Protein AF-0000000079819755 (afdb_homodimer)

Foldseek 3Di:
DPWPDQFAWDAFLNDTHTAQDKDWDWRFQDADPVRHTHTFIKMKQHANATFFEEEEEEPLFQQFQQSLLLLVVCVVPDGNPFWHHMYMYGSHLQPQRNVVSGRAHPVRDHLQQQPCADSPDDSSRSSNVSCCVRPLLRGQEYEYEGEDEAQKGFQKEKEFAVVDPVLVVLRQQLAGQAYEHDDDDHRGPQVNNVVNNYHYIYIYGTHTNDHDPLSSVSSNLSVVSSSVVRVTGPDDRDDQLDGHQYFHDKDFDFDQAWAFKDAPDDAFAWFAFFQFGMWGDHPVPPPTDTDTDRDTAGWGMAGPHRTHHGGHGGTMGGHRDDDDDPPRCSPSVSRD/DPWPDQFAWDAFLNDTATAQGKDWDWRFQDADPVRHTHTFIKIKQHANATFFEEEEEEPLFQQFQQSLLLLVVCVVPDGRPFWHHMYMYGSHLQPQRNVVSGRAHPVRDHLQQQPCADSPDDSSRSSNVSCCVRPLLRGQEYEYEGEDEAQKGFQKEKEFAVVDPVLVVLRQQLAGQAYEHDDDDHRGPQVNNVVNNYHYIYIYGTHTNDHDPLSSVSSNLSVVSSSVVRVTGPDDRDDQLDGHQYFHDKDFDFDQAWAFKDAPDDAFDWFAFFQFGMWGDHPVPPPIDTDTDRDTAGWGMAGPHRTHHGGHGGTMGGHRDPDDDPPVPSCSVSSD

Solvent-accessible surface area (backbone atoms only — not comparable to full-atom values): 33088 Å² total; per-residue (Å²): 118,84,63,53,60,80,72,55,57,47,76,47,80,88,38,77,39,42,49,50,31,73,47,80,44,69,35,75,59,50,65,44,96,84,64,44,77,38,56,35,53,32,37,39,33,20,9,57,41,57,35,55,27,36,35,38,38,6,12,54,37,19,20,16,38,25,21,28,52,24,42,35,50,48,58,73,71,60,49,25,86,45,30,22,12,33,44,37,37,26,34,38,59,26,66,69,8,36,85,67,60,22,55,31,36,92,86,66,45,54,37,62,54,25,28,50,43,31,90,83,51,54,70,48,16,22,48,24,22,44,46,33,66,56,44,56,70,71,31,49,34,37,39,38,29,37,34,26,58,81,58,24,32,23,36,52,27,34,38,28,39,61,88,41,63,66,37,38,53,49,49,59,43,25,40,36,66,28,36,36,50,35,80,75,48,83,22,15,60,47,30,43,23,53,79,67,73,18,44,40,38,34,35,33,22,30,37,37,52,27,76,46,68,67,43,22,50,41,46,41,53,17,54,50,30,32,35,38,73,67,56,22,38,75,60,88,64,80,76,70,76,51,81,47,46,59,19,66,41,71,44,70,44,54,33,84,57,57,33,45,38,46,74,66,65,55,70,47,38,67,46,43,64,66,38,63,42,29,35,35,14,51,82,73,48,83,62,65,40,72,42,56,31,90,50,55,31,32,29,39,27,34,51,51,37,48,57,42,43,58,68,36,72,40,40,27,32,34,27,62,51,76,90,68,74,76,70,74,71,64,47,63,68,49,61,102,116,84,61,52,60,80,72,53,58,47,76,48,80,89,39,76,38,42,51,50,30,72,47,80,42,69,34,77,59,49,65,44,98,84,63,44,78,37,55,34,51,34,37,39,33,22,9,57,42,56,36,53,26,36,36,40,40,6,12,56,37,19,20,17,38,26,21,28,53,24,42,33,51,49,57,73,70,60,51,25,86,45,29,23,13,35,43,38,38,26,33,39,58,26,66,68,8,36,86,66,61,23,56,30,37,92,86,68,45,54,39,62,53,25,27,49,43,32,90,84,50,54,72,48,16,21,48,24,22,43,46,34,66,56,45,55,70,72,31,52,34,37,38,38,29,38,32,28,57,81,58,24,32,23,35,53,27,35,39,28,40,63,86,40,64,68,36,38,53,48,48,59,43,26,39,37,62,29,35,35,50,34,80,76,46,83,22,14,60,48,31,43,22,52,78,66,72,18,46,38,39,34,36,33,20,30,35,35,51,27,77,46,67,64,43,23,50,44,46,41,51,17,52,50,30,32,34,37,72,66,54,21,39,73,61,89,64,79,75,70,78,55,81,47,45,59,18,65,42,71,44,71,44,53,33,84,57,58,33,45,39,46,75,66,64,54,70,57,38,75,46,44,63,65,36,64,43,30,33,36,14,50,83,74,46,81,63,64,41,74,43,55,30,90,49,55,32,31,28,39,26,34,52,51,38,47,58,42,46,58,67,36,72,40,39,28,32,33,27,60,49,75,90,65,71,77,62,87,64,72,46,58,69,53,68,97

Secondary structure (DSSP, 8-state):
-----TTPPEEETTEEE-TTEEEEEEEEEEE-TTSPEEEEEEEEEE-SEEEEEEEEEE-SSTT--HHHHHHHHHHHH--GGGBEEEEEEES-S-TTTGGGT-SS-TTS--GGGSTT--TTS-HHHHHHHHHHHHTGGG-SEEEEEE-PPTTEEEEEEEEE-TTSHHHHHHHHHH--SEEEE----TTSHHHHHHHTT--EEEEEEEETT---HHHHHHHHHHHHHHHHHTT-BSSPPPPPSSPPEEEEEEEEEE-SS-EEEEE---TT-EE-TT-EEEEEE-TT-S--EEEEPSS-EEEEEEE-SSEE-TT-EEEEEEEE-SS----S---HHHH-/-----TTPPEEETTEEE-TTEEEEEEEEEEE-TTSPEEEEEEEEEE-SEEEEEEEEEE-SSTT--HHHHHHHHHHHH--GGGBEEEEEEES-S-TTTGGGT-SS-TTS--GGGSTT--TTS-HHHHHHHHHHHHTGGG-SEEEEEE-PPTTEEEEEEEEE-TTSHHHHHHHHHH--SEEEE----TTSHHHHHHTTT--EEEEEEEETT---HHHHHHHHHHHHHHHHHTT-BSSPPPPPSSPPEEEEEEEEEE-SS-EEEEE---TT-EE-TT-EEEEEE-TT-S--EEEEPSS-EEEEEEE-SSEE-TT-EEEEEEEE-SSS---TT--HHHH-

Organism: NCBI:txid1608957

InterPro domains:
  IPR043795 N-alpha-acetyl diaminobutyric acid deacetylase-like [PIRSF039012] (12-321)
  IPR053138 N-alpha-acetyl-L-2,4-diaminobutyric acid deacetylase [PTHR37326] (14-324)
  IPR055438 Succinylglutamate desuccinylase/Aspartoacylase, catalytic domain [PF24827] (50-230)

Sequence (672 aa):
MTTLSDGEAVRIGGADVPPGARVDIRLSVSESYTGDRLSIPITVINGEHPGPRMFVTAAVHGDELNGIGVVRELMTTLEPNEINGVLILVPVVNVLGLPLHSRYLPDRRDLNRAFPGSTEGSMASRLANTITTQVLDVCDVGVDLHTAASGRANLPQIRANFDIPKSLEYARAFAPPILVDAPHRVGSLRWAGAERDVPVLTYEAGEALRFEESAIGIGVAGVRRLMAHLGMLTEDEADSDGTPLEADETHWVRADRGGIMNLEVGLGDSVSVGQPLWTVSSPFGRDRKPMESPWEGVVIGASTIPLCNPGDAVVHIAVPGGEGEFDEDVDVESFLMTTLSDGEAVRIGGADVPPGARVDIRLSVSESYTGDRLSIPITVINGEHPGPRMFVTAAVHGDELNGIGVVRELMTTLEPNEINGVLILVPVVNVLGLPLHSRYLPDRRDLNRAFPGSTEGSMASRLANTITTQVLDVCDVGVDLHTAASGRANLPQIRANFDIPKSLEYARAFAPPILVDAPHRVGSLRWAGAERDVPVLTYEAGEALRFEESAIGIGVAGVRRLMAHLGMLTEDEADSDGTPLEADETHWVRADRGGIMNLEVGLGDSVSVGQPLWTVSSPFGRDRKPMESPWEGVVIGASTIPLCNPGDAVVHIAVPGGEGEFDEDVDVESFL

Nearest PDB structures (foldseek):
  6twm-assembly13_D  TM=8.397E-01  e=1.855E-30  Ruegeria pomeroyi DSS-3
  3na6-assembly1_A  TM=8.326E-01  e=1.855E-30  Ruegeria sp. TM1040
  3cdx-assembly1_C  TM=8.596E-01  e=3.083E-29  Cereibacter sphaeroides 2.4.1
  3cdx-assembly1_F  TM=8.581E-01  e=4.729E-29  Cereibacter sphaeroides 2.4.1
  2qj8-assembly1_A  TM=8.461E-01  e=3.014E-27  Mesorhizobium japonicum MAFF 303099

Radius of gyration: 27.88 Å; Cα contacts (8 Å, |Δi|>4): 1810; chains: 2; bounding box: 58×87×65 Å

pLDDT: mean 90.51, std 12.91, range [37.16, 98.88]

Structure (mmCIF, N/CA/C/O backbone):
data_AF-0000000079819755-model_v1
#
loop_
_entity.id
_entity.type
_entity.pdbx_description
1 polymer 'Putative deacylase'
#
loop_
_atom_site.group_PDB
_atom_site.id
_atom_site.type_symbol
_atom_site.label_atom_id
_atom_site.label_alt_id
_atom_site.label_comp_id
_atom_site.label_asym_id
_atom_site.label_entity_id
_atom_site.label_seq_id
_atom_site.pdbx_PDB_ins_code
_atom_site.Cartn_x
_atom_site.Cartn_y
_atom_site.Cartn_z
_atom_site.occupancy
_atom_site.B_iso_or_equiv
_atom_site.auth_seq_id
_atom_site.auth_comp_id
_atom_site.auth_asym_id
_atom_site.auth_atom_id
_atom_site.pdbx_PDB_model_num
ATOM 1 N N . MET A 1 1 ? 6.484 -36.812 -19.094 1 38.19 1 MET A N 1
ATOM 2 C CA . MET A 1 1 ? 5.129 -36.281 -19.172 1 38.19 1 MET A CA 1
ATOM 3 C C . MET A 1 1 ? 4.094 -37.406 -19.016 1 38.19 1 MET A C 1
ATOM 5 O O . MET A 1 1 ? 4.09 -38.375 -19.766 1 38.19 1 MET A O 1
ATOM 9 N N . THR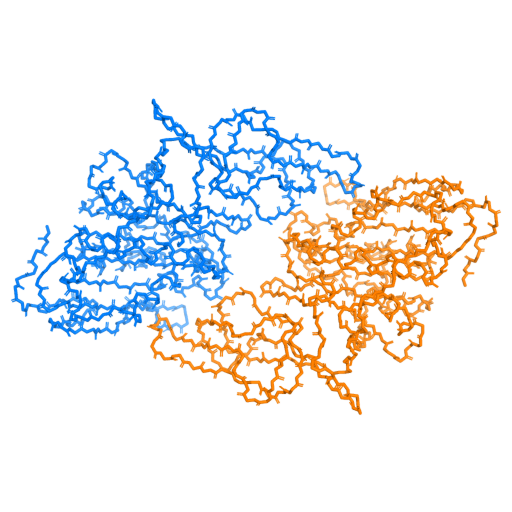 A 1 2 ? 3.666 -37.562 -17.703 1 44.91 2 THR A N 1
ATOM 10 C CA . THR A 1 2 ? 2.676 -38.625 -17.609 1 44.91 2 THR A CA 1
ATOM 11 C C . THR A 1 2 ? 1.497 -38.375 -18.531 1 44.91 2 THR A C 1
ATOM 13 O O . THR A 1 2 ? 0.785 -37.375 -18.375 1 44.91 2 THR A O 1
ATOM 16 N N . THR A 1 3 ? 1.693 -38.75 -19.766 1 46.09 3 THR A N 1
ATOM 17 C CA . THR A 1 3 ? 0.625 -38.594 -20.734 1 46.09 3 THR A CA 1
ATOM 18 C C . THR A 1 3 ? -0.585 -39.438 -20.359 1 46.09 3 THR A C 1
ATOM 20 O O . THR A 1 3 ? -0.446 -40.625 -20.047 1 46.09 3 THR A O 1
ATOM 23 N N . LEU A 1 4 ? -1.521 -38.781 -19.75 1 53.47 4 LEU A N 1
ATOM 24 C CA . LEU A 1 4 ? -2.76 -39.5 -19.547 1 53.47 4 LEU A CA 1
ATOM 25 C C . LEU A 1 4 ? -3.24 -40.156 -20.844 1 53.47 4 LEU A C 1
ATOM 27 O O . LEU A 1 4 ? -3.049 -39.594 -21.922 1 53.47 4 LEU A O 1
ATOM 31 N N . SER A 1 5 ? -3.434 -41.406 -20.719 1 52.06 5 SER A N 1
ATOM 32 C CA . SER A 1 5 ? -4.102 -42 -21.859 1 52.06 5 SER A CA 1
ATOM 33 C C . SER A 1 5 ? -5.402 -41.281 -22.203 1 52.06 5 SER A C 1
ATOM 35 O O . SER A 1 5 ? -5.984 -40.625 -21.344 1 52.06 5 SER A O 1
ATOM 37 N N . ASP A 1 6 ? -5.812 -41.219 -23.422 1 60.31 6 ASP A N 1
ATOM 38 C CA . ASP A 1 6 ? -7.059 -40.656 -23.953 1 60.31 6 ASP A CA 1
ATOM 39 C C . ASP A 1 6 ? -8.25 -41.094 -23.094 1 60.31 6 ASP A C 1
ATOM 41 O O . ASP A 1 6 ? -8.453 -42.281 -22.859 1 60.31 6 ASP A O 1
ATOM 45 N N . GLY A 1 7 ? -8.938 -40.188 -22.406 1 65.94 7 GLY A N 1
ATOM 46 C CA . GLY A 1 7 ? -10.227 -40.438 -21.797 1 65.94 7 GLY A CA 1
ATOM 47 C C . GLY A 1 7 ? -10.133 -40.75 -20.312 1 65.94 7 GLY A C 1
ATOM 48 O O . GLY A 1 7 ? -11.125 -41.125 -19.688 1 65.94 7 GLY A O 1
ATOM 49 N N . GLU A 1 8 ? -8.93 -40.719 -19.734 1 79.56 8 GLU A N 1
ATOM 50 C CA . GLU A 1 8 ? -8.867 -41.156 -18.344 1 79.56 8 GLU A CA 1
ATOM 51 C C . GLU A 1 8 ? -9.094 -40 -17.391 1 79.56 8 GLU A C 1
ATOM 53 O O . GLU A 1 8 ? -8.664 -38.875 -17.656 1 79.56 8 GLU A O 1
ATOM 58 N N . ALA A 1 9 ? -9.836 -40.312 -16.359 1 88.44 9 ALA A N 1
ATOM 59 C CA . ALA A 1 9 ? -10.055 -39.344 -15.297 1 88.44 9 ALA A CA 1
ATOM 60 C C . ALA A 1 9 ? -8.773 -39.094 -14.508 1 88.44 9 ALA A C 1
ATOM 62 O O . ALA A 1 9 ? -7.93 -40 -14.383 1 88.44 9 ALA A O 1
ATOM 63 N N . VAL A 1 10 ? -8.586 -37.875 -14.172 1 90.88 10 VAL A N 1
ATOM 64 C CA . VAL A 1 10 ? -7.465 -37.531 -13.297 1 90.88 10 VAL A CA 1
ATOM 65 C C . VAL A 1 10 ? -7.945 -37.5 -11.844 1 90.88 10 VAL A C 1
ATOM 67 O O . VAL A 1 10 ? -9.031 -36.969 -11.562 1 90.88 10 VAL A O 1
ATOM 70 N N . ARG A 1 11 ? -7.234 -38.188 -11.031 1 91.38 11 ARG A N 1
ATOM 71 C CA . ARG A 1 11 ? -7.586 -38.219 -9.617 1 91.38 11 ARG A CA 1
ATOM 72 C C . ARG A 1 11 ? -6.73 -37.219 -8.82 1 91.38 11 ARG A C 1
ATOM 74 O O . ARG A 1 11 ? -5.504 -37.344 -8.805 1 91.38 11 ARG A O 1
ATOM 81 N N . ILE A 1 12 ? -7.332 -36.25 -8.164 1 91.06 12 ILE A N 1
ATOM 82 C CA . ILE A 1 12 ? -6.664 -35.25 -7.336 1 91.06 12 ILE A CA 1
ATOM 83 C C . ILE A 1 12 ? -7.453 -35.031 -6.043 1 91.06 12 ILE A C 1
ATOM 85 O O . ILE A 1 12 ? -8.672 -34.844 -6.078 1 91.06 12 ILE A O 1
ATOM 89 N N . GLY A 1 13 ? -6.754 -35.031 -4.859 1 88.56 13 GLY A N 1
ATOM 90 C CA . GLY A 1 13 ? -7.406 -34.812 -3.578 1 88.56 13 GLY A CA 1
ATOM 91 C C . GLY A 1 13 ? -8.555 -35.781 -3.328 1 88.56 13 GLY A C 1
ATOM 92 O O . GLY A 1 13 ? -9.586 -35.375 -2.787 1 88.56 13 GLY A O 1
ATOM 93 N N . GLY A 1 14 ? -8.539 -36.875 -3.902 1 87.38 14 GLY A N 1
ATOM 94 C CA . GLY A 1 14 ? -9.57 -37.906 -3.721 1 87.38 14 GLY A CA 1
ATOM 95 C C . GLY A 1 14 ? -10.727 -37.75 -4.688 1 87.38 14 GLY A C 1
ATOM 96 O O . GLY A 1 14 ? -11.672 -38.531 -4.66 1 87.38 14 GLY A O 1
ATOM 97 N N . ALA A 1 15 ? -10.68 -36.781 -5.535 1 92.38 15 ALA A N 1
ATOM 98 C CA . ALA A 1 15 ? -11.758 -36.562 -6.496 1 92.38 15 ALA A CA 1
ATOM 99 C C . ALA A 1 15 ? -11.328 -36.969 -7.906 1 92.38 15 ALA A C 1
ATOM 101 O O . ALA A 1 15 ? -10.18 -36.75 -8.297 1 92.38 15 ALA A O 1
ATOM 102 N N . ASP A 1 16 ? -12.25 -37.594 -8.594 1 94.38 16 ASP A N 1
ATOM 103 C CA . ASP A 1 16 ? -12.031 -37.906 -10 1 94.38 16 ASP A CA 1
ATOM 104 C C . ASP A 1 16 ? -12.547 -36.781 -10.906 1 94.38 16 ASP A C 1
ATOM 106 O O . ASP A 1 16 ? -13.695 -36.344 -10.758 1 94.38 16 ASP A O 1
ATOM 110 N N . VAL A 1 17 ? -11.727 -36.375 -11.82 1 96.19 17 VAL A N 1
ATOM 111 C CA . VAL A 1 17 ? -12.109 -35.375 -12.789 1 96.19 17 VAL A CA 1
ATOM 112 C C . VAL A 1 17 ? -12.07 -35.938 -14.195 1 96.19 17 VAL A C 1
ATOM 114 O O . VAL A 1 17 ? -10.992 -36.062 -14.797 1 96.19 17 VAL A O 1
ATOM 117 N N . PRO A 1 18 ? -13.195 -36.281 -14.719 1 95.06 18 PRO A N 1
ATOM 118 C CA . PRO A 1 18 ? -13.211 -36.875 -16.062 1 95.06 18 PRO A CA 1
ATOM 119 C C . PRO A 1 18 ? -12.805 -35.875 -17.156 1 95.06 18 PRO A C 1
ATOM 121 O O . PRO A 1 18 ? -12.82 -34.688 -16.922 1 95.06 18 PRO A O 1
ATOM 124 N N . PRO A 1 19 ? -12.445 -36.5 -18.328 1 95.06 19 PRO A N 1
ATOM 125 C CA . PRO A 1 19 ? -12.148 -35.594 -19.453 1 95.06 19 PRO A CA 1
ATOM 126 C C . PRO A 1 19 ? -13.32 -34.688 -19.797 1 95.06 19 PRO A C 1
ATOM 128 O O . PRO A 1 19 ? -14.477 -35.125 -19.75 1 95.06 19 PRO A O 1
ATOM 131 N N . GLY A 1 20 ? -12.992 -33.375 -20.062 1 96 20 GLY A N 1
ATOM 132 C CA . GLY A 1 20 ? -14.008 -32.406 -20.453 1 96 20 GLY A CA 1
ATOM 133 C C . GLY A 1 20 ? -14.727 -31.797 -19.266 1 96 20 GLY A C 1
ATOM 134 O O . GLY A 1 20 ? -15.758 -31.141 -19.438 1 96 20 GLY A O 1
ATOM 135 N N . ALA A 1 21 ? -14.172 -32 -18.094 1 96.38 21 ALA A N 1
ATOM 136 C CA . ALA A 1 21 ? -14.867 -31.516 -16.906 1 96.38 21 ALA A CA 1
ATOM 137 C C . ALA A 1 21 ? -14.008 -30.531 -16.125 1 96.38 21 ALA A C 1
ATOM 139 O O . ALA A 1 21 ? -12.781 -30.5 -16.281 1 96.38 21 ALA A O 1
ATOM 140 N N . ARG A 1 22 ? -14.641 -29.719 -15.43 1 95.62 22 ARG A N 1
ATOM 141 C CA . ARG A 1 22 ? -14.07 -28.828 -14.414 1 95.62 22 ARG A CA 1
ATOM 142 C C . ARG A 1 22 ? -14.625 -29.156 -13.031 1 95.62 22 ARG A C 1
ATOM 144 O O . ARG A 1 22 ? -15.836 -29.312 -12.859 1 95.62 22 ARG A O 1
ATOM 151 N N . VAL A 1 23 ? -13.758 -29.281 -12.008 1 96.19 23 VAL A N 1
ATOM 152 C CA . VAL A 1 23 ? -14.211 -29.609 -10.664 1 96.19 23 VAL A CA 1
ATOM 153 C C . VAL A 1 23 ? -13.484 -28.734 -9.648 1 96.19 23 VAL A C 1
ATOM 155 O O . VAL A 1 23 ? -12.266 -28.562 -9.727 1 96.19 23 VAL A O 1
ATOM 158 N N . ASP A 1 24 ? -14.258 -28.094 -8.758 1 95.19 24 ASP A N 1
ATOM 159 C CA . ASP A 1 24 ? -13.703 -27.406 -7.602 1 95.19 24 ASP A CA 1
ATOM 160 C C . ASP A 1 24 ? -13.523 -28.359 -6.422 1 95.19 24 ASP A C 1
ATOM 162 O O . ASP A 1 24 ? -14.445 -29.078 -6.059 1 95.19 24 ASP A O 1
ATOM 166 N N . ILE A 1 25 ? -12.305 -28.375 -5.918 1 95.25 25 ILE A N 1
ATOM 167 C CA . ILE A 1 25 ? -11.953 -29.312 -4.859 1 95.25 25 ILE A CA 1
ATOM 168 C C . ILE A 1 25 ? -11.391 -28.562 -3.66 1 95.25 25 ILE A C 1
ATOM 170 O O . ILE A 1 25 ? -10.695 -27.547 -3.822 1 95.25 25 ILE A O 1
ATOM 174 N N . ARG A 1 26 ? -11.68 -29 -2.439 1 94.12 26 ARG A N 1
ATOM 175 C CA . ARG A 1 26 ? -11.047 -28.547 -1.206 1 94.12 26 ARG A CA 1
ATOM 176 C C . ARG A 1 26 ? -10.102 -29.594 -0.653 1 94.12 26 ARG A C 1
ATOM 178 O O . ARG A 1 26 ? -10.539 -30.594 -0.069 1 94.12 26 ARG A O 1
ATOM 185 N N . LEU A 1 27 ? -8.82 -29.328 -0.844 1 94.56 27 LEU A N 1
ATOM 186 C CA . LEU A 1 27 ? -7.824 -30.281 -0.369 1 94.56 27 LEU A CA 1
ATOM 187 C C . LEU A 1 27 ? -7.676 -30.203 1.146 1 94.56 27 LEU A C 1
ATOM 189 O O . LEU A 1 27 ? -7.301 -29.172 1.687 1 94.56 27 LEU A O 1
ATOM 193 N N . SER A 1 28 ? -7.867 -31.312 1.75 1 91.31 28 SER A N 1
ATOM 194 C CA . SER A 1 28 ? -7.738 -31.344 3.203 1 91.31 28 SER A CA 1
ATOM 195 C C . SER A 1 28 ? -6.273 -31.297 3.631 1 91.31 28 SER A C 1
ATOM 197 O O . SER A 1 28 ? -5.438 -32.031 3.098 1 91.31 28 SER A O 1
ATOM 199 N N . VAL A 1 29 ? -5.922 -30.469 4.512 1 88.88 29 VAL A N 1
ATOM 200 C CA . VAL A 1 29 ? -4.547 -30.328 4.984 1 88.88 29 VAL A CA 1
ATOM 201 C C . VAL A 1 29 ? -4.445 -30.812 6.426 1 88.88 29 VAL A C 1
ATOM 203 O O . VAL A 1 29 ? -3.621 -31.672 6.742 1 88.88 29 VAL A O 1
ATOM 206 N N . SER A 1 30 ? -5.102 -30.078 7.312 1 82.31 30 SER A N 1
ATOM 207 C CA . SER A 1 30 ? -5.039 -30.359 8.742 1 82.31 30 SER A CA 1
ATOM 208 C C . SER A 1 30 ? -6.238 -29.766 9.477 1 82.31 30 SER A C 1
ATOM 210 O O . SER A 1 30 ? -7.266 -29.469 8.859 1 82.31 30 SER A O 1
ATOM 212 N N . GLU A 1 31 ? -6.168 -30 10.758 1 77.19 31 GLU A N 1
ATOM 213 C CA . GLU A 1 31 ? -7.141 -29.359 11.641 1 77.19 31 GLU A CA 1
ATOM 214 C C . GLU A 1 31 ? -6.508 -28.219 12.414 1 77.19 31 GLU A C 1
ATOM 216 O O . GLU A 1 31 ? -5.328 -28.266 12.773 1 77.19 31 GLU A O 1
ATOM 221 N N . SER A 1 32 ? -7.301 -27.141 12.422 1 68.94 32 SER A N 1
ATOM 222 C CA . SER A 1 32 ? -6.828 -26.016 13.227 1 68.94 32 SER A CA 1
ATOM 223 C C . SER A 1 32 ? -6.875 -26.344 14.711 1 68.94 32 SER A C 1
ATOM 225 O O . SER A 1 32 ? -7.332 -27.422 15.102 1 68.94 32 SER A O 1
ATOM 227 N N . TYR A 1 33 ? -6.324 -25.359 15.484 1 61.88 33 TYR A N 1
ATOM 228 C CA . TYR A 1 33 ? -6.352 -25.516 16.938 1 61.88 33 TYR A CA 1
ATOM 229 C C . TYR A 1 33 ? -7.781 -25.547 17.453 1 61.88 33 TYR A C 1
ATOM 231 O O . TYR A 1 33 ? -8.055 -26.125 18.516 1 61.88 33 TYR A O 1
ATOM 239 N N . THR A 1 34 ? -8.641 -24.938 16.672 1 69.81 34 THR A N 1
ATOM 240 C CA . THR A 1 34 ? -10.039 -24.891 17.094 1 69.81 34 THR A CA 1
ATOM 241 C C . THR A 1 34 ? -10.812 -26.062 16.531 1 69.81 34 THR A C 1
ATOM 243 O O . THR A 1 34 ? -12.039 -26.141 16.672 1 69.81 34 THR A O 1
ATOM 246 N N . GLY A 1 35 ? -10.094 -26.891 15.883 1 71.56 35 GLY A N 1
ATOM 247 C CA . GLY A 1 35 ? -10.719 -28.094 15.359 1 71.56 35 GLY A CA 1
ATOM 248 C C . GLY A 1 35 ? -11.297 -27.922 13.969 1 71.56 35 GLY A C 1
ATOM 249 O O . GLY A 1 35 ? -11.914 -28.844 13.43 1 71.56 35 GLY A O 1
ATOM 250 N N . ASP A 1 36 ? -11.125 -26.719 13.477 1 77.06 36 ASP A N 1
ATOM 251 C CA . ASP A 1 36 ? -11.648 -26.469 12.141 1 77.06 36 ASP A CA 1
ATOM 252 C C . ASP A 1 36 ? -10.781 -27.109 11.07 1 77.06 36 ASP A C 1
ATOM 254 O O . ASP A 1 36 ? -9.555 -27.156 11.195 1 77.06 36 ASP A O 1
ATOM 258 N N . ARG A 1 37 ? -11.492 -27.656 10.148 1 83.31 37 ARG A N 1
ATOM 259 C CA . ARG A 1 37 ? -10.758 -28.266 9.055 1 83.31 37 ARG A CA 1
ATOM 260 C C . ARG A 1 37 ? -10.148 -27.219 8.133 1 83.31 37 ARG A C 1
ATOM 262 O O . ARG A 1 37 ? -10.828 -26.266 7.738 1 83.31 37 ARG A O 1
ATOM 269 N N . LEU A 1 38 ? -8.93 -27.375 7.953 1 88.5 38 LEU A N 1
ATOM 270 C CA . LEU A 1 38 ? -8.203 -26.5 7.039 1 88.5 38 LEU A CA 1
ATOM 271 C C . LEU A 1 38 ? -8.078 -27.125 5.66 1 88.5 38 LEU A C 1
ATOM 273 O O . LEU A 1 38 ? -7.695 -28.297 5.539 1 88.5 38 LEU A O 1
ATOM 277 N N . SER A 1 39 ? -8.484 -26.406 4.652 1 93.38 39 SER A N 1
ATOM 278 C CA . SER A 1 39 ? -8.406 -26.938 3.297 1 93.38 39 SER A CA 1
ATOM 279 C C . SER A 1 39 ? -7.898 -25.891 2.316 1 93.38 39 SER A C 1
ATOM 281 O O . SER A 1 39 ? -8.047 -24.688 2.555 1 93.38 39 SER A O 1
ATOM 283 N N . ILE A 1 40 ? -7.289 -26.344 1.312 1 95.69 40 ILE A N 1
ATOM 284 C CA . ILE A 1 40 ? -6.816 -25.516 0.211 1 95.69 40 ILE A CA 1
ATOM 285 C C . ILE A 1 40 ? -7.77 -25.641 -0.977 1 95.69 40 ILE A C 1
ATOM 287 O O . ILE A 1 40 ? -7.984 -26.75 -1.493 1 95.69 40 ILE A O 1
ATOM 291 N N . PRO A 1 41 ? -8.336 -24.516 -1.415 1 96 41 PRO A N 1
ATOM 292 C CA . PRO A 1 41 ? -9.211 -24.594 -2.588 1 96 41 PRO A CA 1
ATOM 293 C C . PRO A 1 41 ? -8.438 -24.75 -3.895 1 96 41 PRO A C 1
ATOM 295 O O . PRO A 1 41 ? -7.48 -24.016 -4.145 1 96 41 PRO A O 1
ATOM 298 N N . ILE A 1 42 ? -8.828 -25.703 -4.734 1 97.06 42 ILE A N 1
ATOM 299 C CA . ILE A 1 42 ? -8.227 -25.844 -6.059 1 97.06 42 ILE A CA 1
ATOM 300 C C . ILE A 1 42 ? -9.312 -26.094 -7.098 1 97.06 42 ILE A C 1
ATOM 302 O O . ILE A 1 42 ? -10.383 -26.625 -6.777 1 97.06 42 ILE A O 1
ATOM 306 N N . THR A 1 43 ? -9.102 -25.609 -8.258 1 97.06 43 THR A N 1
ATOM 307 C CA . THR A 1 43 ? -9.914 -25.953 -9.43 1 97.06 43 THR A CA 1
ATOM 308 C C . THR A 1 43 ? -9.117 -26.797 -10.406 1 97.06 43 THR A C 1
ATOM 310 O O . THR A 1 43 ? -7.984 -26.469 -10.758 1 97.06 43 THR A O 1
ATOM 313 N N . VAL A 1 44 ? -9.719 -27.922 -10.789 1 97.44 44 VAL A N 1
ATOM 314 C CA . VAL A 1 44 ? -9.102 -28.797 -11.789 1 97.44 44 VAL A CA 1
ATOM 315 C C . VAL A 1 44 ? -9.906 -28.75 -13.086 1 97.44 44 VAL A C 1
ATOM 317 O O . VAL A 1 44 ? -11.117 -28.984 -13.078 1 97.44 44 VAL A O 1
ATOM 320 N N . ILE A 1 45 ? -9.234 -28.391 -14.141 1 96.88 45 ILE A N 1
ATOM 321 C CA . ILE A 1 45 ? -9.828 -28.438 -15.477 1 96.88 45 ILE A CA 1
ATOM 322 C C . ILE A 1 45 ? -9.164 -29.547 -16.297 1 96.88 45 ILE A C 1
ATOM 324 O O . ILE A 1 45 ? -7.973 -29.453 -16.625 1 96.88 45 ILE A O 1
ATOM 328 N N . ASN A 1 46 ? -9.914 -30.625 -16.547 1 96.88 46 ASN A N 1
ATOM 329 C CA . ASN A 1 46 ? -9.461 -31.719 -17.391 1 96.88 46 ASN A CA 1
ATOM 330 C C . ASN A 1 46 ? -9.977 -31.562 -18.828 1 96.88 46 ASN A C 1
ATOM 332 O O . ASN A 1 46 ? -11.164 -31.75 -19.078 1 96.88 46 ASN A O 1
ATOM 336 N N . GLY A 1 47 ? -9.031 -31.203 -19.719 1 95.5 47 GLY A N 1
ATOM 337 C CA . GLY A 1 47 ? -9.414 -31 -21.109 1 95.5 47 GLY A CA 1
ATOM 338 C C . GLY A 1 47 ? -9.984 -32.25 -21.75 1 95.5 47 GLY A C 1
ATOM 339 O O . GLY A 1 47 ? -9.922 -33.344 -21.188 1 95.5 47 GLY A O 1
ATOM 340 N N . GLU A 1 48 ? -10.562 -32.031 -22.938 1 91.94 48 GLU A N 1
ATOM 341 C CA . GLU A 1 48 ? -11.219 -33.125 -23.641 1 91.94 48 GLU A CA 1
ATOM 342 C C . GLU A 1 48 ? -10.188 -34.094 -24.234 1 91.94 48 GLU A C 1
ATOM 344 O O . GLU A 1 48 ? -10.469 -35.281 -24.406 1 91.94 48 GLU A O 1
ATOM 349 N N . HIS A 1 49 ? -9.062 -33.594 -24.5 1 92 49 HIS A N 1
ATOM 350 C CA . HIS A 1 49 ? -8 -34.375 -25.125 1 92 49 HIS A CA 1
ATOM 351 C C . HIS A 1 49 ? -6.781 -34.469 -24.219 1 92 49 HIS A C 1
ATOM 353 O O . HIS A 1 49 ? -6.57 -33.594 -23.359 1 92 49 HIS A O 1
ATOM 359 N N . PRO A 1 50 ? -5.957 -35.5 -24.422 1 93.12 50 PRO A N 1
ATOM 360 C CA . PRO A 1 50 ? -4.75 -35.656 -23.609 1 93.12 50 PRO A CA 1
ATOM 361 C C . PRO A 1 50 ? -3.74 -34.531 -23.844 1 93.12 50 PRO A C 1
ATOM 363 O O . PRO A 1 50 ? -3.756 -33.906 -24.906 1 93.12 50 PRO A O 1
ATOM 366 N N . GLY A 1 51 ? -2.938 -34.281 -22.891 1 94.62 51 GLY A N 1
ATOM 367 C CA . GLY A 1 51 ? -1.896 -33.25 -22.938 1 94.62 51 GLY A CA 1
ATOM 368 C C . GLY A 1 51 ? -1.153 -33.094 -21.625 1 94.62 51 GLY A C 1
ATOM 369 O O . GLY A 1 51 ? -1.335 -33.906 -20.703 1 94.62 51 GLY A O 1
ATOM 370 N N . PRO A 1 52 ? -0.342 -32.156 -21.578 1 96.44 52 PRO A N 1
ATOM 371 C CA . PRO A 1 52 ? 0.445 -31.922 -20.359 1 96.44 52 PRO A CA 1
ATOM 372 C C . PRO A 1 52 ? -0.416 -31.5 -19.172 1 96.44 52 PRO A C 1
ATOM 374 O O . PRO A 1 52 ? -1.577 -31.125 -19.344 1 96.44 52 PRO A O 1
ATOM 377 N N . ARG A 1 53 ? 0.145 -31.672 -18 1 97.62 53 ARG A N 1
ATOM 378 C CA . ARG A 1 53 ? -0.478 -31.219 -16.766 1 97.62 53 ARG A CA 1
ATOM 379 C C . ARG A 1 53 ? 0.286 -30.031 -16.172 1 97.62 53 ARG A C 1
ATOM 381 O O . ARG A 1 53 ? 1.493 -30.125 -15.945 1 97.62 53 ARG A O 1
ATOM 388 N N . MET A 1 54 ? -0.439 -28.969 -16.016 1 98.25 54 MET A N 1
ATOM 389 C CA . MET A 1 54 ? 0.162 -27.734 -15.508 1 98.25 54 MET A CA 1
ATOM 390 C C . MET A 1 54 ? -0.576 -27.234 -14.273 1 98.25 54 MET A C 1
ATOM 392 O O . MET A 1 54 ? -1.799 -27.359 -14.18 1 98.25 54 MET A O 1
ATOM 396 N N . PHE A 1 55 ? 0.182 -26.672 -13.32 1 98.69 55 PHE A N 1
ATOM 397 C CA . PHE A 1 55 ? -0.487 -26.016 -12.211 1 98.69 55 PHE A CA 1
ATOM 398 C C . PHE A 1 55 ? -0.087 -24.547 -12.125 1 98.69 55 PHE A C 1
ATOM 400 O O . PHE A 1 55 ? 0.978 -24.172 -12.617 1 98.69 55 PHE A O 1
ATOM 407 N N . VAL A 1 56 ? -0.927 -23.734 -11.617 1 98.88 56 VAL A N 1
ATOM 408 C CA . VAL A 1 56 ? -0.702 -22.328 -11.297 1 98.88 56 VAL A CA 1
ATOM 409 C C . VAL A 1 56 ? -1.073 -22.062 -9.836 1 98.88 56 VAL A C 1
ATOM 411 O O . VAL A 1 56 ? -2.203 -22.328 -9.422 1 98.88 56 VAL A O 1
ATOM 414 N N . THR A 1 57 ? -0.113 -21.609 -9.062 1 98.75 57 THR A N 1
ATOM 415 C CA . THR A 1 57 ? -0.353 -21.344 -7.648 1 98.75 57 THR A CA 1
ATOM 416 C C . THR A 1 57 ? -0.222 -19.859 -7.336 1 98.75 57 THR A C 1
ATOM 418 O O . THR A 1 57 ? 0.583 -19.156 -7.953 1 98.75 57 THR A O 1
ATOM 421 N N . ALA A 1 58 ? -0.973 -19.438 -6.398 1 98.44 58 ALA A N 1
ATOM 422 C CA . ALA A 1 58 ? -0.907 -18.078 -5.891 1 98.44 58 ALA A CA 1
ATOM 423 C C . ALA A 1 58 ? -0.964 -18.047 -4.363 1 98.44 58 ALA A C 1
ATOM 425 O O . ALA A 1 58 ? -1.397 -19.031 -3.74 1 98.44 58 ALA A O 1
ATOM 426 N N . ALA A 1 59 ? -0.459 -17 -3.814 1 97.81 59 ALA A N 1
ATOM 427 C CA . ALA A 1 59 ? -0.553 -16.688 -2.389 1 97.81 59 ALA A CA 1
ATOM 428 C C . ALA A 1 59 ? 0.139 -17.766 -1.553 1 97.81 59 ALA A C 1
ATOM 430 O O . ALA A 1 59 ? -0.402 -18.219 -0.542 1 97.81 59 ALA A O 1
ATOM 431 N N . VAL A 1 60 ? 1.288 -18.203 -2.135 1 98.25 60 VAL A N 1
ATOM 432 C CA . VAL A 1 60 ? 2.17 -18.953 -1.239 1 98.25 60 VAL A CA 1
ATOM 433 C C . VAL A 1 60 ? 2.551 -18.078 -0.048 1 98.25 60 VAL A C 1
ATOM 435 O O . VAL A 1 60 ? 2.648 -18.562 1.082 1 98.25 60 VAL A O 1
ATOM 438 N N . HIS A 1 61 ? 2.857 -16.875 -0.392 1 97 61 HIS A N 1
ATOM 439 C CA . HIS A 1 61 ? 2.826 -15.828 0.621 1 97 61 HIS A CA 1
ATOM 440 C C . HIS A 1 61 ? 1.448 -15.18 0.695 1 97 61 HIS A C 1
ATOM 442 O O . HIS A 1 61 ? 0.941 -14.672 -0.309 1 97 61 HIS A O 1
ATOM 448 N N . GLY A 1 62 ? 0.905 -15.148 1.87 1 95.94 62 GLY A N 1
ATOM 449 C CA . GLY A 1 62 ? -0.499 -14.82 2.053 1 95.94 62 GLY A CA 1
ATOM 450 C C . GLY A 1 62 ? -0.825 -13.383 1.696 1 95.94 62 GLY A C 1
ATOM 451 O O . GLY A 1 62 ? -1.987 -13.039 1.467 1 95.94 62 GLY A O 1
ATOM 452 N N . ASP A 1 63 ? 0.173 -12.508 1.677 1 96.19 63 ASP A N 1
ATOM 453 C CA . ASP A 1 63 ? -0.08 -11.102 1.394 1 96.19 63 ASP A CA 1
ATOM 454 C C . ASP A 1 63 ? 0.167 -10.781 -0.08 1 96.19 63 ASP A C 1
ATOM 456 O O . ASP A 1 63 ? 0.036 -9.633 -0.502 1 96.19 63 ASP A O 1
ATOM 460 N N . GLU A 1 64 ? 0.49 -11.719 -0.912 1 97.25 64 GLU A N 1
ATOM 461 C CA . GLU A 1 64 ? 0.771 -11.484 -2.326 1 97.25 64 GLU A CA 1
ATOM 462 C C . GLU A 1 64 ? -0.437 -11.836 -3.191 1 97.25 64 GLU A C 1
ATOM 464 O O . GLU A 1 64 ? -0.556 -12.961 -3.676 1 97.25 64 GLU A O 1
ATOM 469 N N . LEU A 1 65 ? -1.214 -10.805 -3.521 1 97.25 65 LEU A N 1
ATOM 470 C CA . LEU A 1 65 ? -2.592 -11.039 -3.939 1 97.25 65 LEU A CA 1
ATOM 471 C C . LEU A 1 65 ? -2.721 -10.961 -5.457 1 97.25 65 LEU A C 1
ATOM 473 O O . LEU A 1 65 ? -3.701 -11.445 -6.027 1 97.25 65 LEU A O 1
ATOM 477 N N . ASN A 1 66 ? -1.822 -10.312 -6.191 1 98 66 ASN A N 1
ATOM 478 C CA . ASN A 1 66 ? -1.933 -10.219 -7.645 1 98 66 ASN A CA 1
ATOM 479 C C . ASN A 1 66 ? -2.082 -11.594 -8.281 1 98 66 ASN A C 1
ATOM 481 O O . ASN A 1 66 ? -2.82 -11.75 -9.258 1 98 66 ASN A O 1
ATOM 485 N N . GLY A 1 67 ? -1.398 -12.531 -7.715 1 98.25 67 GLY A N 1
ATOM 486 C CA . GLY A 1 67 ? -1.492 -13.891 -8.227 1 98.25 67 GLY A CA 1
ATOM 487 C C . GLY A 1 67 ? -2.895 -14.469 -8.148 1 98.25 67 GLY A C 1
ATOM 488 O O . GLY A 1 67 ? -3.314 -15.219 -9.023 1 98.25 67 GLY A O 1
ATOM 489 N N . ILE A 1 68 ? -3.592 -14.117 -7.078 1 97.44 68 ILE A N 1
ATOM 490 C CA . ILE A 1 68 ? -4.977 -14.555 -6.93 1 97.44 68 ILE A CA 1
ATOM 491 C C . ILE A 1 68 ? -5.812 -14.016 -8.094 1 97.44 68 ILE A C 1
ATOM 493 O O . ILE A 1 68 ? -6.637 -14.734 -8.656 1 97.44 68 ILE A O 1
ATOM 497 N N . GLY A 1 69 ? -5.555 -12.75 -8.422 1 96.62 69 GLY A N 1
ATOM 498 C CA . GLY A 1 69 ? -6.242 -12.18 -9.562 1 96.62 69 GLY A CA 1
ATOM 499 C C . GLY A 1 69 ? -5.984 -12.93 -10.852 1 96.62 69 GLY A C 1
ATOM 500 O O . GLY A 1 69 ? -6.906 -13.156 -11.641 1 96.62 69 GLY A O 1
ATOM 501 N N . VAL A 1 70 ? -4.793 -13.352 -11.094 1 97.88 70 VAL A N 1
ATOM 502 C CA . VAL A 1 70 ? -4.418 -14.102 -12.289 1 97.88 70 VAL A CA 1
ATOM 503 C C . VAL A 1 70 ? -5.168 -15.43 -12.32 1 97.88 70 VAL A C 1
ATOM 505 O O . VAL A 1 70 ? -5.809 -15.766 -13.32 1 97.88 70 VAL A O 1
ATOM 508 N N . VAL A 1 71 ? -5.113 -16.172 -11.227 1 98.12 71 VAL A N 1
ATOM 509 C CA . VAL A 1 71 ? -5.727 -17.484 -11.156 1 98.12 71 VAL A CA 1
ATOM 510 C C . VAL A 1 71 ? -7.234 -17.375 -11.359 1 98.12 71 VAL A C 1
ATOM 512 O O . VAL A 1 71 ? -7.836 -18.156 -12.086 1 98.12 71 VAL A O 1
ATOM 515 N N . ARG A 1 72 ? -7.785 -16.391 -10.742 1 94.88 72 ARG A N 1
ATOM 516 C CA . ARG A 1 72 ? -9.227 -16.188 -10.852 1 94.88 72 ARG A CA 1
ATOM 517 C C . ARG A 1 72 ? -9.625 -15.906 -12.297 1 94.88 72 ARG A C 1
ATOM 519 O O . ARG A 1 72 ? -10.648 -16.406 -12.773 1 94.88 72 ARG A O 1
ATOM 526 N N . GLU A 1 73 ? -8.883 -15.078 -12.922 1 95.38 73 GLU A N 1
ATOM 527 C CA . GLU A 1 73 ? -9.172 -14.781 -14.32 1 95.38 73 GLU A CA 1
ATOM 528 C C . GLU A 1 73 ? -9.078 -16.047 -15.18 1 95.38 73 GLU A C 1
ATOM 530 O O . GLU A 1 73 ? -9.93 -16.281 -16.047 1 95.38 73 GLU A O 1
ATOM 535 N N . LEU A 1 74 ? -8.109 -16.812 -14.984 1 96.5 74 LEU A N 1
ATOM 536 C CA . LEU A 1 74 ? -7.969 -18.078 -15.719 1 96.5 74 LEU A CA 1
ATOM 537 C C . LEU A 1 74 ? -9.156 -19 -15.453 1 96.5 74 LEU A C 1
ATOM 539 O O . LEU A 1 74 ? -9.688 -19.609 -16.375 1 96.5 74 LEU A O 1
ATOM 543 N N . MET A 1 75 ? -9.539 -19.047 -14.195 1 94.44 75 MET A N 1
ATOM 544 C CA . MET A 1 75 ? -10.656 -19.891 -13.773 1 94.44 75 MET A CA 1
ATOM 545 C C . MET A 1 75 ? -11.938 -19.484 -14.484 1 94.44 75 MET A C 1
ATOM 547 O O . MET A 1 75 ? -12.766 -20.328 -14.812 1 94.44 75 MET A O 1
ATOM 551 N N . THR A 1 76 ? -12.078 -18.266 -14.68 1 91.31 76 THR A N 1
ATOM 552 C CA . THR A 1 76 ? -13.352 -17.766 -15.195 1 91.31 76 THR A CA 1
ATOM 553 C C . THR A 1 76 ? -13.344 -17.75 -16.719 1 91.31 76 THR A C 1
ATOM 555 O O . THR A 1 76 ? -14.406 -17.75 -17.344 1 91.31 76 THR A O 1
ATOM 558 N N . THR A 1 77 ? -12.195 -17.844 -17.359 1 93.19 77 THR A N 1
ATOM 559 C CA . THR A 1 77 ? -12.156 -17.609 -18.797 1 93.19 77 THR A CA 1
ATOM 560 C C . THR A 1 77 ? -11.836 -18.906 -19.531 1 93.19 77 THR A C 1
ATOM 562 O O . THR A 1 77 ? -12.125 -19.047 -20.734 1 93.19 77 THR A O 1
ATOM 565 N N . LEU A 1 78 ? -11.242 -19.891 -18.875 1 94.75 78 LEU A N 1
ATOM 566 C CA . LEU A 1 78 ? -10.852 -21.125 -19.547 1 94.75 78 LEU A CA 1
ATOM 567 C C . LEU A 1 78 ? -11.898 -22.219 -19.328 1 94.75 78 LEU A C 1
ATOM 569 O O . LEU A 1 78 ? -12.32 -22.453 -18.188 1 94.75 78 LEU A O 1
ATOM 573 N N . GLU A 1 79 ? -12.219 -22.891 -20.438 1 95.56 79 GLU A N 1
ATOM 574 C CA . GLU A 1 79 ? -13.156 -24 -20.406 1 95.56 79 GLU A CA 1
ATOM 575 C C . GLU A 1 79 ? -12.484 -25.312 -20.828 1 95.56 79 GLU A C 1
ATOM 577 O O . GLU A 1 79 ? -11.516 -25.297 -21.594 1 95.56 79 GLU A O 1
ATOM 582 N N . PRO A 1 80 ? -13.086 -26.438 -20.391 1 95.94 80 PRO A N 1
ATOM 583 C CA . PRO A 1 80 ? -12.461 -27.719 -20.688 1 95.94 80 PRO A CA 1
ATOM 584 C C . PRO A 1 80 ? -12.305 -27.969 -22.188 1 95.94 80 PRO A C 1
ATOM 586 O O . PRO A 1 80 ? -11.336 -28.578 -22.625 1 95.94 80 PRO A O 1
ATOM 589 N N . ASN A 1 81 ? -13.227 -27.438 -22.938 1 95.19 81 ASN A N 1
ATOM 590 C CA . ASN A 1 81 ? -13.18 -27.703 -24.359 1 95.19 81 ASN A CA 1
ATOM 591 C C . ASN A 1 81 ? -12.086 -26.875 -25.047 1 95.19 81 ASN A C 1
ATOM 593 O O . ASN A 1 81 ? -11.766 -27.125 -26.219 1 95.19 81 ASN A O 1
ATOM 597 N N . GLU A 1 82 ? -11.445 -25.984 -24.297 1 95.44 82 GLU A N 1
ATOM 598 C CA . GLU A 1 82 ? -10.398 -25.125 -24.844 1 95.44 82 GLU A CA 1
ATOM 599 C C . GLU A 1 82 ? -9.016 -25.641 -24.453 1 95.44 82 GLU A C 1
ATOM 601 O O . GLU A 1 82 ? -8 -25.078 -24.875 1 95.44 82 GLU A O 1
ATOM 606 N N . ILE A 1 83 ? -8.992 -26.719 -23.719 1 95.12 83 ILE A N 1
ATOM 607 C CA . ILE A 1 83 ? -7.738 -27.141 -23.094 1 95.12 83 ILE A CA 1
ATOM 608 C C . ILE A 1 83 ? -7.418 -28.578 -23.5 1 95.12 83 ILE A C 1
ATOM 610 O O . ILE A 1 83 ? -8.312 -29.422 -23.562 1 95.12 83 ILE A O 1
ATOM 614 N N . ASN A 1 84 ? -6.184 -28.812 -23.844 1 95.38 84 ASN A N 1
ATOM 615 C CA . ASN A 1 84 ? -5.605 -30.141 -23.906 1 95.38 84 ASN A CA 1
ATOM 616 C C . ASN A 1 84 ? -4.777 -30.453 -22.672 1 95.38 84 ASN A C 1
ATOM 618 O O . ASN A 1 84 ? -3.889 -29.688 -22.297 1 95.38 84 ASN A O 1
ATOM 622 N N . GLY A 1 85 ? -5.078 -31.562 -22.062 1 96.56 85 GLY A N 1
ATOM 623 C CA . GLY A 1 85 ? -4.387 -31.891 -20.812 1 96.56 85 GLY A CA 1
ATOM 624 C C . GLY A 1 85 ? -5.125 -31.422 -19.578 1 96.56 85 GLY A C 1
ATOM 625 O O . GLY A 1 85 ? -6.355 -31.422 -19.547 1 96.56 85 GLY A O 1
ATOM 626 N N . VAL A 1 86 ? -4.383 -31.188 -18.484 1 97.25 86 VAL A N 1
ATOM 627 C CA . VAL A 1 86 ? -5.004 -30.875 -17.203 1 97.25 86 VAL A CA 1
ATOM 628 C C . VAL A 1 86 ? -4.414 -29.578 -16.641 1 97.25 86 VAL A C 1
ATOM 630 O O . VAL A 1 86 ? -3.195 -29.391 -16.656 1 97.25 86 VAL A O 1
ATOM 633 N N . LEU A 1 87 ? -5.262 -28.688 -16.281 1 98 87 LEU A N 1
ATOM 634 C CA . LEU A 1 87 ? -4.871 -27.453 -15.617 1 98 87 LEU A CA 1
ATOM 635 C C . LEU A 1 87 ? -5.367 -27.438 -14.172 1 98 87 LEU A C 1
ATOM 637 O O . LEU A 1 87 ? -6.559 -27.609 -13.922 1 98 87 LEU A O 1
ATOM 641 N N . ILE A 1 88 ? -4.422 -27.328 -13.227 1 98.25 88 ILE A N 1
ATOM 642 C CA . ILE A 1 88 ? -4.754 -27.234 -11.812 1 98.25 88 ILE A CA 1
ATOM 643 C C . ILE A 1 88 ? -4.5 -25.797 -11.328 1 98.25 88 ILE A C 1
ATOM 645 O O . ILE A 1 88 ? -3.373 -25.312 -11.391 1 98.25 88 ILE A O 1
ATOM 649 N N . LEU A 1 89 ? -5.555 -25.141 -10.867 1 98.38 89 LEU A N 1
ATOM 650 C CA . LEU A 1 89 ? -5.5 -23.75 -10.414 1 98.38 89 LEU A CA 1
ATOM 651 C C . LEU A 1 89 ? -5.672 -23.672 -8.898 1 98.38 89 LEU A C 1
ATOM 653 O O . LEU A 1 89 ? -6.672 -24.156 -8.359 1 98.38 89 LEU A O 1
ATOM 657 N N . VAL A 1 90 ? -4.676 -23.078 -8.234 1 98.25 90 VAL A N 1
ATOM 658 C CA . VAL A 1 90 ? -4.691 -22.922 -6.781 1 98.25 90 VAL A CA 1
ATOM 659 C C . VAL A 1 90 ? -4.652 -21.438 -6.41 1 98.25 90 VAL A C 1
ATOM 661 O O . VAL A 1 90 ? -3.574 -20.875 -6.246 1 98.25 90 VAL A O 1
ATOM 664 N N . PRO A 1 91 ? -5.754 -20.859 -6.121 1 97.56 91 PRO A N 1
ATOM 665 C CA . PRO A 1 91 ? -5.805 -19.406 -5.914 1 97.56 91 PRO A CA 1
ATOM 666 C C . PRO A 1 91 ? -5.184 -18.984 -4.586 1 97.56 91 PRO A C 1
ATOM 668 O O . PRO A 1 91 ? -4.703 -17.859 -4.461 1 97.56 91 PRO A O 1
ATOM 671 N N . VAL A 1 92 ? -5.266 -19.875 -3.609 1 97.12 92 VAL A N 1
ATOM 672 C CA . VAL A 1 92 ? -4.73 -19.547 -2.291 1 97.12 92 VAL A CA 1
ATOM 673 C C . VAL A 1 92 ? -4.023 -20.766 -1.701 1 97.12 92 VAL A C 1
ATOM 675 O O . VAL A 1 92 ? -4.672 -21.719 -1.248 1 97.12 92 VAL A O 1
ATOM 678 N N . VAL A 1 93 ? -2.77 -20.641 -1.619 1 97.56 93 VAL A N 1
ATOM 679 C CA . VAL A 1 93 ? -2.023 -21.734 -1.012 1 97.56 93 VAL A CA 1
ATOM 680 C C . VAL A 1 93 ? -1.962 -21.547 0.502 1 97.56 93 VAL A C 1
ATOM 682 O O . VAL A 1 93 ? -2.283 -22.469 1.265 1 97.56 93 VAL A O 1
ATOM 685 N N . ASN A 1 94 ? -1.597 -20.344 0.901 1 96.19 94 ASN A N 1
ATOM 686 C CA . ASN A 1 94 ? -1.482 -20.016 2.316 1 96.19 94 ASN A CA 1
ATOM 687 C C . ASN A 1 94 ? -2.814 -19.531 2.891 1 96.19 94 ASN A C 1
ATOM 689 O O . ASN A 1 94 ? -2.973 -18.359 3.209 1 96.19 94 ASN A O 1
ATOM 693 N N . VAL A 1 95 ? -3.674 -20.469 3.184 1 93.12 95 VAL A N 1
ATOM 694 C CA . VAL A 1 95 ? -5.047 -20.188 3.582 1 93.12 95 VAL A CA 1
ATOM 695 C C . VAL A 1 95 ? -5.066 -19.594 4.996 1 93.12 95 VAL A C 1
ATOM 697 O O . VAL A 1 95 ? -6.062 -19.016 5.414 1 93.12 95 VAL A O 1
ATOM 700 N N . LEU A 1 96 ? -4.008 -19.75 5.719 1 90.5 96 LEU A N 1
ATOM 701 C CA . LEU A 1 96 ? -3.951 -19.219 7.074 1 90.5 96 LEU A CA 1
ATOM 702 C C . LEU A 1 96 ? -3.363 -17.812 7.074 1 90.5 96 LEU A C 1
ATOM 704 O O . LEU A 1 96 ? -3.764 -16.969 7.883 1 90.5 96 LEU A O 1
ATOM 708 N N . GLY A 1 97 ? -2.439 -17.594 6.219 1 93 97 GLY A N 1
ATOM 709 C CA . GLY A 1 97 ? -1.795 -16.297 6.156 1 93 97 GLY A CA 1
ATOM 710 C C . GLY A 1 97 ? -2.641 -15.242 5.465 1 93 97 GLY A C 1
ATOM 711 O O . GLY A 1 97 ? -2.535 -14.055 5.773 1 93 97 GLY A O 1
ATOM 712 N N . LEU A 1 98 ? -3.514 -15.656 4.539 1 93.25 98 LEU A N 1
ATOM 713 C CA . LEU A 1 98 ? -4.27 -14.734 3.705 1 93.25 98 LEU A CA 1
ATOM 714 C C . LEU A 1 98 ? -5.176 -13.844 4.555 1 93.25 98 LEU A C 1
ATOM 716 O O . LEU A 1 98 ? -5.109 -12.617 4.473 1 93.25 98 LEU A O 1
ATOM 720 N N . PRO A 1 99 ? -5.957 -14.445 5.477 1 88.56 99 PRO A N 1
ATOM 721 C CA . PRO A 1 99 ? -6.859 -13.602 6.262 1 88.56 99 PRO A CA 1
ATOM 722 C C . PRO A 1 99 ? -6.117 -12.648 7.191 1 88.56 99 PRO A C 1
ATOM 724 O O . PRO A 1 99 ? -6.684 -11.648 7.648 1 88.56 99 PRO A O 1
ATOM 727 N N . LEU A 1 100 ? -4.922 -12.945 7.426 1 88.25 100 LEU A N 1
ATOM 728 C CA . LEU A 1 100 ? -4.109 -12.125 8.32 1 88.25 100 LEU A CA 1
ATOM 729 C C . LEU A 1 100 ? -3.311 -11.094 7.531 1 88.25 100 LEU A C 1
ATOM 731 O O . LEU A 1 100 ? -2.547 -10.312 8.109 1 88.25 100 LEU A O 1
ATOM 735 N N . HIS A 1 101 ? -3.514 -11.117 6.234 1 92.12 101 HIS A N 1
ATOM 736 C CA . HIS A 1 101 ? -2.732 -10.258 5.355 1 92.12 101 HIS A CA 1
ATOM 737 C C . HIS A 1 101 ? -1.237 -10.414 5.617 1 92.12 101 HIS A C 1
ATOM 739 O O . HIS A 1 101 ? -0.492 -9.43 5.602 1 92.12 101 HIS A O 1
ATOM 745 N N . SER A 1 102 ? -0.855 -11.641 5.832 1 92.62 102 SER A N 1
ATOM 746 C CA . SER A 1 102 ? 0.519 -11.891 6.258 1 92.62 102 SER A CA 1
ATOM 747 C C . SER A 1 102 ? 1.267 -12.75 5.242 1 92.62 102 SER A C 1
ATOM 749 O O . SER A 1 102 ? 0.709 -13.703 4.703 1 92.62 102 SER A O 1
ATOM 751 N N . ARG A 1 103 ? 2.494 -12.352 5.066 1 91.88 103 ARG A N 1
ATOM 752 C CA . ARG A 1 103 ? 3.41 -13.164 4.277 1 91.88 103 ARG A CA 1
ATOM 753 C C . ARG A 1 103 ? 3.584 -14.547 4.898 1 91.88 103 ARG A C 1
ATOM 755 O O . ARG A 1 103 ? 3.664 -15.547 4.184 1 91.88 103 ARG A O 1
ATOM 762 N N . TYR A 1 104 ? 3.527 -14.633 6.156 1 89.38 104 TYR A N 1
ATOM 763 C CA . TYR A 1 104 ? 3.877 -15.82 6.934 1 89.38 104 TYR A CA 1
ATOM 764 C C . TYR A 1 104 ? 2.629 -16.531 7.441 1 89.38 104 TYR A C 1
ATOM 766 O O . TYR A 1 104 ? 1.519 -16 7.324 1 89.38 104 TYR A O 1
ATOM 774 N N . LEU A 1 105 ? 2.854 -17.734 7.922 1 89.19 105 LEU A N 1
ATOM 775 C CA . LEU A 1 105 ? 1.83 -18.438 8.68 1 89.19 105 LEU A CA 1
ATOM 776 C C . LEU A 1 105 ? 1.753 -17.922 10.109 1 89.19 105 LEU A C 1
ATOM 778 O O . LEU A 1 105 ? 2.641 -17.203 10.562 1 89.19 105 LEU A O 1
ATOM 782 N N . PRO A 1 106 ? 0.705 -18.328 10.805 1 82.62 106 PRO A N 1
ATOM 783 C CA . PRO A 1 106 ? 0.537 -17.812 12.164 1 82.62 106 PRO A CA 1
ATOM 784 C C . PRO A 1 106 ? 1.712 -18.156 13.078 1 82.62 106 PRO A C 1
ATOM 786 O O . PRO A 1 106 ? 2.002 -17.422 14.023 1 82.62 106 PRO A O 1
ATOM 789 N N . ASP A 1 107 ? 2.375 -19.188 12.812 1 81.81 107 ASP A N 1
ATOM 790 C CA . ASP A 1 107 ? 3.531 -19.562 13.617 1 81.81 107 ASP A CA 1
ATOM 791 C C . ASP A 1 107 ? 4.805 -18.906 13.102 1 81.81 107 ASP A C 1
ATOM 793 O O . ASP A 1 107 ? 5.914 -19.312 13.461 1 81.81 107 ASP A O 1
ATOM 797 N N . ARG A 1 108 ? 4.664 -17.938 12.164 1 85.94 108 ARG A N 1
ATOM 798 C CA . ARG A 1 108 ? 5.691 -17.016 11.664 1 85.94 108 ARG A CA 1
ATOM 799 C C . ARG A 1 108 ? 6.594 -17.719 10.656 1 85.94 108 ARG A C 1
ATOM 801 O O . ARG A 1 108 ? 7.621 -17.172 10.25 1 85.94 108 ARG A O 1
ATOM 808 N N . ARG A 1 109 ? 6.219 -18.875 10.273 1 85.81 109 ARG A N 1
ATOM 809 C CA . ARG A 1 109 ? 7.035 -19.609 9.305 1 85.81 109 ARG A CA 1
ATOM 810 C C . ARG A 1 109 ? 6.719 -19.172 7.879 1 85.81 109 ARG A C 1
ATOM 812 O O . ARG A 1 109 ? 5.57 -18.859 7.559 1 85.81 109 ARG A O 1
ATOM 819 N N . ASP A 1 110 ? 7.762 -19.219 7.113 1 93.75 110 ASP A N 1
ATOM 820 C CA . ASP A 1 1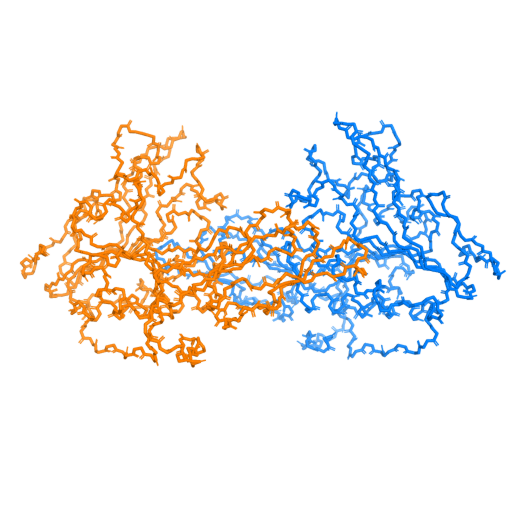10 ? 7.648 -18.969 5.68 1 93.75 110 ASP A CA 1
ATOM 821 C C . ASP A 1 110 ? 7.32 -20.25 4.918 1 93.75 110 ASP A C 1
ATOM 823 O O . ASP A 1 110 ? 8.133 -21.172 4.867 1 93.75 110 ASP A O 1
ATOM 827 N N . LEU A 1 111 ? 6.203 -20.25 4.262 1 95.38 111 LEU A N 1
ATOM 828 C CA . LEU A 1 111 ? 5.773 -21.453 3.551 1 95.38 111 LEU A CA 1
ATOM 829 C C . LEU A 1 111 ? 6.754 -21.812 2.438 1 95.38 111 LEU A C 1
ATOM 831 O O . LEU A 1 111 ? 7.008 -22.984 2.182 1 95.38 111 LEU A O 1
ATOM 835 N N . ASN A 1 112 ? 7.312 -20.812 1.804 1 96.31 112 ASN A N 1
ATOM 836 C CA . ASN A 1 112 ? 8.234 -21.047 0.694 1 96.31 112 ASN A CA 1
ATOM 837 C C . ASN A 1 112 ? 9.625 -21.422 1.189 1 96.31 112 ASN A C 1
ATOM 839 O O . ASN A 1 112 ? 10.609 -21.234 0.473 1 96.31 112 ASN A O 1
ATOM 843 N N . ARG A 1 113 ? 9.703 -21.906 2.377 1 95.19 113 ARG A N 1
ATOM 844 C CA . ARG A 1 113 ? 10.906 -22.5 2.939 1 95.19 113 ARG A CA 1
ATOM 845 C C . ARG A 1 113 ? 10.602 -23.875 3.529 1 95.19 113 ARG A C 1
ATOM 847 O O . ARG A 1 113 ? 11.445 -24.469 4.219 1 95.19 113 ARG A O 1
ATOM 854 N N . ALA A 1 114 ? 9.438 -24.359 3.24 1 95.88 114 ALA A N 1
ATOM 855 C CA . ALA A 1 114 ? 8.977 -25.578 3.908 1 95.88 114 ALA A CA 1
ATOM 856 C C . ALA A 1 114 ? 8.805 -26.719 2.91 1 95.88 114 ALA A C 1
ATOM 858 O O . ALA A 1 114 ? 8.477 -27.844 3.295 1 95.88 114 ALA A O 1
ATOM 859 N N . PHE A 1 115 ? 8.891 -26.516 1.661 1 97.06 115 PHE A N 1
ATOM 860 C CA . PHE A 1 115 ? 8.695 -27.547 0.651 1 97.06 115 PHE A CA 1
ATOM 861 C C . PHE A 1 115 ? 9.844 -28.547 0.671 1 97.06 115 PHE A C 1
ATOM 863 O O . PHE A 1 115 ? 11 -28.172 0.882 1 97.06 115 PHE A O 1
ATOM 870 N N . PRO A 1 116 ? 9.672 -29.797 0.493 1 97.06 116 PRO A N 1
ATOM 871 C CA . PRO A 1 116 ? 8.422 -30.422 0.04 1 97.06 116 PRO A CA 1
ATOM 872 C C . PRO A 1 116 ? 7.453 -30.703 1.184 1 97.06 116 PRO A C 1
ATOM 874 O O . PRO A 1 116 ? 6.309 -31.094 0.945 1 97.06 116 PRO A O 1
ATOM 877 N N . GLY A 1 117 ? 7.898 -30.578 2.355 1 96.31 117 GLY A N 1
ATOM 878 C CA . GLY A 1 117 ? 7.066 -30.703 3.541 1 96.31 117 GLY A CA 1
ATOM 879 C C . GLY A 1 117 ? 6.867 -32.156 3.971 1 96.31 117 GLY A C 1
ATOM 880 O O . GLY A 1 117 ? 7.512 -33.062 3.443 1 96.31 117 GLY A O 1
ATOM 881 N N . SER A 1 118 ? 6.074 -32.281 5.062 1 94.31 118 SER A N 1
ATOM 882 C CA . SER A 1 118 ? 5.762 -33.562 5.645 1 94.31 118 SER A CA 1
ATOM 883 C C . SER A 1 118 ? 4.43 -33.531 6.379 1 94.31 118 SER A C 1
ATOM 885 O O . SER A 1 118 ? 3.979 -32.469 6.82 1 94.31 118 SER A O 1
ATOM 887 N N . THR A 1 119 ? 3.859 -34.75 6.504 1 90.81 119 THR A N 1
ATOM 888 C CA . THR A 1 119 ? 2.576 -34.844 7.191 1 90.81 119 THR A CA 1
ATOM 889 C C . THR A 1 119 ? 2.758 -34.719 8.703 1 90.81 119 THR A C 1
ATOM 891 O O . THR A 1 119 ? 1.79 -34.469 9.43 1 90.81 119 THR A O 1
ATOM 894 N N . GLU A 1 120 ? 3.936 -34.812 9.156 1 89.38 120 GLU A N 1
ATOM 895 C CA . GLU A 1 120 ? 4.207 -34.844 10.586 1 89.38 120 GLU A CA 1
ATOM 896 C C . GLU A 1 120 ? 4.863 -33.531 11.039 1 89.38 120 GLU A C 1
ATOM 898 O O . GLU A 1 120 ? 5.258 -33.406 12.195 1 89.38 120 GLU A O 1
ATOM 903 N N . GLY A 1 121 ? 4.961 -32.625 10.164 1 87.75 121 GLY A N 1
ATOM 904 C CA . GLY A 1 121 ? 5.68 -31.406 10.469 1 87.75 121 GLY A CA 1
ATOM 905 C C . GLY A 1 121 ? 4.773 -30.266 10.906 1 87.75 121 GLY A C 1
ATOM 906 O O . GLY A 1 121 ? 3.646 -30.516 11.352 1 87.75 121 GLY A O 1
ATOM 907 N N . SER A 1 122 ? 5.383 -29.125 10.977 1 89.5 122 SER A N 1
ATOM 908 C CA . SER A 1 122 ? 4.648 -27.906 11.312 1 89.5 122 SER A CA 1
ATOM 909 C C . SER A 1 122 ? 3.488 -27.688 10.352 1 89.5 122 SER A C 1
ATOM 911 O O . SER A 1 122 ? 3.357 -28.391 9.344 1 89.5 122 SER A O 1
ATOM 913 N N . MET A 1 123 ? 2.67 -26.797 10.656 1 88.62 123 MET A N 1
ATOM 914 C CA . MET A 1 123 ? 1.555 -26.469 9.773 1 88.62 123 MET A CA 1
ATOM 915 C C . MET A 1 123 ? 2.057 -26.062 8.391 1 88.62 123 MET A C 1
ATOM 917 O O . MET A 1 123 ? 1.486 -26.453 7.375 1 88.62 123 MET A O 1
ATOM 921 N N . ALA A 1 124 ? 3.117 -25.281 8.367 1 92.38 124 ALA A N 1
ATOM 922 C CA . ALA A 1 124 ? 3.725 -24.906 7.09 1 92.38 124 ALA A CA 1
ATOM 923 C C . ALA A 1 124 ? 4.168 -26.141 6.312 1 92.38 124 ALA A C 1
ATOM 925 O O . ALA A 1 124 ? 3.934 -26.25 5.109 1 92.38 124 ALA A O 1
ATOM 926 N N . SER A 1 125 ? 4.77 -27 7.035 1 93.81 125 SER A N 1
ATOM 927 C CA . SER A 1 125 ? 5.254 -28.234 6.426 1 93.81 125 SER A CA 1
ATOM 928 C C . SER A 1 125 ? 4.098 -29.078 5.895 1 93.81 125 SER A C 1
ATOM 930 O O . SER A 1 125 ? 4.203 -29.672 4.82 1 93.81 125 SER A O 1
ATOM 932 N N . ARG A 1 126 ? 3.055 -29.141 6.633 1 92.94 126 ARG A N 1
ATOM 933 C CA . ARG A 1 126 ? 1.89 -29.906 6.215 1 92.94 126 ARG A CA 1
ATOM 934 C C . ARG A 1 126 ? 1.243 -29.312 4.977 1 92.94 126 ARG A C 1
ATOM 936 O O . ARG A 1 126 ? 0.84 -30.031 4.062 1 92.94 126 ARG A O 1
ATOM 943 N N . LEU A 1 127 ? 1.102 -28.031 4.938 1 94.62 127 LEU A N 1
ATOM 944 C CA . LEU A 1 127 ? 0.59 -27.359 3.75 1 94.62 127 LEU A CA 1
ATOM 945 C C . LEU A 1 127 ? 1.477 -27.641 2.541 1 94.62 127 LEU A C 1
ATOM 947 O O . LEU A 1 127 ? 0.978 -27.969 1.466 1 94.62 127 LEU A O 1
ATOM 951 N N . ALA A 1 128 ? 2.789 -27.484 2.771 1 97 128 ALA A N 1
ATOM 952 C CA . ALA A 1 128 ? 3.754 -27.75 1.706 1 97 128 ALA A CA 1
ATOM 953 C C . ALA A 1 128 ? 3.625 -29.172 1.188 1 97 128 ALA A C 1
ATOM 955 O O . ALA A 1 128 ? 3.66 -29.406 -0.022 1 97 128 ALA A O 1
ATOM 956 N N . ASN A 1 129 ? 3.461 -30.062 2.1 1 96.5 129 ASN A N 1
ATOM 957 C CA . ASN A 1 129 ? 3.328 -31.469 1.721 1 96.5 129 ASN A CA 1
ATOM 958 C C . ASN A 1 129 ? 2.086 -31.703 0.864 1 96.5 129 ASN A C 1
ATOM 960 O O . ASN A 1 129 ? 2.129 -32.469 -0.102 1 96.5 129 ASN A O 1
ATOM 964 N N . THR A 1 130 ? 1.036 -31.094 1.256 1 96.12 130 THR A N 1
ATOM 965 C CA . THR A 1 130 ? -0.203 -31.234 0.498 1 96.12 130 THR A CA 1
ATOM 966 C C . THR A 1 130 ? -0.023 -30.719 -0.928 1 96.12 130 THR A C 1
ATOM 968 O O . THR A 1 130 ? -0.391 -31.391 -1.889 1 96.12 130 THR A O 1
ATOM 971 N N . ILE A 1 131 ? 0.546 -29.578 -1.08 1 97.62 131 ILE A N 1
ATOM 972 C CA . ILE A 1 131 ? 0.792 -29 -2.398 1 97.62 131 ILE A CA 1
ATOM 973 C C . ILE A 1 131 ? 1.756 -29.891 -3.178 1 97.62 131 ILE A C 1
ATOM 975 O O . ILE A 1 131 ? 1.563 -30.125 -4.371 1 97.62 131 ILE A O 1
ATOM 979 N N . THR A 1 132 ? 2.754 -30.391 -2.521 1 98 132 THR A N 1
ATOM 980 C CA . THR A 1 132 ? 3.746 -31.25 -3.168 1 98 132 THR A CA 1
ATOM 981 C C . THR A 1 132 ? 3.098 -32.531 -3.701 1 98 132 THR A C 1
ATOM 983 O O . THR A 1 132 ? 3.229 -32.844 -4.887 1 98 132 THR A O 1
ATOM 986 N N . THR A 1 133 ? 2.312 -33.156 -2.883 1 96.56 133 THR A N 1
ATOM 987 C CA . THR A 1 133 ? 1.833 -34.5 -3.207 1 96.56 133 THR A CA 1
ATOM 988 C C . THR A 1 133 ? 0.61 -34.438 -4.117 1 96.56 133 THR A C 1
ATOM 990 O O . THR A 1 133 ? 0.427 -35.281 -4.988 1 96.56 133 THR A O 1
ATOM 993 N N . GLN A 1 134 ? -0.16 -33.375 -3.943 1 96.19 134 GLN A N 1
ATOM 994 C CA . GLN A 1 134 ? -1.438 -33.375 -4.648 1 96.19 134 GLN A CA 1
ATOM 995 C C . GLN A 1 134 ? -1.355 -32.5 -5.906 1 96.19 134 GLN A C 1
ATOM 997 O O . GLN A 1 134 ? -2.207 -32.594 -6.793 1 96.19 134 GLN A O 1
ATOM 1002 N N . VAL A 1 135 ? -0.36 -3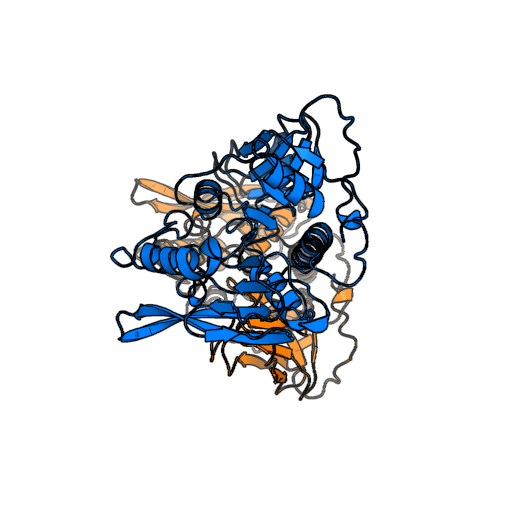1.703 -6.02 1 97.06 135 VAL A N 1
ATOM 1003 C CA . VAL A 1 135 ? -0.307 -30.766 -7.133 1 97.06 135 VAL A CA 1
ATOM 1004 C C . VAL A 1 135 ? 1.019 -30.922 -7.879 1 97.06 135 VAL A C 1
ATOM 1006 O O . VAL A 1 135 ? 1.049 -31.406 -9.008 1 97.06 135 VAL A O 1
ATOM 1009 N N . LEU A 1 136 ? 2.076 -30.703 -7.152 1 97.81 136 LEU A N 1
ATOM 1010 C CA . LEU A 1 136 ? 3.398 -30.688 -7.77 1 97.81 136 LEU A CA 1
ATOM 1011 C C . LEU A 1 136 ? 3.723 -32.062 -8.375 1 97.81 136 LEU A C 1
ATOM 1013 O O . LEU A 1 136 ? 4.125 -32.125 -9.539 1 97.81 136 LEU A O 1
ATOM 1017 N N . ASP A 1 137 ? 3.473 -33.125 -7.734 1 97.12 137 ASP A N 1
ATOM 1018 C CA . ASP A 1 137 ? 3.895 -34.469 -8.117 1 97.12 137 ASP A CA 1
ATOM 1019 C C . ASP A 1 137 ? 3.061 -35 -9.289 1 97.12 137 ASP A C 1
ATOM 1021 O O . ASP A 1 137 ? 3.443 -35.969 -9.945 1 97.12 137 ASP A O 1
ATOM 1025 N N . VAL A 1 138 ? 1.969 -34.375 -9.57 1 95.44 138 VAL A N 1
ATOM 1026 C CA . VAL A 1 138 ? 1.098 -34.938 -10.602 1 95.44 138 VAL A CA 1
ATOM 1027 C C . VAL A 1 138 ? 1.118 -34.031 -11.828 1 95.44 138 VAL A C 1
ATOM 1029 O O . VAL A 1 138 ? 0.284 -34.156 -12.727 1 95.44 138 VAL A O 1
ATOM 1032 N N . CYS A 1 139 ? 2.01 -33.062 -11.875 1 97.06 139 CYS A N 1
ATOM 1033 C CA . CYS A 1 139 ? 2.068 -32.094 -12.984 1 97.06 139 CYS A CA 1
ATOM 1034 C C . CYS A 1 139 ? 3.42 -32.156 -13.688 1 97.06 139 CYS A C 1
ATOM 1036 O O . CYS A 1 139 ? 4.375 -32.719 -13.148 1 97.06 139 CYS A O 1
ATOM 1038 N N . ASP A 1 140 ? 3.439 -31.594 -14.891 1 96.88 140 ASP A N 1
ATOM 1039 C CA . ASP A 1 140 ? 4.645 -31.562 -15.703 1 96.88 140 ASP A CA 1
ATOM 1040 C C . ASP A 1 140 ? 5.348 -30.203 -15.602 1 96.88 140 ASP A C 1
ATOM 1042 O O . ASP A 1 140 ? 6.547 -30.109 -15.867 1 96.88 140 ASP A O 1
ATOM 1046 N N . VAL A 1 141 ? 4.641 -29.203 -15.266 1 97.62 141 VAL A N 1
ATOM 1047 C CA . VAL A 1 141 ? 5.148 -27.828 -15.203 1 97.62 141 VAL A CA 1
ATOM 1048 C C . VAL A 1 141 ? 4.281 -27 -14.266 1 97.62 141 VAL A C 1
ATOM 1050 O O . VAL A 1 141 ? 3.107 -27.312 -14.055 1 97.62 141 VAL A O 1
ATOM 1053 N N . GLY A 1 142 ? 4.887 -25.984 -13.672 1 98.38 142 GLY A N 1
ATOM 1054 C CA . GLY A 1 142 ? 4.113 -25.109 -12.812 1 98.38 142 GLY A CA 1
ATOM 1055 C C . GLY A 1 142 ? 4.516 -23.656 -12.938 1 98.38 142 GLY A C 1
ATOM 1056 O O . GLY A 1 142 ? 5.617 -23.344 -13.398 1 98.38 142 GLY A O 1
ATOM 1057 N N . VAL A 1 143 ? 3.617 -22.75 -12.602 1 98.81 143 VAL A N 1
ATOM 1058 C CA . VAL A 1 143 ? 3.85 -21.312 -12.453 1 98.81 143 VAL A CA 1
ATOM 1059 C C . VAL A 1 143 ? 3.406 -20.859 -11.062 1 98.81 143 VAL A C 1
ATOM 1061 O O . VAL A 1 143 ? 2.264 -21.094 -10.664 1 98.81 143 VAL A O 1
ATOM 1064 N N . ASP A 1 144 ? 4.316 -20.312 -10.336 1 98.81 144 ASP A N 1
ATOM 1065 C CA . ASP A 1 144 ? 4.039 -19.781 -9.008 1 98.81 144 ASP A CA 1
ATOM 1066 C C . ASP A 1 144 ? 4.027 -18.25 -9.016 1 98.81 144 ASP A C 1
ATOM 1068 O O . ASP A 1 144 ? 5.027 -17.625 -9.367 1 98.81 144 ASP A O 1
ATOM 1072 N N . LEU A 1 145 ? 2.932 -17.703 -8.617 1 98.75 145 LEU A N 1
ATOM 1073 C CA . LEU A 1 145 ? 2.709 -16.266 -8.789 1 98.75 145 LEU A CA 1
ATOM 1074 C C . LEU A 1 145 ? 2.98 -15.516 -7.496 1 98.75 145 LEU A C 1
ATOM 1076 O O . LEU A 1 145 ? 2.361 -15.789 -6.465 1 98.75 145 LEU A O 1
ATOM 1080 N N . HIS A 1 146 ? 3.898 -14.57 -7.531 1 98.31 146 HIS A N 1
ATOM 1081 C CA . HIS A 1 146 ? 4.309 -13.773 -6.383 1 98.31 146 HIS A CA 1
ATOM 1082 C C . HIS A 1 146 ? 4.266 -12.281 -6.703 1 98.31 146 HIS A C 1
ATOM 1084 O O . HIS A 1 146 ? 3.979 -11.898 -7.84 1 98.31 146 HIS A O 1
ATOM 1090 N N . THR A 1 147 ? 4.363 -11.461 -5.723 1 97.75 147 THR A N 1
ATOM 1091 C CA . THR A 1 147 ? 4.625 -10.031 -5.809 1 97.75 147 THR A CA 1
ATOM 1092 C C . THR A 1 147 ? 5.879 -9.664 -5.023 1 97.75 147 THR A C 1
ATOM 1094 O O . THR A 1 147 ? 6.578 -10.539 -4.512 1 97.75 147 THR A O 1
ATOM 1097 N N . ALA A 1 148 ? 6.16 -8.391 -4.988 1 95.69 148 ALA A N 1
ATOM 1098 C CA . ALA A 1 148 ? 7.195 -7.918 -4.074 1 95.69 148 ALA A CA 1
ATOM 1099 C C . ALA A 1 148 ? 6.73 -8.008 -2.625 1 95.69 148 ALA A C 1
ATOM 1101 O O . ALA A 1 148 ? 5.543 -8.203 -2.359 1 95.69 148 ALA A O 1
ATOM 1102 N N . ALA A 1 149 ? 7.699 -7.879 -1.759 1 89.06 149 ALA A N 1
ATOM 1103 C CA . ALA A 1 149 ? 7.379 -7.742 -0.341 1 89.06 149 ALA A CA 1
ATOM 1104 C C . ALA A 1 149 ? 6.699 -6.402 -0.059 1 89.06 149 ALA A C 1
ATOM 1106 O O . ALA A 1 149 ? 6.68 -5.52 -0.917 1 89.06 149 ALA A O 1
ATOM 1107 N N . SER A 1 150 ? 6.098 -6.367 1.124 1 89.06 150 SER A N 1
ATOM 1108 C CA . SER A 1 150 ? 5.457 -5.121 1.525 1 89.06 150 SER A CA 1
ATOM 1109 C C . SER A 1 150 ? 6.434 -3.949 1.454 1 89.06 150 SER A C 1
ATOM 1111 O O . SER A 1 150 ? 7.586 -4.07 1.868 1 89.06 150 SER A O 1
ATOM 1113 N N . GLY A 1 151 ? 5.891 -2.838 0.891 1 91.69 151 GLY A N 1
ATOM 1114 C CA . GLY A 1 151 ? 6.699 -1.634 0.803 1 91.69 151 GLY A CA 1
ATOM 1115 C C . GLY A 1 151 ? 7.57 -1.59 -0.438 1 91.69 151 GLY A C 1
ATOM 1116 O O . GLY A 1 151 ? 8.438 -0.726 -0.563 1 91.69 151 GLY A O 1
ATOM 1117 N N . ARG A 1 152 ? 7.414 -2.57 -1.303 1 94.94 152 ARG A N 1
ATOM 1118 C CA . ARG A 1 152 ? 8.133 -2.609 -2.574 1 94.94 152 ARG A CA 1
ATOM 1119 C C . ARG A 1 152 ? 7.211 -3.047 -3.709 1 94.94 152 ARG A C 1
ATOM 1121 O O . ARG A 1 152 ? 6.148 -3.629 -3.467 1 94.94 152 ARG A O 1
ATOM 1128 N N . ALA A 1 153 ? 7.59 -2.711 -4.879 1 97.25 153 ALA A N 1
ATOM 1129 C CA . ALA A 1 153 ? 6.91 -3.189 -6.082 1 97.25 153 ALA A CA 1
ATOM 1130 C C . ALA A 1 153 ? 7.906 -3.789 -7.07 1 97.25 153 ALA A C 1
ATOM 1132 O O . ALA A 1 153 ? 9.023 -3.297 -7.207 1 97.25 153 ALA A O 1
ATOM 1133 N N . ASN A 1 154 ? 7.48 -4.809 -7.727 1 97.81 154 ASN A N 1
ATOM 1134 C CA . ASN A 1 154 ? 8.297 -5.457 -8.75 1 97.81 154 ASN A CA 1
ATO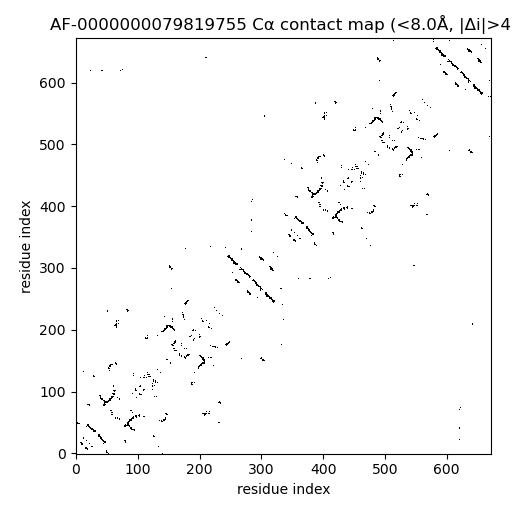M 1135 C C . ASN A 1 154 ? 7.73 -5.23 -10.148 1 97.81 154 ASN A C 1
ATOM 1137 O O . ASN A 1 154 ? 6.516 -5.273 -10.344 1 97.81 154 ASN A O 1
ATOM 1141 N N . LEU A 1 155 ? 8.625 -4.938 -11.031 1 97.38 155 LEU A N 1
ATOM 1142 C CA . LEU A 1 155 ? 8.266 -5.07 -12.438 1 97.38 155 LEU A CA 1
ATOM 1143 C C . LEU A 1 155 ? 7.898 -6.516 -12.773 1 97.38 155 LEU A C 1
ATOM 1145 O O . LEU A 1 155 ? 8.562 -7.449 -12.32 1 97.38 155 LEU A O 1
ATOM 1149 N N . PRO A 1 156 ? 6.832 -6.68 -13.586 1 97.75 156 PRO A N 1
ATOM 1150 C CA . PRO A 1 156 ? 6.535 -8.062 -13.969 1 97.75 156 PRO A CA 1
ATOM 1151 C C . PRO A 1 156 ? 7.75 -8.781 -14.555 1 97.75 156 PRO A C 1
ATOM 1153 O O . PRO A 1 156 ? 8.383 -8.281 -15.484 1 97.75 156 PRO A O 1
ATOM 1156 N N . GLN A 1 157 ? 8.039 -9.938 -14.008 1 97.62 157 GLN A N 1
ATOM 1157 C CA . GLN A 1 157 ? 9.227 -10.688 -14.398 1 97.62 157 GLN A CA 1
ATOM 1158 C C . GLN A 1 157 ? 9.062 -12.172 -14.07 1 97.62 157 GLN A C 1
ATOM 1160 O O . GLN A 1 157 ? 8.227 -12.547 -13.25 1 97.62 157 GLN A O 1
ATOM 1165 N N . ILE A 1 158 ? 9.82 -12.984 -14.789 1 98.06 158 ILE A N 1
ATOM 1166 C CA . ILE A 1 158 ? 9.93 -14.398 -14.461 1 98.06 158 ILE A CA 1
ATOM 1167 C C . ILE A 1 158 ? 11.336 -14.695 -13.93 1 98.06 158 ILE A C 1
ATOM 1169 O O . ILE A 1 158 ? 12.328 -14.289 -14.531 1 98.06 158 ILE A O 1
ATOM 1173 N N . ARG A 1 159 ? 11.336 -15.281 -12.797 1 97.31 159 ARG A N 1
ATOM 1174 C CA . ARG A 1 159 ? 12.57 -15.844 -12.258 1 97.31 159 ARG A CA 1
ATOM 1175 C C . ARG A 1 159 ? 12.648 -17.344 -12.508 1 97.31 159 ARG A C 1
ATOM 1177 O O . ARG A 1 159 ? 11.719 -18.078 -12.172 1 97.31 159 ARG A O 1
ATOM 1184 N N . ALA A 1 160 ? 13.719 -17.766 -13.094 1 96 160 ALA A N 1
ATOM 1185 C CA . ALA A 1 160 ? 13.945 -19.172 -13.422 1 96 160 ALA A CA 1
ATOM 1186 C C . ALA A 1 160 ? 15.438 -19.5 -13.445 1 96 160 ALA A C 1
ATOM 1188 O O . ALA A 1 160 ? 16.266 -18.594 -13.562 1 96 160 ALA A O 1
ATOM 1189 N N . ASN A 1 161 ? 15.719 -20.75 -13.234 1 93.75 161 ASN A N 1
ATOM 1190 C CA . ASN A 1 161 ? 17.109 -21.203 -13.375 1 93.75 161 ASN A CA 1
ATOM 1191 C C . ASN A 1 161 ? 17.469 -21.422 -14.844 1 93.75 161 ASN A C 1
ATOM 1193 O O . ASN A 1 161 ? 17.031 -22.375 -15.461 1 93.75 161 ASN A O 1
ATOM 1197 N N . PHE A 1 162 ? 18.375 -20.578 -15.305 1 92.5 162 PHE A N 1
ATOM 1198 C CA . PHE A 1 162 ? 18.719 -20.594 -16.719 1 92.5 162 PHE A CA 1
ATOM 1199 C C . PHE A 1 162 ? 19.562 -21.812 -17.062 1 92.5 162 PHE A C 1
ATOM 1201 O O . PHE A 1 162 ? 19.703 -22.172 -18.234 1 92.5 162 PHE A O 1
ATOM 1208 N N . ASP A 1 163 ? 20.156 -22.469 -16.078 1 92.38 163 ASP A N 1
ATOM 1209 C CA . ASP A 1 163 ? 20.984 -23.656 -16.297 1 92.38 163 ASP A CA 1
ATOM 1210 C C . ASP A 1 163 ? 20.109 -24.859 -16.625 1 92.38 163 ASP A C 1
ATOM 1212 O O . ASP A 1 163 ? 20.625 -25.875 -17.109 1 92.38 163 ASP A O 1
ATOM 1216 N N . ILE A 1 164 ? 18.891 -24.797 -16.359 1 93.06 164 ILE A N 1
ATOM 1217 C CA . ILE A 1 164 ? 17.938 -25.844 -16.719 1 93.06 164 ILE A CA 1
ATOM 1218 C C . ILE A 1 164 ? 17.234 -25.484 -18.031 1 93.06 164 ILE A C 1
ATOM 1220 O O . ILE A 1 164 ? 16.375 -24.609 -18.062 1 93.06 164 ILE A O 1
ATOM 1224 N N . PRO A 1 165 ? 17.547 -26.125 -19.094 1 94.56 165 PRO A N 1
ATOM 1225 C CA . PRO A 1 165 ? 17.078 -25.734 -20.422 1 94.56 165 PRO A CA 1
ATOM 1226 C C . PRO A 1 165 ? 15.555 -25.641 -20.516 1 94.56 165 PRO A C 1
ATOM 1228 O O . PRO A 1 165 ? 15.023 -24.672 -21.078 1 94.56 165 PRO A O 1
ATOM 1231 N N . LYS A 1 166 ? 14.82 -26.531 -19.906 1 95.25 166 LYS A N 1
ATOM 1232 C CA . LYS A 1 166 ? 13.359 -26.5 -19.953 1 95.25 166 LYS A CA 1
ATOM 1233 C C . LYS A 1 166 ? 12.812 -25.266 -19.234 1 95.25 166 LYS A C 1
ATOM 1235 O O . LYS A 1 166 ? 11.836 -24.656 -19.688 1 95.25 166 LYS A O 1
ATOM 1240 N N . SER A 1 167 ? 13.453 -24.906 -18.156 1 95.69 167 SER A N 1
ATOM 1241 C CA . SER A 1 167 ? 13.016 -23.719 -17.422 1 95.69 167 SER A CA 1
ATOM 1242 C C . SER A 1 167 ? 13.18 -22.453 -18.25 1 95.69 167 SER A C 1
ATOM 1244 O O . SER A 1 167 ? 12.289 -21.609 -18.281 1 95.69 167 SER A O 1
ATOM 1246 N N . LEU A 1 168 ? 14.32 -22.359 -18.891 1 95.5 168 LEU A N 1
ATOM 1247 C CA . LEU A 1 168 ? 14.562 -21.203 -19.734 1 95.5 168 LEU A CA 1
ATOM 1248 C C . LEU A 1 168 ? 13.594 -21.172 -20.906 1 95.5 168 LEU A C 1
ATOM 1250 O O . LEU A 1 168 ? 13.055 -20.109 -21.25 1 95.5 168 LEU A O 1
ATOM 1254 N N . GLU A 1 169 ? 13.414 -22.312 -21.516 1 96.75 169 GLU A N 1
ATOM 1255 C CA . GLU A 1 169 ? 12.469 -22.422 -22.625 1 96.75 169 GLU A CA 1
ATOM 1256 C C . GLU A 1 169 ? 11.07 -21.969 -22.203 1 96.75 169 GLU A C 1
ATOM 1258 O O . GLU A 1 169 ? 10.445 -21.172 -22.906 1 96.75 169 GLU A O 1
ATOM 1263 N N . TYR A 1 170 ? 10.594 -22.438 -21.062 1 97.5 170 TYR A N 1
ATOM 1264 C CA . TYR A 1 170 ? 9.258 -22.094 -20.578 1 97.5 170 TYR A CA 1
ATOM 1265 C C . TYR A 1 170 ? 9.18 -20.625 -20.188 1 97.5 170 TYR A C 1
ATOM 1267 O O . TYR A 1 170 ? 8.156 -19.969 -20.406 1 97.5 170 TYR A O 1
ATOM 1275 N N . ALA A 1 171 ? 10.25 -20.094 -19.594 1 97.5 171 ALA A N 1
ATOM 1276 C CA . ALA A 1 171 ? 10.297 -18.688 -19.234 1 97.5 171 ALA A CA 1
ATOM 1277 C C . ALA A 1 171 ? 10.18 -17.797 -20.484 1 97.5 171 ALA A C 1
ATOM 1279 O O . ALA A 1 171 ? 9.461 -16.797 -20.469 1 97.5 171 ALA A O 1
ATOM 1280 N N . ARG A 1 172 ? 10.852 -18.156 -21.5 1 95.5 172 ARG A N 1
ATOM 1281 C CA . ARG A 1 172 ? 10.797 -17.422 -22.75 1 95.5 172 ARG A CA 1
ATOM 1282 C C . ARG A 1 172 ? 9.398 -17.5 -23.375 1 95.5 172 ARG A C 1
ATOM 1284 O O . ARG A 1 172 ? 8.906 -16.516 -23.922 1 95.5 172 ARG A O 1
ATOM 1291 N N . ALA A 1 173 ? 8.805 -18.656 -23.234 1 95.56 173 ALA A N 1
ATOM 1292 C CA . ALA A 1 173 ? 7.449 -18.828 -23.75 1 95.56 173 ALA A CA 1
ATOM 1293 C C . ALA A 1 173 ? 6.469 -17.938 -22.984 1 95.56 173 ALA A C 1
ATOM 1295 O O . ALA A 1 173 ? 5.543 -17.375 -23.594 1 95.56 173 ALA A O 1
ATOM 1296 N N . PHE A 1 174 ? 6.637 -17.844 -21.703 1 96.38 174 PHE A N 1
ATOM 1297 C CA . PHE A 1 174 ? 5.809 -16.953 -20.891 1 96.38 174 PHE A CA 1
ATOM 1298 C C . PHE A 1 174 ? 5.918 -15.516 -21.391 1 96.38 174 PHE A C 1
ATOM 1300 O O . PHE A 1 174 ? 4.938 -14.766 -21.359 1 96.38 174 PHE A O 1
ATOM 1307 N N . ALA A 1 175 ? 7.066 -15.078 -21.75 1 95 175 ALA A N 1
ATOM 1308 C CA . ALA A 1 175 ? 7.391 -13.82 -22.422 1 95 175 ALA A CA 1
ATOM 1309 C C . ALA A 1 175 ? 7.043 -12.625 -21.547 1 95 175 ALA A C 1
ATOM 1311 O O . ALA A 1 175 ? 6.336 -11.711 -21.969 1 95 175 ALA A O 1
ATOM 1312 N N . PRO A 1 176 ? 7.645 -12.562 -20.328 1 95.44 176 PRO A N 1
ATOM 1313 C CA . PRO A 1 176 ? 7.496 -11.352 -19.516 1 95.44 176 PRO A CA 1
ATOM 1314 C C . PRO A 1 176 ? 8.375 -10.203 -20.016 1 95.44 176 PRO A C 1
ATOM 1316 O O . PRO A 1 176 ? 9.211 -10.398 -20.906 1 95.44 176 PRO A O 1
ATOM 1319 N N . PRO A 1 177 ? 8.195 -9.016 -19.484 1 93.62 177 PRO A N 1
ATOM 1320 C CA . PRO A 1 177 ? 9.117 -7.938 -19.844 1 93.62 177 PRO A CA 1
ATOM 1321 C C . PRO A 1 177 ? 10.57 -8.273 -19.516 1 93.62 177 PRO A C 1
ATOM 1323 O O . PRO A 1 177 ? 11.477 -7.914 -20.281 1 93.62 177 PRO A O 1
ATOM 1326 N N . ILE A 1 178 ? 10.758 -8.992 -18.406 1 95.19 178 ILE A N 1
ATOM 1327 C CA . ILE A 1 178 ? 12.125 -9.305 -17.984 1 95.19 178 ILE A CA 1
ATOM 1328 C C . ILE A 1 178 ? 12.211 -10.75 -17.516 1 95.19 178 ILE A C 1
ATOM 1330 O O . ILE A 1 178 ? 11.312 -11.234 -16.812 1 95.19 178 ILE A O 1
ATOM 1334 N N . LEU A 1 179 ? 13.273 -11.422 -17.938 1 96.38 179 LEU A N 1
ATOM 1335 C CA . LEU A 1 179 ? 13.68 -12.719 -17.406 1 96.38 179 LEU A CA 1
ATOM 1336 C C . LEU A 1 179 ? 14.898 -12.586 -16.5 1 96.38 179 LEU A C 1
ATOM 1338 O O . LEU A 1 179 ? 15.883 -11.945 -16.875 1 96.38 179 LEU A O 1
ATOM 1342 N N . VAL A 1 180 ? 14.797 -13.109 -15.336 1 95.88 180 VAL A N 1
ATOM 1343 C CA . VAL A 1 180 ? 15.898 -13.008 -14.375 1 95.88 180 VAL A CA 1
ATOM 1344 C C . VAL A 1 180 ? 16.422 -14.398 -14.031 1 95.88 180 VAL A C 1
ATOM 1346 O O . VAL A 1 180 ? 15.641 -15.273 -13.625 1 95.88 180 VAL A O 1
ATOM 1349 N N . ASP A 1 181 ? 17.688 -14.586 -14.211 1 95.12 181 ASP A N 1
ATOM 1350 C CA . ASP A 1 181 ? 18.312 -15.828 -13.758 1 95.12 181 ASP A CA 1
ATOM 1351 C C . ASP A 1 181 ? 18.344 -15.906 -12.234 1 95.12 181 ASP A C 1
ATOM 1353 O O . ASP A 1 181 ? 18.922 -15.039 -11.578 1 95.12 181 ASP A O 1
ATOM 1357 N N . ALA A 1 182 ? 17.75 -16.922 -11.75 1 93.25 182 ALA A N 1
ATOM 1358 C CA . ALA A 1 182 ? 17.672 -17.078 -10.297 1 93.25 182 ALA A CA 1
ATOM 1359 C C . ALA A 1 182 ? 17.938 -18.516 -9.883 1 93.25 182 ALA A C 1
ATOM 1361 O O . ALA A 1 182 ? 17.172 -19.422 -10.234 1 93.25 182 ALA A O 1
ATOM 1362 N N . PRO A 1 183 ? 18.984 -18.656 -9.094 1 90 183 PRO A N 1
ATOM 1363 C CA . PRO A 1 183 ? 19.219 -20 -8.547 1 90 183 PRO A CA 1
ATOM 1364 C C . PRO A 1 183 ? 18.125 -20.438 -7.582 1 90 183 PRO A C 1
ATOM 1366 O O . PRO A 1 183 ? 17.375 -19.609 -7.051 1 90 183 PRO A O 1
ATOM 1369 N N . HIS A 1 184 ? 18.078 -21.766 -7.469 1 90.25 184 HIS A N 1
ATOM 1370 C CA . HIS A 1 184 ? 17.062 -22.297 -6.574 1 90.25 184 HIS A CA 1
ATOM 1371 C C . HIS A 1 184 ? 17.438 -22.062 -5.113 1 90.25 184 HIS A C 1
ATOM 1373 O O . HIS A 1 184 ? 18.625 -22.062 -4.766 1 90.25 184 HIS A O 1
ATOM 1379 N N . ARG A 1 185 ? 16.5 -21.922 -4.34 1 87.69 185 ARG A N 1
ATOM 1380 C CA . ARG A 1 185 ? 16.656 -21.859 -2.891 1 87.69 185 ARG A CA 1
ATOM 1381 C C . ARG A 1 185 ? 16.047 -23.094 -2.223 1 87.69 185 ARG A C 1
ATOM 1383 O O . ARG A 1 185 ? 14.875 -23.406 -2.43 1 87.69 185 ARG A O 1
ATOM 1390 N N . VAL A 1 186 ? 16.766 -23.641 -1.391 1 92.12 186 VAL A N 1
ATOM 1391 C CA . VAL A 1 186 ? 16.312 -24.844 -0.703 1 92.12 186 VAL A CA 1
ATOM 1392 C C . VAL A 1 186 ? 15.047 -24.531 0.094 1 92.12 186 VAL A C 1
ATOM 1394 O O . VAL A 1 186 ? 14.961 -23.5 0.76 1 92.12 186 VAL A O 1
ATOM 1397 N N . GLY A 1 187 ? 14.086 -25.484 -0.048 1 95.25 187 GLY A N 1
ATOM 1398 C CA . GLY A 1 187 ? 12.852 -25.344 0.72 1 95.25 187 GLY A CA 1
ATOM 1399 C C . GLY A 1 187 ? 11.773 -24.578 -0.015 1 95.25 187 GLY A C 1
ATOM 1400 O O . GLY A 1 187 ? 10.641 -24.484 0.456 1 95.25 187 GLY A O 1
ATOM 1401 N N . SER A 1 188 ? 12.164 -24.016 -1.146 1 96.56 188 SER A N 1
ATOM 1402 C CA . SER A 1 188 ? 11.172 -23.297 -1.944 1 96.56 188 SER A CA 1
ATOM 1403 C C . SER A 1 188 ? 10.383 -24.25 -2.836 1 96.56 188 SER A C 1
ATOM 1405 O O . SER A 1 188 ? 10.805 -25.391 -3.064 1 96.56 188 SER A O 1
ATOM 1407 N N . LEU A 1 189 ? 9.211 -23.781 -3.283 1 97.56 189 LEU A N 1
ATOM 1408 C CA . LEU A 1 189 ? 8.414 -24.562 -4.223 1 97.56 189 LEU A CA 1
ATOM 1409 C C . LEU A 1 189 ? 9.195 -24.844 -5.504 1 97.56 189 LEU A C 1
ATOM 1411 O O . LEU A 1 189 ? 9.156 -25.953 -6.039 1 97.56 189 LEU A O 1
ATOM 1415 N N . ARG A 1 190 ? 9.906 -23.859 -6.016 1 96.44 190 ARG A N 1
ATOM 1416 C CA . ARG A 1 190 ? 10.711 -24.016 -7.223 1 96.44 190 ARG A CA 1
ATOM 1417 C C . ARG A 1 190 ? 11.781 -25.078 -7.031 1 96.44 190 ARG A C 1
ATOM 1419 O O . ARG A 1 190 ? 12.016 -25.906 -7.918 1 96.44 190 ARG A O 1
ATOM 1426 N N . TRP A 1 191 ? 12.414 -25.016 -5.898 1 95.94 191 TRP A N 1
ATOM 1427 C CA . TRP A 1 191 ? 13.438 -26.016 -5.578 1 95.94 191 TRP A CA 1
ATOM 1428 C C . TRP A 1 191 ? 12.844 -27.422 -5.539 1 95.94 191 TRP A C 1
ATOM 1430 O O . TRP A 1 191 ? 13.406 -28.359 -6.105 1 95.94 191 TRP A O 1
ATOM 1440 N N . ALA A 1 192 ? 11.727 -27.562 -4.84 1 97.69 192 ALA A N 1
ATOM 1441 C CA . ALA A 1 192 ? 11.055 -28.859 -4.758 1 97.69 192 ALA A CA 1
ATOM 1442 C C . ALA A 1 192 ? 10.688 -29.375 -6.145 1 97.69 192 ALA A C 1
ATOM 1444 O O . ALA A 1 192 ? 10.781 -30.578 -6.41 1 97.69 192 ALA A O 1
ATOM 1445 N N . GLY A 1 193 ? 10.234 -28.453 -7.004 1 97.44 193 GLY A N 1
ATOM 1446 C CA . GLY A 1 193 ? 9.938 -28.828 -8.375 1 97.44 193 GLY A CA 1
ATOM 1447 C C . GLY A 1 193 ? 11.156 -29.312 -9.133 1 97.44 193 GLY A C 1
ATOM 1448 O O . GLY A 1 193 ? 11.102 -30.344 -9.82 1 97.44 193 GLY A O 1
ATOM 1449 N N . ALA A 1 194 ? 12.227 -28.641 -9 1 95.06 194 ALA A N 1
ATOM 1450 C CA . ALA A 1 194 ? 13.461 -29.016 -9.688 1 95.06 194 ALA A CA 1
ATOM 1451 C C . ALA A 1 194 ? 13.922 -30.406 -9.258 1 95.06 194 ALA A C 1
ATOM 1453 O O . ALA A 1 194 ? 14.367 -31.203 -10.086 1 95.06 194 ALA A O 1
ATOM 1454 N N . GLU A 1 195 ? 13.773 -30.703 -8.023 1 95.81 195 GLU A N 1
ATOM 1455 C CA . GLU A 1 195 ? 14.164 -32 -7.484 1 95.81 195 GLU A CA 1
ATOM 1456 C C . GLU A 1 195 ? 13.297 -33.125 -8.055 1 95.81 195 GLU A C 1
ATOM 1458 O O . GLU A 1 195 ? 13.656 -34.312 -7.977 1 95.81 195 GLU A O 1
ATOM 1463 N N . ARG A 1 196 ? 12.227 -32.781 -8.586 1 95.94 196 ARG A N 1
ATOM 1464 C CA . ARG A 1 196 ? 11.258 -33.75 -9.125 1 95.94 196 ARG A CA 1
ATOM 1465 C C . ARG A 1 196 ? 11.211 -33.656 -10.648 1 95.94 196 ARG A C 1
ATOM 1467 O O . ARG A 1 196 ? 10.328 -34.25 -11.273 1 95.94 196 ARG A O 1
ATOM 1474 N N . ASP A 1 197 ? 12.117 -32.875 -11.242 1 95.69 197 ASP A N 1
ATOM 1475 C CA . ASP A 1 197 ? 12.18 -32.656 -12.688 1 95.69 197 ASP A CA 1
ATOM 1476 C C . ASP A 1 197 ? 10.883 -32 -13.188 1 95.69 197 ASP A C 1
ATOM 1478 O O . ASP A 1 197 ? 10.383 -32.375 -14.258 1 95.69 197 ASP A O 1
ATOM 1482 N N . VAL A 1 198 ? 10.234 -31.234 -12.375 1 96.75 198 VAL A N 1
ATOM 1483 C CA . VAL A 1 198 ? 9.094 -30.406 -12.742 1 96.75 198 VAL A CA 1
ATOM 1484 C C . VAL A 1 198 ? 9.5 -28.922 -12.695 1 96.75 198 VAL A C 1
ATOM 1486 O O . VAL A 1 198 ? 9.57 -28.328 -11.617 1 96.75 198 VAL A O 1
ATOM 1489 N N . PRO A 1 199 ? 9.742 -28.312 -13.852 1 97 199 PRO A N 1
ATOM 1490 C CA . PRO A 1 199 ? 10.102 -26.906 -13.852 1 97 199 PRO A CA 1
ATOM 1491 C C . PRO A 1 199 ? 8.992 -26.016 -13.305 1 97 199 PRO A C 1
ATOM 1493 O O . PRO A 1 199 ? 7.828 -26.156 -13.688 1 97 199 PRO A O 1
ATOM 1496 N N . VAL A 1 200 ? 9.375 -25.172 -12.383 1 97.88 200 VAL A N 1
ATOM 1497 C CA . VAL A 1 200 ? 8.453 -24.188 -11.828 1 97.88 200 VAL A CA 1
ATOM 1498 C C . VAL A 1 200 ? 8.977 -22.781 -12.086 1 97.88 200 VAL A C 1
ATOM 1500 O O . VAL A 1 200 ? 10.109 -22.453 -11.711 1 97.88 200 VAL A O 1
ATOM 1503 N N . LEU A 1 201 ? 8.188 -21.984 -12.781 1 98.25 201 LEU A N 1
ATOM 1504 C CA . LEU A 1 201 ? 8.508 -20.562 -12.992 1 98.25 201 LEU A CA 1
ATOM 1505 C C . LEU A 1 201 ? 7.953 -19.719 -11.859 1 98.25 201 LEU A C 1
ATOM 1507 O O . LEU A 1 201 ? 6.848 -19.953 -11.367 1 98.25 201 LEU A O 1
ATOM 1511 N N . THR A 1 202 ? 8.734 -18.75 -11.453 1 98.5 202 THR A N 1
ATOM 1512 C CA . THR A 1 202 ? 8.234 -17.781 -10.477 1 98.5 202 THR A CA 1
ATOM 1513 C C . THR A 1 202 ? 7.941 -16.438 -11.141 1 98.5 202 THR A C 1
ATOM 1515 O O . THR A 1 202 ? 8.844 -15.812 -11.711 1 98.5 202 THR A O 1
ATOM 1518 N N . TYR A 1 203 ? 6.734 -16.125 -11.125 1 98.56 203 TYR A N 1
ATOM 1519 C CA . TYR A 1 203 ? 6.305 -14.82 -11.609 1 98.56 203 TYR A CA 1
ATOM 1520 C C . TYR A 1 203 ? 6.293 -13.797 -10.484 1 98.56 203 TYR A C 1
ATOM 1522 O O . TYR A 1 203 ? 5.684 -14.023 -9.43 1 98.56 203 TYR A O 1
ATOM 1530 N N . GLU A 1 204 ? 6.977 -12.688 -10.625 1 98 204 GLU A N 1
ATOM 1531 C CA . GLU A 1 204 ? 6.984 -11.555 -9.703 1 98 204 GLU A CA 1
ATOM 1532 C C . GLU A 1 204 ? 6.391 -10.305 -10.344 1 98 204 GLU A C 1
ATOM 1534 O O . GLU A 1 204 ? 6.887 -9.836 -11.375 1 98 204 GLU A O 1
ATOM 1539 N N . ALA A 1 205 ? 5.32 -9.758 -9.711 1 98.19 205 ALA A N 1
ATOM 1540 C CA . ALA A 1 205 ? 4.758 -8.547 -10.305 1 98.19 205 ALA A CA 1
ATOM 1541 C C . ALA A 1 205 ? 3.938 -7.766 -9.281 1 98.19 205 ALA A C 1
ATOM 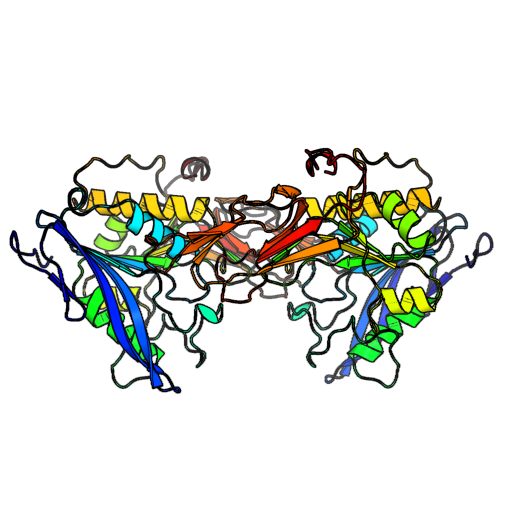1543 O O . ALA A 1 205 ? 3.029 -8.312 -8.648 1 98.19 205 ALA A O 1
ATOM 1544 N N . GLY A 1 206 ? 4.328 -6.477 -9.18 1 97.75 206 GLY A N 1
ATOM 1545 C CA . GLY A 1 206 ? 3.52 -5.562 -8.391 1 97.75 206 GLY A CA 1
ATOM 1546 C C . GLY A 1 206 ? 3.848 -5.598 -6.91 1 97.75 206 GLY A C 1
ATOM 1547 O O . GLY A 1 206 ? 4.945 -6.008 -6.523 1 97.75 206 GLY A O 1
ATOM 1548 N N . GLU A 1 207 ? 2.873 -5.027 -6.145 1 96.75 207 GLU A N 1
ATOM 1549 C CA . GLU A 1 207 ? 3.033 -4.836 -4.707 1 96.75 207 GLU A CA 1
ATOM 1550 C C . GLU A 1 207 ? 2.121 -5.773 -3.918 1 96.75 207 GLU A C 1
ATOM 1552 O O . GLU A 1 207 ? 1.11 -6.246 -4.441 1 96.75 207 GLU A O 1
ATOM 1557 N N . ALA A 1 208 ? 2.508 -6.105 -2.713 1 95.56 208 ALA A N 1
ATOM 1558 C CA . ALA A 1 208 ? 1.684 -6.906 -1.814 1 95.56 208 ALA A CA 1
ATOM 1559 C C . ALA A 1 208 ? 0.396 -6.176 -1.45 1 95.56 208 ALA A C 1
ATOM 1561 O O . ALA A 1 208 ? 0.339 -4.945 -1.5 1 95.56 208 ALA A O 1
ATOM 1562 N N . LEU A 1 209 ? -0.638 -6.941 -1.236 1 95.12 209 LEU A N 1
ATOM 1563 C CA . LEU A 1 209 ? -1.924 -6.523 -0.688 1 95.12 209 LEU A CA 1
ATOM 1564 C C . LEU A 1 209 ? -2.654 -5.602 -1.656 1 95.12 209 LEU A C 1
ATOM 1566 O O . LEU A 1 209 ? -3.34 -4.668 -1.233 1 95.12 209 LEU A O 1
ATOM 1570 N N . ARG A 1 210 ? -2.398 -5.859 -2.955 1 94.69 210 ARG A N 1
ATOM 1571 C CA . ARG A 1 210 ? -3.059 -5.098 -4.012 1 94.69 210 ARG A CA 1
ATOM 1572 C C . ARG A 1 210 ? -3.455 -6 -5.172 1 94.69 210 ARG A C 1
ATOM 1574 O O . ARG A 1 210 ? -2.869 -7.066 -5.363 1 94.69 210 ARG A O 1
ATOM 1581 N N . PHE A 1 211 ? -4.551 -5.508 -5.863 1 95.25 211 PHE A N 1
ATOM 1582 C CA . PHE A 1 211 ? -4.77 -5.926 -7.242 1 95.25 211 PHE A CA 1
ATOM 1583 C C . PHE A 1 211 ? -4.328 -4.84 -8.219 1 95.25 211 PHE A C 1
ATOM 1585 O O . PHE A 1 211 ? -4.797 -3.703 -8.141 1 95.25 211 PHE A O 1
ATOM 1592 N N . GLU A 1 212 ? -3.393 -5.141 -8.945 1 96.31 212 GLU A N 1
ATOM 1593 C CA . GLU A 1 212 ? -2.943 -4.25 -10.008 1 96.31 212 GLU A CA 1
ATOM 1594 C C . GLU A 1 212 ? -3.246 -4.84 -11.383 1 96.31 212 GLU A C 1
ATOM 1596 O O . GLU A 1 212 ? -2.662 -5.855 -11.773 1 96.31 212 GLU A O 1
ATOM 1601 N N . GLU A 1 213 ? -4.043 -4.164 -12.109 1 95.06 213 GLU A N 1
ATOM 1602 C CA . GLU A 1 213 ? -4.566 -4.684 -13.367 1 95.06 213 GLU A CA 1
ATOM 1603 C C . GLU A 1 213 ? -3.438 -5.023 -14.344 1 95.06 213 GLU A C 1
ATOM 1605 O O . GLU A 1 213 ? -3.492 -6.039 -15.031 1 95.06 213 GLU A O 1
ATOM 1610 N N . SER A 1 214 ? -2.455 -4.191 -14.367 1 94.75 214 SER A N 1
ATOM 1611 C CA . SER A 1 214 ? -1.35 -4.434 -15.289 1 94.75 214 SER A CA 1
ATOM 1612 C C . SER A 1 214 ? -0.592 -5.707 -14.922 1 94.75 214 SER A C 1
ATOM 1614 O O . SER A 1 214 ? -0.298 -6.531 -15.781 1 94.75 214 SER A O 1
ATOM 1616 N N . ALA A 1 215 ? -0.271 -5.855 -13.664 1 97 215 ALA A N 1
ATOM 1617 C CA . ALA A 1 215 ? 0.427 -7.047 -13.188 1 97 215 ALA A CA 1
ATOM 1618 C C . ALA A 1 215 ? -0.392 -8.305 -13.461 1 97 215 ALA A C 1
ATOM 1620 O O . ALA A 1 215 ? 0.145 -9.32 -13.922 1 97 215 ALA A O 1
ATOM 1621 N N . ILE A 1 216 ? -1.672 -8.211 -13.219 1 97.5 216 ILE A N 1
ATOM 1622 C CA . ILE A 1 216 ? -2.572 -9.344 -13.398 1 97.5 216 ILE A CA 1
ATOM 1623 C C . ILE A 1 216 ? -2.691 -9.688 -14.883 1 97.5 216 ILE A C 1
ATOM 1625 O O . ILE A 1 216 ? -2.59 -10.852 -15.266 1 97.5 216 ILE A O 1
ATOM 1629 N N . GLY A 1 217 ? -2.867 -8.664 -15.672 1 96.44 217 GLY A N 1
ATOM 1630 C CA . GLY A 1 217 ? -3.002 -8.875 -17.109 1 96.44 217 GLY A CA 1
ATOM 1631 C C . GLY A 1 217 ? -1.797 -9.555 -17.719 1 96.44 217 GLY A C 1
ATOM 1632 O O . GLY A 1 217 ? -1.942 -10.5 -18.5 1 96.44 217 GLY A O 1
ATOM 1633 N N . ILE A 1 218 ? -0.65 -9.125 -17.391 1 96.06 218 ILE A N 1
ATOM 1634 C CA . ILE A 1 218 ? 0.587 -9.695 -17.906 1 96.06 218 ILE A CA 1
ATOM 1635 C C . ILE A 1 218 ? 0.727 -11.141 -17.438 1 96.06 218 ILE A C 1
ATOM 1637 O O . ILE A 1 218 ? 1.15 -12.008 -18.203 1 96.06 218 ILE A O 1
ATOM 1641 N N . GLY A 1 219 ? 0.344 -11.367 -16.203 1 97.62 219 GLY A N 1
ATOM 1642 C CA . GLY A 1 219 ? 0.372 -12.727 -15.672 1 97.62 219 GLY A CA 1
ATOM 1643 C C . GLY A 1 219 ? -0.546 -13.672 -16.422 1 97.62 219 GLY A C 1
ATOM 1644 O O . GLY A 1 219 ? -0.146 -14.781 -16.781 1 97.62 219 GLY A O 1
ATOM 1645 N N . VAL A 1 220 ? -1.757 -13.227 -16.672 1 97.38 220 VAL A N 1
ATOM 1646 C CA . VAL A 1 220 ? -2.73 -14.039 -17.391 1 97.38 220 VAL A CA 1
ATOM 1647 C C . VAL A 1 220 ? -2.217 -14.344 -18.797 1 97.38 220 VAL A C 1
ATOM 1649 O O . VAL A 1 220 ? -2.207 -15.5 -19.219 1 97.38 220 VAL A O 1
ATOM 1652 N N . ALA A 1 221 ? -1.768 -13.328 -19.438 1 95.75 221 ALA A N 1
ATOM 1653 C CA . ALA A 1 221 ? -1.264 -13.5 -20.797 1 95.75 221 ALA A CA 1
ATOM 1654 C C . ALA A 1 221 ? -0.066 -14.445 -20.828 1 95.75 221 ALA A C 1
ATOM 1656 O O . ALA A 1 221 ? 0.052 -15.281 -21.734 1 95.75 221 ALA A O 1
ATOM 1657 N N . GLY A 1 222 ? 0.775 -14.281 -19.859 1 96.56 222 GLY A N 1
ATOM 1658 C CA . GLY A 1 222 ? 1.955 -15.133 -19.797 1 96.56 222 GLY A CA 1
ATOM 1659 C C . GLY A 1 222 ? 1.626 -16.594 -19.594 1 96.56 222 GLY A C 1
ATOM 1660 O O . GLY A 1 222 ? 2.189 -17.469 -20.25 1 96.56 222 GLY A O 1
ATOM 1661 N N . VAL A 1 223 ? 0.722 -16.875 -18.688 1 97.81 223 VAL A N 1
ATOM 1662 C CA . VAL A 1 223 ? 0.313 -18.25 -18.438 1 97.81 223 VAL A CA 1
ATOM 1663 C C . VAL A 1 223 ? -0.312 -18.828 -19.703 1 97.81 223 VAL A C 1
ATOM 1665 O O . VAL A 1 223 ? -0.019 -19.969 -20.078 1 97.81 223 VAL A O 1
ATOM 1668 N N . ARG A 1 224 ? -1.11 -18.078 -20.328 1 97 224 ARG A N 1
ATOM 1669 C CA . ARG A 1 224 ? -1.763 -18.531 -21.562 1 97 224 ARG A CA 1
ATOM 1670 C C . ARG A 1 224 ? -0.739 -18.812 -22.656 1 97 224 ARG A C 1
ATOM 1672 O O . ARG A 1 224 ? -0.856 -19.797 -23.391 1 97 224 ARG A O 1
ATOM 1679 N N . ARG A 1 225 ? 0.236 -17.969 -22.781 1 96.25 225 ARG A N 1
ATOM 1680 C CA . ARG A 1 225 ? 1.281 -18.203 -23.781 1 96.25 225 ARG A CA 1
ATOM 1681 C C . ARG A 1 225 ? 2.053 -19.484 -23.484 1 96.25 225 ARG A C 1
ATOM 1683 O O . ARG A 1 225 ? 2.391 -20.234 -24.406 1 96.25 225 ARG A O 1
ATOM 1690 N N . LEU A 1 226 ? 2.355 -19.656 -22.25 1 97 226 LEU A N 1
ATOM 1691 C CA . LEU A 1 226 ? 3.039 -20.891 -21.859 1 97 226 LEU A CA 1
ATOM 1692 C C . LEU A 1 226 ? 2.182 -22.109 -22.188 1 97 226 LEU A C 1
ATOM 1694 O O . LEU A 1 226 ? 2.682 -23.094 -22.734 1 97 226 LEU A O 1
ATOM 1698 N N . MET A 1 227 ? 0.906 -22.031 -21.891 1 97.5 227 MET A N 1
ATOM 1699 C CA . MET A 1 227 ? -0.011 -23.125 -22.219 1 97.5 227 MET A CA 1
ATOM 1700 C C . MET A 1 227 ? -0.016 -23.391 -23.719 1 97.5 227 MET A C 1
ATOM 1702 O O . MET A 1 227 ? 0.013 -24.562 -24.141 1 97.5 227 MET A O 1
ATOM 1706 N N . ALA A 1 228 ? -0.04 -22.344 -24.484 1 96.56 228 ALA A N 1
ATOM 1707 C CA . ALA A 1 228 ? -0.015 -22.5 -25.938 1 96.56 228 ALA A CA 1
ATOM 1708 C C . ALA A 1 228 ? 1.275 -23.172 -26.406 1 96.56 228 ALA A C 1
ATOM 1710 O O . ALA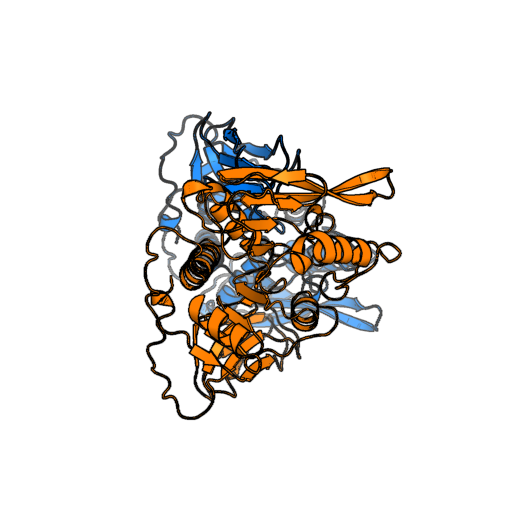 A 1 228 ? 1.248 -24.062 -27.25 1 96.56 228 ALA A O 1
ATOM 1711 N N . HIS A 1 229 ? 2.338 -22.719 -25.859 1 95.56 229 HIS A N 1
ATOM 1712 C CA . HIS A 1 229 ? 3.645 -23.281 -26.188 1 95.56 229 HIS A CA 1
ATOM 1713 C C . HIS A 1 229 ? 3.689 -24.781 -25.922 1 95.56 229 HIS A C 1
ATOM 1715 O O . HIS A 1 229 ? 4.324 -25.531 -26.656 1 95.56 229 HIS A O 1
ATOM 1721 N N . LEU A 1 230 ? 2.965 -25.203 -24.906 1 96.44 230 LEU A N 1
ATOM 1722 C CA . LEU A 1 230 ? 2.961 -26.609 -24.469 1 96.44 230 LEU A CA 1
ATOM 1723 C C . LEU A 1 230 ? 1.906 -27.406 -25.234 1 96.44 230 LEU A C 1
ATOM 1725 O O . LEU A 1 230 ? 1.731 -28.594 -25 1 96.44 230 LEU A O 1
ATOM 1729 N N . GLY A 1 231 ? 1.146 -26.703 -26.078 1 95.69 231 GLY A N 1
ATOM 1730 C CA . GLY A 1 231 ? 0.099 -27.375 -26.844 1 95.69 231 GLY A CA 1
ATOM 1731 C C . GLY A 1 231 ? -1.164 -27.609 -26.031 1 95.69 231 GLY A C 1
ATOM 1732 O O . GLY A 1 231 ? -1.947 -28.5 -26.344 1 95.69 231 GLY A O 1
ATOM 1733 N N . MET A 1 232 ? -1.325 -26.828 -25.016 1 96.75 232 MET A N 1
ATOM 1734 C CA . MET A 1 232 ? -2.455 -27.062 -24.109 1 96.75 232 MET A CA 1
ATOM 1735 C C . MET A 1 232 ? -3.684 -26.281 -24.562 1 96.75 232 MET A C 1
ATOM 1737 O O . MET A 1 232 ? -4.781 -26.484 -24.047 1 96.75 232 MET A O 1
ATOM 1741 N N . LEU A 1 233 ? -3.518 -25.359 -25.422 1 95.56 233 LEU A N 1
ATOM 1742 C CA . LEU A 1 233 ? -4.66 -24.594 -25.891 1 95.56 233 LEU A CA 1
ATOM 1743 C C . LEU A 1 233 ? -5.055 -25 -27.297 1 95.56 233 LEU A C 1
ATOM 1745 O O . LEU A 1 233 ? -4.191 -25.266 -28.141 1 95.56 233 LEU A O 1
ATOM 1749 N N . THR A 1 234 ? -6.324 -24.984 -27.531 1 86.44 234 THR A N 1
ATOM 1750 C CA . THR A 1 234 ? -6.828 -25.422 -28.828 1 86.44 234 THR A CA 1
ATOM 1751 C C . THR A 1 234 ? -6.719 -24.297 -29.844 1 86.44 234 THR A C 1
ATOM 1753 O O . THR A 1 234 ? -6.59 -24.547 -31.047 1 86.44 234 THR A O 1
ATOM 1756 N N . GLU A 1 235 ? -6.867 -23.109 -29.312 1 81.94 235 GLU A N 1
ATOM 1757 C CA . GLU A 1 235 ? -6.789 -21.953 -30.219 1 81.94 235 GLU A CA 1
ATOM 1758 C C . GLU A 1 235 ? -5.422 -21.281 -30.125 1 81.94 235 GLU A C 1
ATOM 1760 O O . GLU A 1 235 ? -4.715 -21.422 -29.125 1 81.94 235 GLU A O 1
ATOM 1765 N N . ASP A 1 236 ? -5.16 -20.594 -31.203 1 75.44 236 ASP A N 1
ATOM 1766 C CA . ASP A 1 236 ? -3.895 -19.875 -31.266 1 75.44 236 ASP A CA 1
ATOM 1767 C C . ASP A 1 236 ? -3.883 -18.688 -30.281 1 75.44 236 ASP A C 1
ATOM 1769 O O . ASP A 1 236 ? -4.914 -18.062 -30.062 1 75.44 236 ASP A O 1
ATOM 1773 N N . GLU A 1 237 ? -2.82 -18.688 -29.609 1 76.31 237 GLU A N 1
ATOM 1774 C CA . GLU A 1 237 ? -2.584 -17.547 -28.734 1 76.31 237 GLU A CA 1
ATOM 1775 C C . GLU A 1 237 ? -1.687 -16.5 -29.391 1 76.31 237 GLU A C 1
ATOM 1777 O O . GLU A 1 237 ? -0.764 -16.859 -30.141 1 76.31 237 GLU A O 1
ATOM 1782 N N . ALA A 1 238 ? -2.158 -15.258 -29.203 1 71 238 ALA A N 1
ATOM 1783 C CA . ALA A 1 238 ? -1.368 -14.18 -29.781 1 71 238 ALA A CA 1
ATOM 1784 C C . ALA A 1 238 ? 0.055 -14.18 -29.234 1 71 238 ALA A C 1
ATOM 1786 O O . ALA A 1 238 ? 0.27 -14.484 -28.047 1 71 238 ALA A O 1
ATOM 1787 N N . ASP A 1 239 ? 0.999 -13.914 -30.172 1 73.56 239 ASP A N 1
ATOM 1788 C CA . ASP A 1 239 ? 2.391 -13.766 -29.75 1 73.56 239 ASP A CA 1
ATOM 1789 C C . ASP A 1 239 ? 2.58 -12.516 -28.906 1 73.56 239 ASP A C 1
ATOM 1791 O O . ASP A 1 239 ? 1.749 -11.602 -28.938 1 73.56 239 ASP A O 1
ATOM 1795 N N . SER A 1 240 ? 3.553 -12.641 -28.047 1 71.5 240 SER A N 1
ATOM 1796 C CA . SER A 1 240 ? 3.902 -11.461 -27.266 1 71.5 240 SER A CA 1
ATOM 1797 C C . SER A 1 240 ? 4.43 -10.344 -28.156 1 71.5 240 SER A C 1
ATOM 1799 O O . SER A 1 240 ? 5.031 -10.609 -29.203 1 71.5 240 SER A O 1
ATOM 1801 N N . ASP A 1 241 ? 4.047 -9.117 -27.797 1 67.5 241 ASP A N 1
ATOM 1802 C CA . ASP A 1 241 ? 4.488 -7.969 -28.578 1 67.5 241 ASP A CA 1
ATOM 1803 C C . ASP A 1 241 ? 5.957 -7.652 -28.312 1 67.5 241 ASP A C 1
ATOM 1805 O O . ASP A 1 241 ? 6.574 -6.871 -29.047 1 67.5 241 ASP A O 1
ATOM 1809 N N . GLY A 1 242 ? 6.566 -8.312 -27.359 1 72.44 242 GLY A N 1
ATOM 1810 C CA . GLY A 1 242 ? 7.941 -7.945 -27.047 1 72.44 242 GLY A CA 1
ATOM 1811 C C . GLY A 1 242 ? 8.805 -9.133 -26.656 1 72.44 242 GLY A C 1
ATOM 1812 O O . GLY A 1 242 ? 8.289 -10.227 -26.422 1 72.44 242 GLY A O 1
ATOM 1813 N N . THR A 1 243 ? 10.203 -8.922 -26.984 1 82.44 243 THR A N 1
ATOM 1814 C CA . THR A 1 243 ? 11.188 -9.891 -26.516 1 82.44 243 THR A CA 1
ATOM 1815 C C . THR A 1 243 ? 11.641 -9.555 -25.094 1 82.44 243 THR A C 1
ATOM 1817 O O . THR A 1 243 ? 12.055 -8.422 -24.812 1 82.44 243 THR A O 1
ATOM 1820 N N . PRO A 1 244 ? 11.547 -10.539 -24.266 1 89.75 244 PRO A N 1
ATOM 1821 C CA . PRO A 1 244 ? 11.961 -10.273 -22.891 1 89.75 244 PRO A CA 1
ATOM 1822 C C . PRO A 1 244 ? 13.438 -9.891 -22.781 1 89.75 244 PRO A C 1
ATOM 1824 O O . PRO A 1 244 ? 14.273 -10.422 -23.531 1 89.75 244 PRO A O 1
ATOM 1827 N N . LEU A 1 245 ? 13.703 -8.945 -21.953 1 90.25 245 LEU A N 1
ATOM 1828 C CA . LEU A 1 245 ? 15.086 -8.719 -21.562 1 90.25 245 LEU A CA 1
ATOM 1829 C C . LEU A 1 245 ? 15.562 -9.812 -20.609 1 90.25 245 LEU A C 1
ATOM 1831 O O . LEU A 1 245 ? 14.883 -10.133 -19.625 1 90.25 245 LEU A O 1
ATOM 1835 N N . GLU A 1 246 ? 16.703 -10.43 -20.953 1 92.94 246 GLU A N 1
ATOM 1836 C CA . GLU A 1 246 ? 17.25 -11.469 -20.094 1 92.94 246 GLU A CA 1
ATOM 1837 C C . GLU A 1 246 ? 18.391 -10.938 -19.234 1 92.94 246 GLU A C 1
ATOM 1839 O O . GLU A 1 246 ? 19.375 -10.383 -19.75 1 92.94 246 GLU A O 1
ATOM 1844 N N . ALA A 1 247 ? 18.25 -11.031 -17.969 1 93.06 247 ALA A N 1
ATOM 1845 C CA . ALA A 1 247 ? 19.266 -10.555 -17.031 1 93.06 247 ALA A CA 1
ATOM 1846 C C . ALA A 1 247 ? 19.859 -11.711 -16.219 1 93.06 247 ALA A C 1
ATOM 1848 O O . ALA A 1 247 ? 19.125 -12.477 -15.602 1 93.06 247 ALA A O 1
ATOM 1849 N N . ASP A 1 248 ? 21.172 -11.773 -16.203 1 89.31 248 ASP A N 1
ATOM 1850 C CA . ASP A 1 248 ? 21.844 -12.836 -15.453 1 89.31 248 ASP A CA 1
ATOM 1851 C C . ASP A 1 248 ? 22.297 -12.328 -14.086 1 89.31 248 ASP A C 1
ATOM 1853 O O . ASP A 1 248 ? 22.703 -13.117 -13.234 1 89.31 248 ASP A O 1
ATOM 1857 N N . GLU A 1 249 ? 22.188 -10.977 -13.977 1 91.12 249 GLU A N 1
ATOM 1858 C CA . GLU A 1 249 ? 22.609 -10.375 -12.711 1 91.12 249 GLU A CA 1
ATOM 1859 C C . GLU A 1 249 ? 21.672 -9.258 -12.281 1 91.12 249 GLU A C 1
ATOM 1861 O O . GLU A 1 249 ? 21.203 -8.469 -13.117 1 91.12 249 GLU A O 1
ATOM 1866 N N . THR A 1 250 ? 21.391 -9.281 -11.031 1 94.5 250 THR A N 1
ATOM 1867 C CA . THR A 1 250 ? 20.594 -8.195 -10.461 1 94.5 250 THR A CA 1
ATOM 1868 C C . THR A 1 250 ? 21.25 -7.656 -9.195 1 94.5 250 THR A C 1
ATOM 1870 O O . THR A 1 250 ? 21.953 -8.391 -8.492 1 94.5 250 THR A O 1
ATOM 1873 N N . HIS A 1 251 ? 21 -6.352 -8.93 1 95.31 251 HIS A N 1
ATOM 1874 C CA . HIS A 1 251 ? 21.609 -5.715 -7.77 1 95.31 251 HIS A CA 1
ATOM 1875 C C . HIS A 1 251 ? 20.641 -4.77 -7.078 1 95.31 251 HIS A C 1
ATOM 1877 O O . HIS A 1 251 ? 19.938 -3.998 -7.738 1 95.31 251 HIS A O 1
ATOM 1883 N N . TRP A 1 252 ? 20.672 -4.863 -5.809 1 95.56 252 TRP A N 1
ATOM 1884 C CA . TRP A 1 252 ? 19.984 -3.844 -5.023 1 95.56 252 TRP A CA 1
ATOM 1885 C C . TRP A 1 252 ? 20.891 -2.652 -4.758 1 95.56 252 TRP A C 1
ATOM 1887 O O . TRP A 1 252 ? 22.047 -2.822 -4.348 1 95.56 252 TRP A O 1
ATOM 1897 N N . VAL A 1 253 ? 20.344 -1.556 -5.051 1 97.19 253 VAL A N 1
ATOM 1898 C CA . VAL A 1 253 ? 20.969 -0.328 -4.586 1 97.19 253 VAL A CA 1
ATOM 1899 C C . VAL A 1 253 ? 20.406 0.069 -3.229 1 97.19 253 VAL A C 1
ATOM 1901 O O . VAL A 1 253 ? 19.188 0.209 -3.074 1 97.19 253 VAL A O 1
ATOM 1904 N N . ARG A 1 254 ? 21.297 0.258 -2.289 1 96.06 254 ARG A N 1
ATOM 1905 C CA . ARG A 1 254 ? 20.891 0.458 -0.902 1 96.06 254 ARG A CA 1
ATOM 1906 C C . ARG A 1 254 ? 21.156 1.891 -0.454 1 96.06 254 ARG A C 1
ATOM 1908 O O . ARG A 1 254 ? 22.094 2.529 -0.923 1 96.06 254 ARG A O 1
ATOM 1915 N N . ALA A 1 255 ? 20.344 2.361 0.449 1 94.44 255 ALA A N 1
ATOM 1916 C CA . ALA A 1 255 ? 20.484 3.717 0.975 1 94.44 255 ALA A CA 1
ATOM 1917 C C . ALA A 1 255 ? 21.719 3.83 1.872 1 94.44 255 ALA A C 1
ATOM 1919 O O . ALA A 1 255 ? 21.969 2.957 2.707 1 94.44 255 ALA A O 1
ATOM 1920 N N . ASP A 1 256 ? 22.422 4.902 1.703 1 91.94 256 ASP A N 1
ATOM 1921 C CA . ASP A 1 256 ? 23.578 5.164 2.57 1 91.94 256 ASP A CA 1
ATOM 1922 C C . ASP A 1 256 ? 23.203 6.145 3.684 1 91.94 256 ASP A C 1
ATOM 1924 O O . ASP A 1 256 ? 23.953 6.285 4.66 1 91.94 256 ASP A O 1
ATOM 1928 N N . ARG A 1 257 ? 22.094 6.84 3.52 1 90.25 257 ARG A N 1
ATOM 1929 C CA . ARG A 1 257 ? 21.594 7.797 4.5 1 90.25 257 ARG A CA 1
ATOM 1930 C C . ARG A 1 257 ? 20.109 7.578 4.762 1 90.25 257 ARG A C 1
ATOM 1932 O O . ARG A 1 257 ? 19.375 7.117 3.881 1 90.25 257 ARG A O 1
ATOM 1939 N N . GLY A 1 258 ? 19.781 7.938 5.957 1 90 258 GLY A N 1
ATOM 1940 C CA . GLY A 1 258 ? 18.375 7.863 6.305 1 90 258 GLY A CA 1
ATOM 1941 C C . GLY A 1 258 ? 17.625 9.172 6.09 1 90 258 GLY A C 1
ATOM 1942 O O . GLY A 1 258 ? 18.25 10.234 6.062 1 90 258 GLY A O 1
ATOM 1943 N N . GLY A 1 259 ? 16.266 9.055 5.871 1 93.25 259 GLY A N 1
ATOM 1944 C CA . GLY A 1 259 ? 15.445 10.25 5.723 1 93.25 259 GLY A CA 1
ATOM 1945 C C . GLY A 1 259 ? 14.203 10.023 4.883 1 93.25 259 GLY A C 1
ATOM 1946 O O . GLY A 1 259 ? 13.719 8.898 4.773 1 93.25 259 GLY A O 1
ATOM 1947 N N . ILE A 1 260 ? 13.648 11.102 4.504 1 93.56 260 ILE A N 1
ATOM 1948 C CA . ILE A 1 260 ? 12.5 11.117 3.609 1 93.56 260 ILE A CA 1
ATOM 1949 C C . ILE A 1 260 ? 12.977 11.07 2.158 1 93.56 260 ILE A C 1
ATOM 1951 O O . ILE A 1 260 ? 13.812 11.875 1.749 1 93.56 260 ILE A O 1
ATOM 1955 N N . MET A 1 261 ? 12.422 10.117 1.432 1 93.56 261 MET A N 1
ATOM 1956 C CA . MET A 1 261 ? 12.992 9.906 0.102 1 93.56 261 MET A CA 1
ATOM 1957 C C . MET A 1 261 ? 11.945 10.164 -0.98 1 93.56 261 MET A C 1
ATOM 1959 O O . MET A 1 261 ? 10.742 10.023 -0.737 1 93.56 261 MET A O 1
ATOM 1963 N N . ASN A 1 262 ? 12.438 10.555 -2.131 1 93.44 262 ASN A N 1
ATOM 1964 C CA . ASN A 1 262 ? 11.68 10.672 -3.369 1 93.44 262 ASN A CA 1
ATOM 1965 C C . ASN A 1 262 ? 12.352 9.914 -4.512 1 93.44 262 ASN A C 1
ATOM 1967 O O . ASN A 1 262 ? 13.492 10.211 -4.867 1 93.44 262 ASN A O 1
ATOM 1971 N N . LEU A 1 263 ? 11.625 8.992 -5.059 1 96 263 LEU A N 1
ATOM 1972 C CA . LEU A 1 263 ? 12.172 8.273 -6.203 1 96 263 LEU A CA 1
ATOM 1973 C C . LEU A 1 263 ? 12.203 9.164 -7.441 1 96 263 LEU A C 1
ATOM 1975 O O . LEU A 1 263 ? 11.273 9.938 -7.676 1 96 263 LEU A O 1
ATOM 1979 N N . GLU A 1 264 ? 13.258 8.977 -8.211 1 96.56 264 GLU A N 1
ATOM 1980 C CA . GLU A 1 264 ? 13.406 9.711 -9.461 1 96.56 264 GLU A CA 1
ATOM 1981 C C . GLU A 1 264 ? 13.234 8.781 -10.664 1 96.56 264 GLU A C 1
ATOM 1983 O O . GLU A 1 264 ? 13.289 9.227 -11.812 1 96.56 264 GLU A O 1
ATOM 1988 N N . VAL A 1 265 ? 13.031 7.52 -10.43 1 97 265 VAL A N 1
ATOM 1989 C CA . VAL A 1 265 ? 12.883 6.516 -11.477 1 97 265 VAL A CA 1
ATOM 1990 C C . VAL A 1 265 ? 11.656 5.652 -11.195 1 97 265 VAL A C 1
ATOM 1992 O O . VAL A 1 265 ? 11.156 5.625 -10.07 1 97 265 VAL A O 1
ATOM 1995 N N . GLY A 1 266 ? 11.148 5.016 -12.195 1 96.31 266 GLY A N 1
ATOM 1996 C CA . GLY A 1 266 ? 10.047 4.074 -12.078 1 96.31 266 GLY A CA 1
ATOM 19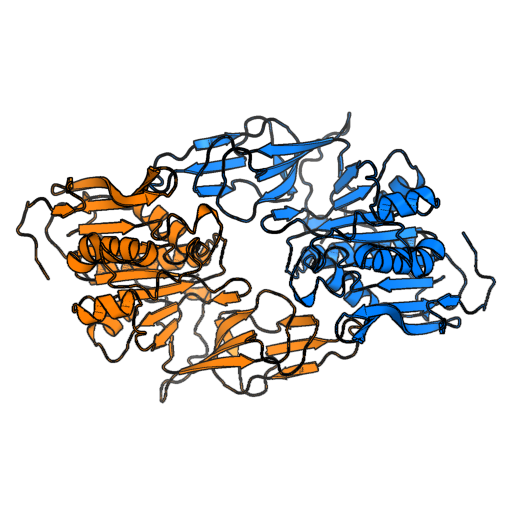97 C C . GLY A 1 266 ? 10.391 2.686 -12.578 1 96.31 266 GLY A C 1
ATOM 1998 O O . GLY A 1 266 ? 11.406 2.498 -13.25 1 96.31 266 GLY A O 1
ATOM 1999 N N . LEU A 1 267 ? 9.586 1.733 -12.266 1 96.44 267 LEU A N 1
ATOM 2000 C CA . LEU A 1 267 ? 9.766 0.37 -12.75 1 96.44 267 LEU A CA 1
ATOM 2001 C C . LEU A 1 267 ? 9.805 0.337 -14.273 1 96.44 267 LEU A C 1
ATOM 2003 O O . LEU A 1 267 ? 8.969 0.952 -14.938 1 96.44 267 LEU A O 1
ATOM 2007 N N . GLY A 1 268 ? 10.781 -0.345 -14.797 1 94.94 268 GLY A N 1
ATOM 2008 C CA . GLY A 1 268 ? 10.906 -0.474 -16.234 1 94.94 268 GLY A CA 1
ATOM 2009 C C . GLY A 1 268 ? 11.836 0.553 -16.859 1 94.94 268 GLY A C 1
ATOM 2010 O O . GLY A 1 268 ? 12.242 0.414 -18.016 1 94.94 268 GLY A O 1
ATOM 2011 N N . ASP A 1 269 ? 12.188 1.583 -16.078 1 95.69 269 ASP A N 1
ATOM 2012 C CA . ASP A 1 269 ? 13.094 2.605 -16.594 1 95.69 269 ASP A CA 1
ATOM 2013 C C . ASP A 1 269 ? 14.5 2.039 -16.812 1 95.69 269 ASP A C 1
ATOM 2015 O O . ASP A 1 269 ? 15 1.265 -15.992 1 95.69 269 ASP A O 1
ATOM 2019 N N . SER A 1 270 ? 15.07 2.443 -17.906 1 95.5 270 SER A N 1
ATOM 2020 C CA . SER A 1 270 ? 16.516 2.25 -18.078 1 95.5 270 SER A CA 1
ATOM 2021 C C . SER A 1 270 ? 17.297 3.293 -17.297 1 95.5 270 SER A C 1
ATOM 2023 O O . SER A 1 270 ? 16.938 4.469 -17.266 1 95.5 270 SER A O 1
ATOM 2025 N N . VAL A 1 271 ? 18.375 2.799 -16.688 1 96.81 271 VAL A N 1
ATOM 2026 C CA . VAL A 1 271 ? 19.203 3.727 -15.922 1 96.81 271 VAL A CA 1
ATOM 2027 C C . VAL A 1 271 ? 20.672 3.561 -16.328 1 96.81 271 VAL A C 1
ATOM 2029 O O . VAL A 1 271 ? 21.094 2.475 -16.734 1 96.81 271 VAL A O 1
ATOM 2032 N N . SER A 1 272 ? 21.438 4.676 -16.234 1 96.94 272 SER A N 1
ATOM 2033 C CA . SER A 1 272 ? 22.875 4.691 -16.5 1 96.94 272 SER A CA 1
ATOM 2034 C C . SER A 1 272 ? 23.672 4.93 -15.219 1 96.94 272 SER A C 1
ATOM 2036 O O . SER A 1 272 ? 23.141 5.441 -14.234 1 96.94 272 SER A O 1
ATOM 2038 N N . VAL A 1 273 ? 24.969 4.559 -15.352 1 96.88 273 VAL A N 1
ATOM 2039 C CA . VAL A 1 273 ? 25.859 4.836 -14.227 1 96.88 273 VAL A CA 1
ATOM 2040 C C . VAL A 1 273 ? 25.906 6.34 -13.969 1 96.88 273 VAL A C 1
ATOM 2042 O O . VAL A 1 273 ? 26.062 7.133 -14.898 1 96.88 273 VAL A O 1
ATOM 2045 N N . GLY A 1 274 ? 25.672 6.73 -12.664 1 97.62 274 GLY A N 1
ATOM 2046 C CA . GLY A 1 274 ? 25.719 8.133 -12.273 1 97.62 274 GLY A CA 1
ATOM 2047 C C . GLY A 1 274 ? 24.375 8.82 -12.312 1 97.62 274 GLY A C 1
ATOM 2048 O O . GLY A 1 274 ? 24.219 9.938 -11.82 1 97.62 274 GLY A O 1
ATOM 2049 N N . GLN A 1 275 ? 23.406 8.164 -12.867 1 97.56 275 GLN A N 1
ATOM 2050 C CA . GLN A 1 275 ? 22.062 8.727 -12.938 1 97.56 275 GLN A CA 1
ATOM 2051 C C . GLN A 1 275 ? 21.391 8.727 -11.57 1 97.56 275 GLN A C 1
ATOM 2053 O O . GLN A 1 275 ? 21.438 7.727 -10.852 1 97.56 275 GLN A O 1
ATOM 2058 N N . PRO A 1 276 ? 20.766 9.836 -11.18 1 97.94 276 PRO A N 1
ATOM 2059 C CA . PRO A 1 276 ? 20.062 9.852 -9.898 1 97.94 276 PRO A CA 1
ATOM 2060 C C . PRO A 1 276 ? 18.891 8.867 -9.859 1 97.94 276 PRO A C 1
ATOM 2062 O O . PRO A 1 276 ? 18.062 8.852 -10.766 1 97.94 276 PRO A O 1
ATOM 2065 N N . LEU A 1 277 ? 18.859 8.039 -8.844 1 98.31 277 LEU A N 1
ATOM 2066 C CA . LEU A 1 277 ? 17.781 7.066 -8.664 1 98.31 277 LEU A CA 1
ATOM 2067 C C . LEU A 1 277 ? 16.734 7.605 -7.703 1 98.31 277 LEU A C 1
ATOM 2069 O O . LEU A 1 277 ? 15.531 7.434 -7.934 1 98.31 277 LEU A O 1
ATOM 2073 N N . TRP A 1 278 ? 17.188 8.211 -6.613 1 97.5 278 TRP A N 1
ATOM 2074 C CA . TRP A 1 278 ? 16.312 8.883 -5.66 1 97.5 278 TRP A CA 1
ATOM 2075 C C . TRP A 1 278 ? 17.062 9.992 -4.926 1 97.5 278 TRP A C 1
ATOM 2077 O O . TRP A 1 278 ? 18.281 10.117 -5.055 1 97.5 278 TRP A O 1
ATOM 2087 N N . THR A 1 279 ? 16.266 10.852 -4.281 1 95.62 279 THR A N 1
ATOM 2088 C CA . THR A 1 279 ? 16.812 11.844 -3.369 1 95.62 279 THR A CA 1
ATOM 2089 C C . THR A 1 279 ? 16.359 11.578 -1.938 1 95.62 279 THR A C 1
ATOM 2091 O O . THR A 1 279 ? 15.289 11 -1.718 1 95.62 279 THR A O 1
ATOM 2094 N N . VAL A 1 280 ? 17.25 11.945 -1.056 1 94.31 280 VAL A N 1
ATOM 2095 C CA . VAL A 1 280 ? 16.938 11.805 0.362 1 94.31 280 VAL A CA 1
ATOM 2096 C C . VAL A 1 280 ? 17.156 13.133 1.075 1 94.31 280 VAL A C 1
ATOM 2098 O O . VAL A 1 280 ? 18.109 13.859 0.762 1 94.31 280 VAL A O 1
ATOM 2101 N N . SER A 1 281 ? 16.25 13.398 2.014 1 92.56 281 SER A N 1
ATOM 2102 C CA . SER A 1 281 ? 16.359 14.617 2.805 1 92.56 281 SER A CA 1
ATOM 2103 C C . SER A 1 281 ? 15.992 14.375 4.262 1 92.56 281 SER A C 1
ATOM 2105 O O . SER A 1 281 ? 15.359 13.359 4.586 1 92.56 281 SER A O 1
ATOM 2107 N N . SER A 1 282 ? 16.547 15.32 5.07 1 89.62 282 SER A N 1
ATOM 2108 C CA . SER A 1 282 ? 16.062 15.359 6.453 1 89.62 282 SER A CA 1
ATOM 2109 C C . SER A 1 282 ? 14.617 15.844 6.527 1 89.62 282 SER A C 1
ATOM 2111 O O . SER A 1 282 ? 14.047 16.25 5.52 1 89.62 282 SER A O 1
ATOM 2113 N N . PRO A 1 283 ? 14.062 15.75 7.684 1 87.5 283 PRO A N 1
ATOM 2114 C CA . PRO A 1 283 ? 12.695 16.25 7.824 1 87.5 283 PRO A CA 1
ATOM 2115 C C . PRO A 1 283 ? 12.578 17.75 7.5 1 87.5 283 PRO A C 1
ATOM 2117 O O . PRO A 1 283 ? 11.477 18.25 7.266 1 87.5 283 PRO A O 1
ATOM 2120 N N . PHE A 1 284 ? 13.648 18.438 7.469 1 87.06 284 PHE A N 1
ATOM 2121 C CA . PHE A 1 284 ? 13.617 19.875 7.176 1 87.06 284 PHE A CA 1
ATOM 2122 C C . PHE A 1 284 ? 13.57 20.125 5.672 1 87.06 284 PHE A C 1
ATOM 2124 O O . PHE A 1 284 ? 13.195 21.203 5.227 1 87.06 284 PHE A O 1
ATOM 2131 N N . GLY A 1 285 ? 14.008 19.188 4.848 1 82.69 285 GLY A N 1
ATOM 2132 C CA . GLY A 1 285 ? 13.742 19.188 3.418 1 82.69 285 GLY A CA 1
ATOM 2133 C C . GLY A 1 285 ? 14.773 19.938 2.609 1 82.69 285 GLY A C 1
ATOM 2134 O O . GLY A 1 285 ? 14.82 19.828 1.384 1 82.69 285 GLY A O 1
ATOM 2135 N N . ARG A 1 286 ? 15.648 20.766 3.111 1 81.44 286 ARG A N 1
ATOM 2136 C CA . ARG A 1 286 ? 16.516 21.656 2.34 1 81.44 286 ARG A CA 1
ATOM 2137 C C . ARG A 1 286 ? 17.859 21 2.035 1 81.44 286 ARG A C 1
ATOM 2139 O O . ARG A 1 286 ? 18.672 21.547 1.294 1 81.44 286 ARG A O 1
ATOM 2146 N N . ASP A 1 287 ? 18.125 19.828 2.49 1 87.69 287 ASP A N 1
ATOM 2147 C CA . ASP A 1 287 ? 19.391 19.125 2.301 1 87.69 287 ASP A CA 1
ATOM 2148 C C . ASP A 1 287 ? 19.203 17.891 1.416 1 87.69 287 ASP A C 1
ATOM 2150 O O . ASP A 1 287 ? 19.75 16.828 1.706 1 87.69 287 ASP A O 1
ATOM 2154 N N . ARG A 1 288 ? 18.531 18.125 0.324 1 89.19 288 ARG A N 1
ATOM 2155 C CA . ARG A 1 288 ? 18.266 17 -0.567 1 89.19 288 ARG A CA 1
ATOM 2156 C C . ARG A 1 288 ? 19.547 16.516 -1.244 1 89.19 288 ARG A C 1
ATOM 2158 O O . ARG A 1 288 ? 20.281 17.312 -1.84 1 89.19 288 ARG A O 1
ATOM 2165 N N . LYS A 1 289 ? 19.828 15.266 -1.116 1 93 289 LYS A N 1
ATOM 2166 C CA . LYS A 1 289 ? 21 14.648 -1.723 1 93 289 LYS A CA 1
ATOM 2167 C C . LYS A 1 289 ? 20.609 13.492 -2.629 1 93 289 LYS A C 1
ATOM 2169 O O . LYS A 1 289 ? 19.797 12.641 -2.244 1 93 289 LYS A O 1
ATOM 2174 N N . PRO A 1 290 ? 21.234 13.406 -3.756 1 95.81 290 PRO A N 1
ATOM 2175 C CA . PRO A 1 290 ? 20.906 12.32 -4.68 1 95.81 290 PRO A CA 1
ATOM 2176 C C . PRO A 1 290 ? 21.688 11.039 -4.395 1 95.81 290 PRO A C 1
ATOM 2178 O O . PRO A 1 290 ? 22.828 11.102 -3.945 1 95.81 290 PRO A O 1
ATOM 2181 N N . MET A 1 291 ? 21.047 9.945 -4.594 1 96.44 291 MET A N 1
ATOM 2182 C CA . MET A 1 291 ? 21.719 8.648 -4.723 1 96.44 291 MET A CA 1
ATOM 2183 C C . MET A 1 291 ? 21.797 8.219 -6.184 1 96.44 291 MET A C 1
ATOM 2185 O O . MET A 1 291 ? 20.766 8.102 -6.855 1 96.44 291 MET A O 1
ATOM 2189 N N . GLU A 1 292 ? 22.984 7.957 -6.598 1 97.56 292 GLU A N 1
ATOM 2190 C CA . GLU A 1 292 ? 23.219 7.688 -8.016 1 97.56 292 GLU A CA 1
ATOM 2191 C C . GLU A 1 292 ? 23.344 6.191 -8.281 1 97.56 292 GLU A C 1
ATOM 2193 O O . GLU A 1 292 ? 23.781 5.441 -7.402 1 97.56 292 GLU A O 1
ATOM 2198 N N . SER A 1 293 ? 23.062 5.797 -9.492 1 97.62 293 SER A N 1
ATOM 2199 C CA . SER A 1 293 ? 23.141 4.383 -9.852 1 97.62 293 SER A CA 1
ATOM 2200 C C . SER A 1 293 ? 24.594 3.943 -10.023 1 97.62 293 SER A C 1
ATOM 2202 O O . SER A 1 293 ? 25.359 4.582 -10.75 1 97.62 293 SER A O 1
ATOM 2204 N N . PRO A 1 294 ? 24.969 2.871 -9.422 1 96.44 294 PRO A N 1
ATOM 2205 C CA . PRO A 1 294 ? 26.281 2.285 -9.664 1 96.44 294 PRO A CA 1
ATOM 2206 C C . PRO A 1 294 ? 26.312 1.383 -10.898 1 96.44 294 PRO A C 1
ATOM 2208 O O . PRO A 1 294 ? 27.375 0.949 -11.328 1 96.44 294 PRO A O 1
ATOM 2211 N N . TRP A 1 295 ? 25.172 1.096 -11.492 1 94.5 295 TRP A N 1
ATOM 2212 C CA . TRP A 1 295 ? 25.078 0.151 -12.602 1 94.5 295 TRP A CA 1
ATOM 2213 C C . TRP A 1 295 ? 24.266 0.743 -13.75 1 94.5 295 TRP A C 1
ATOM 2215 O O . TRP A 1 295 ? 23.469 1.666 -13.547 1 94.5 295 TRP A O 1
ATOM 2225 N N . GLU A 1 296 ? 24.578 0.25 -14.914 1 95.19 296 GLU A N 1
ATOM 2226 C CA . GLU A 1 296 ? 23.672 0.408 -16.047 1 95.19 296 GLU A CA 1
ATOM 2227 C C . GLU A 1 296 ? 22.719 -0.786 -16.172 1 95.19 296 GLU A C 1
ATOM 2229 O O . GLU A 1 296 ? 23.156 -1.935 -16.031 1 95.19 296 GLU A O 1
ATOM 2234 N N . GLY A 1 297 ? 21.406 -0.472 -16.344 1 95.5 297 GLY A N 1
ATOM 2235 C CA . GLY A 1 297 ? 20.438 -1.562 -16.453 1 95.5 297 GLY A CA 1
ATOM 2236 C C . GLY A 1 297 ? 19 -1.094 -16.406 1 95.5 297 GLY A C 1
ATOM 2237 O O . GLY A 1 297 ? 18.688 -0.003 -16.891 1 95.5 297 GLY A O 1
ATOM 2238 N N . VAL A 1 298 ? 18.094 -2.014 -15.961 1 96.06 298 VAL A N 1
ATOM 2239 C CA . VAL A 1 298 ? 16.656 -1.725 -15.914 1 96.06 298 VAL A CA 1
ATOM 2240 C C . VAL A 1 298 ? 16.156 -1.855 -14.477 1 96.06 298 VAL A C 1
ATOM 2242 O O . VAL A 1 298 ? 16.5 -2.811 -13.773 1 96.06 298 VAL A O 1
ATOM 2245 N N . VAL A 1 299 ? 15.328 -0.872 -14.047 1 97.5 299 VAL A N 1
ATOM 2246 C CA . VAL A 1 299 ? 14.734 -0.917 -12.711 1 97.5 299 VAL A CA 1
ATOM 2247 C C . VAL A 1 299 ? 13.664 -2.006 -12.656 1 97.5 299 VAL A C 1
ATOM 2249 O O . VAL A 1 299 ? 12.648 -1.916 -13.344 1 97.5 299 VAL A O 1
ATOM 2252 N N . ILE A 1 300 ? 13.859 -3.006 -11.781 1 97.25 300 ILE A N 1
ATOM 2253 C CA . ILE A 1 300 ? 12.922 -4.121 -11.758 1 97.25 300 ILE A CA 1
ATOM 2254 C C . ILE A 1 300 ? 12.234 -4.188 -10.391 1 97.25 300 ILE A C 1
ATOM 2256 O O . ILE A 1 300 ? 11.32 -4.992 -10.188 1 97.25 300 ILE A O 1
ATOM 2260 N N . GLY A 1 301 ? 12.664 -3.439 -9.492 1 97.56 301 GLY A N 1
ATOM 2261 C CA . GLY A 1 301 ? 12.07 -3.301 -8.172 1 97.56 301 GLY A CA 1
ATOM 2262 C C . GLY A 1 301 ? 12.344 -1.954 -7.531 1 97.56 301 GLY A C 1
ATOM 2263 O O . GLY A 1 301 ? 13.375 -1.334 -7.793 1 97.56 301 GLY A O 1
ATOM 2264 N N . ALA A 1 302 ? 11.438 -1.512 -6.73 1 98 302 ALA A N 1
ATOM 2265 C CA . ALA A 1 302 ? 11.633 -0.233 -6.051 1 98 302 ALA A CA 1
ATOM 2266 C C . ALA A 1 302 ? 10.773 -0.148 -4.789 1 98 302 ALA A C 1
ATOM 2268 O O . ALA A 1 302 ? 9.672 -0.691 -4.746 1 98 302 ALA A O 1
ATOM 2269 N N . SER A 1 303 ? 11.281 0.58 -3.859 1 96.12 303 SER A N 1
ATOM 2270 C CA . SER A 1 303 ? 10.516 0.867 -2.65 1 96.12 303 SER A CA 1
ATOM 2271 C C . SER A 1 303 ? 9.297 1.729 -2.963 1 96.12 303 SER A C 1
ATOM 2273 O O . SER A 1 303 ? 9.367 2.625 -3.809 1 96.12 303 SER A O 1
ATOM 2275 N N . THR A 1 304 ? 8.234 1.407 -2.24 1 95 304 THR A N 1
ATOM 2276 C CA . THR A 1 304 ? 7.039 2.225 -2.4 1 95 304 THR A CA 1
ATOM 2277 C C . THR A 1 304 ? 6.828 3.115 -1.179 1 95 304 THR A C 1
ATOM 2279 O O . THR A 1 304 ? 5.961 3.992 -1.188 1 95 304 THR A O 1
ATOM 2282 N N . ILE A 1 305 ? 7.543 2.924 -0.145 1 94.56 305 ILE A N 1
ATOM 2283 C CA . ILE A 1 305 ? 7.5 3.752 1.057 1 94.56 305 ILE A CA 1
ATOM 2284 C C . ILE A 1 305 ? 8.523 4.879 0.944 1 94.56 305 ILE A C 1
ATOM 2286 O O . ILE A 1 305 ? 9.703 4.629 0.696 1 94.56 305 ILE A O 1
ATOM 2290 N N . PRO A 1 306 ? 8.109 6.086 1.085 1 95.25 306 PRO A N 1
ATOM 2291 C CA . PRO A 1 306 ? 9.023 7.211 0.874 1 95.25 306 PRO A CA 1
ATOM 2292 C C . PRO A 1 306 ? 9.883 7.508 2.1 1 95.25 306 PRO A C 1
ATOM 2294 O O . PRO A 1 306 ? 10.07 8.672 2.461 1 95.25 306 PRO A O 1
ATOM 2297 N N . LEU A 1 307 ? 10.352 6.508 2.766 1 94.25 307 LEU A N 1
ATOM 2298 C CA . LEU A 1 307 ? 11.273 6.555 3.896 1 94.25 307 LEU A CA 1
ATOM 2299 C C . LEU A 1 307 ? 12.391 5.523 3.738 1 94.25 307 LEU A C 1
ATOM 2301 O O . LEU A 1 307 ? 12.172 4.453 3.164 1 94.25 307 LEU A O 1
ATOM 2305 N N . CYS A 1 308 ? 13.57 5.859 4.168 1 93.25 308 CYS A N 1
ATOM 2306 C CA . CYS A 1 308 ? 14.609 4.84 4.168 1 93.25 308 CYS A CA 1
ATOM 2307 C C . CYS A 1 308 ? 15.57 5.039 5.34 1 93.25 308 CYS A C 1
ATOM 2309 O O . CYS A 1 308 ? 15.75 6.16 5.816 1 93.25 308 CYS A O 1
ATOM 2311 N N . ASN A 1 309 ? 16.016 3.973 5.855 1 89.62 309 ASN A N 1
ATOM 2312 C CA . ASN A 1 309 ? 17.172 3.922 6.75 1 89.62 309 ASN A CA 1
ATOM 2313 C C . ASN A 1 309 ? 18.438 3.525 6.004 1 89.62 309 ASN A C 1
ATOM 2315 O O . ASN A 1 309 ? 18.375 2.906 4.941 1 89.62 309 ASN A O 1
ATOM 2319 N N . PRO A 1 310 ? 19.578 3.949 6.621 1 89.81 310 PRO A N 1
ATOM 2320 C CA . PRO A 1 310 ? 20.797 3.41 6.012 1 89.81 310 PRO A CA 1
ATOM 2321 C C . PRO A 1 310 ? 20.781 1.886 5.922 1 89.81 310 PRO A C 1
ATOM 2323 O O . PRO A 1 310 ? 20.375 1.21 6.867 1 89.81 310 PRO A O 1
ATOM 2326 N N . GLY A 1 311 ? 21.172 1.364 4.688 1 92.81 311 GLY A N 1
ATOM 2327 C CA . GLY A 1 311 ? 21.234 -0.074 4.488 1 92.81 311 GLY A CA 1
ATOM 2328 C C . GLY A 1 311 ? 20 -0.645 3.828 1 92.81 311 GLY A C 1
ATOM 2329 O O . GLY A 1 311 ? 20.016 -1.771 3.328 1 92.81 311 GLY A O 1
ATOM 2330 N N . ASP A 1 312 ? 18.922 0.165 3.795 1 93.44 312 ASP A N 1
ATOM 2331 C CA . ASP A 1 312 ? 17.688 -0.325 3.182 1 93.44 312 ASP A CA 1
ATOM 2332 C C . ASP A 1 312 ? 17.875 -0.525 1.679 1 93.44 312 ASP A C 1
ATOM 2334 O O . ASP A 1 312 ? 18.5 0.293 1.008 1 93.44 312 ASP A O 1
ATOM 2338 N N . ALA A 1 313 ? 17.297 -1.622 1.164 1 95.44 313 ALA A N 1
ATOM 2339 C CA . ALA A 1 313 ? 17.219 -1.829 -0.28 1 95.44 313 ALA A CA 1
ATOM 2340 C C . ALA A 1 313 ? 16.125 -0.955 -0.897 1 95.44 313 ALA A C 1
ATOM 2342 O O . ALA A 1 313 ? 14.953 -1.072 -0.541 1 95.44 313 ALA A O 1
ATOM 2343 N N . VAL A 1 314 ? 16.531 -0.082 -1.886 1 97.19 314 VAL A N 1
ATOM 2344 C CA . VAL A 1 314 ? 15.578 0.913 -2.369 1 97.19 314 VAL A CA 1
ATOM 2345 C C . VAL A 1 314 ? 15.234 0.635 -3.83 1 97.19 314 VAL A C 1
ATOM 2347 O O . VAL A 1 314 ? 14.062 0.579 -4.203 1 97.19 314 VAL A O 1
ATOM 2350 N N . VAL A 1 315 ? 16.25 0.482 -4.645 1 98.12 315 VAL A N 1
ATOM 2351 C CA . VAL A 1 315 ? 16.031 0.225 -6.062 1 98.12 315 VAL A CA 1
ATOM 2352 C C . VAL A 1 315 ? 16.75 -1.053 -6.477 1 98.12 315 VAL A C 1
ATOM 2354 O O . VAL A 1 315 ? 17.891 -1.282 -6.074 1 98.12 315 VAL A O 1
ATOM 2357 N N . HIS A 1 316 ? 16.062 -1.932 -7.184 1 97.69 316 HIS A N 1
ATOM 2358 C CA . HIS A 1 316 ? 16.625 -3.176 -7.711 1 97.69 316 HIS A CA 1
ATOM 2359 C C . HIS A 1 316 ? 16.875 -3.074 -9.211 1 97.69 316 HIS A C 1
ATOM 2361 O O . HIS A 1 316 ? 15.961 -2.789 -9.984 1 97.69 316 HIS A O 1
ATOM 2367 N N . ILE A 1 317 ? 18.109 -3.344 -9.625 1 96.94 317 ILE A N 1
ATOM 2368 C CA . ILE A 1 317 ? 18.484 -3.139 -11.016 1 96.94 317 ILE A CA 1
ATOM 2369 C C . ILE A 1 317 ? 18.891 -4.473 -11.641 1 96.94 317 ILE A C 1
ATOM 2371 O O . ILE A 1 317 ? 19.688 -5.215 -11.062 1 96.94 317 ILE A O 1
ATOM 2375 N N . ALA A 1 318 ? 18.266 -4.844 -12.727 1 96.31 318 ALA A N 1
ATOM 2376 C CA . ALA A 1 318 ? 18.688 -5.969 -13.555 1 96.31 318 ALA A CA 1
ATOM 2377 C C . ALA A 1 318 ? 19.734 -5.527 -14.578 1 96.31 318 ALA A C 1
ATOM 2379 O O . ALA A 1 318 ? 19.531 -4.566 -15.312 1 96.31 318 ALA A O 1
ATOM 2380 N N . VAL A 1 319 ? 20.859 -6.148 -14.57 1 92.44 319 VAL A N 1
ATOM 2381 C CA . VAL A 1 319 ? 21.938 -5.84 -15.484 1 92.44 319 VAL A CA 1
ATOM 2382 C C . VAL A 1 319 ? 21.938 -6.836 -16.641 1 92.44 319 VAL A C 1
ATOM 2384 O O . VAL A 1 319 ? 22.047 -8.047 -16.438 1 92.44 319 VAL A O 1
ATOM 2387 N N . PRO A 1 320 ? 21.656 -6.305 -17.781 1 82.31 320 PRO A N 1
ATOM 2388 C CA . PRO A 1 320 ? 21.609 -7.223 -18.922 1 82.31 320 PRO A CA 1
ATOM 2389 C C . PRO A 1 320 ? 22.922 -7.973 -19.125 1 82.31 320 PRO A C 1
ATOM 2391 O O . PRO A 1 320 ? 24 -7.43 -18.859 1 82.31 320 PRO A O 1
ATOM 2394 N N . GLY A 1 321 ? 22.969 -9.219 -19.156 1 70.19 321 GLY A N 1
ATOM 2395 C CA . GLY A 1 321 ? 24.172 -9.977 -19.453 1 70.19 321 GLY A CA 1
ATOM 2396 C C . GLY A 1 321 ? 24.953 -9.438 -20.641 1 70.19 321 GLY A C 1
ATOM 2397 O O . GLY A 1 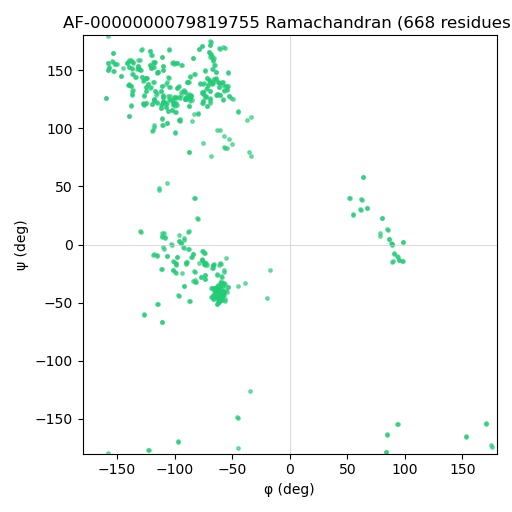321 ? 24.547 -8.445 -21.25 1 70.19 321 GLY A O 1
ATOM 2398 N N . GLY A 1 322 ? 25.703 -10.18 -21.484 1 53.56 322 GLY A N 1
ATOM 2399 C CA . GLY A 1 322 ? 26.672 -9.984 -22.562 1 53.56 322 GLY A CA 1
ATOM 2400 C C . GLY A 1 322 ? 26.234 -8.938 -23.562 1 53.56 322 GLY A C 1
ATOM 2401 O O . GLY A 1 322 ? 25.25 -8.219 -23.344 1 53.56 322 GLY A O 1
ATOM 2402 N N . GLU A 1 323 ? 26.703 -9.18 -24.953 1 44.56 323 GLU A N 1
ATOM 2403 C CA . GLU A 1 323 ? 26.781 -8.398 -26.188 1 44.56 323 GLU A CA 1
ATOM 2404 C C . GLU A 1 323 ? 25.422 -7.828 -26.562 1 44.56 323 GLU A C 1
ATOM 2406 O O . GLU A 1 323 ? 25.266 -7.246 -27.641 1 44.56 323 GLU A O 1
ATOM 2411 N N . GLY A 1 324 ? 24.359 -8.172 -26.016 1 42 324 GLY A N 1
ATOM 2412 C CA . GLY A 1 324 ? 23.156 -7.719 -26.703 1 42 324 GLY A CA 1
ATOM 2413 C C . GLY A 1 324 ? 22.766 -6.293 -26.344 1 42 324 GLY A C 1
ATOM 2414 O O . GLY A 1 324 ? 23.016 -5.84 -25.219 1 42 324 GLY A O 1
ATOM 2415 N N . GLU A 1 325 ? 22.906 -5.441 -27.359 1 41.09 325 GLU A N 1
ATOM 2416 C CA . GLU A 1 325 ? 22.531 -4.031 -27.391 1 41.09 325 GLU A CA 1
ATOM 2417 C C . GLU A 1 325 ? 21.234 -3.789 -26.609 1 41.09 325 GLU A C 1
ATOM 2419 O O . GLU A 1 325 ? 20.266 -4.539 -26.75 1 41.09 325 GLU A O 1
ATOM 2424 N N . PHE A 1 326 ? 21.328 -3.172 -25.438 1 44.03 326 PHE A N 1
ATOM 2425 C CA . PHE A 1 326 ? 20.219 -2.611 -24.688 1 44.03 326 PHE A CA 1
ATOM 2426 C C . PHE A 1 326 ? 19.172 -2.025 -25.625 1 44.03 326 PHE A C 1
ATOM 2428 O O . PHE A 1 326 ? 19.453 -1.101 -26.391 1 44.03 326 PHE A O 1
ATOM 2435 N N . ASP A 1 327 ? 18.391 -2.775 -26.156 1 41.66 327 ASP A N 1
ATOM 2436 C CA . ASP A 1 327 ? 17.328 -1.982 -26.766 1 41.66 327 ASP A CA 1
ATOM 2437 C C . ASP A 1 327 ? 16.641 -1.107 -25.734 1 41.66 327 ASP A C 1
ATOM 2439 O O . ASP A 1 327 ? 16.203 -1.598 -24.688 1 41.66 327 ASP A O 1
ATOM 2443 N N . GLU A 1 328 ? 17 0.084 -25.531 1 44 328 GLU A N 1
ATOM 2444 C CA . GLU A 1 328 ? 16.609 1.206 -24.688 1 44 328 GLU A CA 1
ATOM 2445 C C . GLU A 1 328 ? 15.188 1.045 -24.156 1 44 328 GLU A C 1
ATOM 2447 O O . GLU A 1 328 ? 14.852 1.566 -23.094 1 44 328 GLU A O 1
ATOM 2452 N N . ASP A 1 329 ? 14.094 0.674 -24.891 1 45.31 329 ASP A N 1
ATOM 2453 C CA . ASP A 1 329 ? 12.711 1.005 -24.578 1 45.31 329 ASP A CA 1
ATOM 2454 C C . ASP A 1 329 ? 11.961 -0.215 -24.047 1 45.31 329 ASP A C 1
ATOM 2456 O O . ASP A 1 329 ? 11.297 -0.921 -24.812 1 45.31 329 ASP A O 1
ATOM 2460 N N . VAL A 1 330 ? 12.555 -0.928 -22.922 1 49.84 330 VAL A N 1
ATOM 2461 C CA . VAL A 1 330 ? 11.562 -1.887 -22.453 1 49.84 330 VAL A CA 1
ATOM 2462 C C . VAL A 1 330 ? 10.227 -1.183 -22.25 1 49.84 330 VAL A C 1
ATOM 2464 O O . VAL A 1 330 ? 10.094 -0.319 -21.375 1 49.84 330 VAL A O 1
ATOM 2467 N N . ASP A 1 331 ? 9.414 -1.04 -23.203 1 54.78 331 ASP A N 1
ATOM 2468 C CA . ASP A 1 331 ? 8.062 -0.49 -23.141 1 54.78 331 ASP A CA 1
ATOM 2469 C C . ASP A 1 331 ? 7.082 -1.491 -22.531 1 54.78 331 ASP A C 1
ATOM 2471 O O . ASP A 1 331 ? 6.492 -2.305 -23.25 1 54.78 331 ASP A O 1
ATOM 2475 N N . VAL A 1 332 ? 7.055 -1.378 -21.219 1 57.78 332 VAL A N 1
ATOM 2476 C CA . VAL A 1 332 ? 6.105 -2.232 -20.5 1 57.78 332 VAL A CA 1
ATOM 2477 C C . VAL A 1 332 ? 4.754 -2.199 -21.219 1 57.78 332 VAL A C 1
ATOM 2479 O O . VAL A 1 332 ? 4.027 -3.195 -21.219 1 57.78 332 VAL A O 1
ATOM 2482 N N . GLU A 1 333 ? 4.602 -0.949 -21.703 1 55.09 333 GLU A N 1
ATOM 2483 C CA . GLU A 1 333 ? 3.324 -0.807 -22.406 1 55.09 333 GLU A CA 1
ATOM 2484 C C . GLU A 1 333 ? 3.193 -1.82 -23.531 1 55.09 333 GLU A C 1
ATOM 2486 O O . GLU A 1 333 ? 2.084 -2.229 -23.875 1 55.09 333 GLU A O 1
ATOM 2491 N N . SER A 1 334 ? 4.348 -2.27 -23.984 1 52.16 334 SER A N 1
ATOM 2492 C CA . SER A 1 334 ? 4.297 -3.201 -25.109 1 52.16 334 SER A CA 1
ATOM 2493 C C . SER A 1 334 ? 3.879 -4.594 -24.656 1 52.16 334 SER A C 1
ATOM 2495 O O . SER A 1 334 ? 3.48 -5.43 -25.469 1 52.16 334 SER A O 1
ATOM 2497 N N . PHE A 1 335 ? 3.91 -4.719 -23.359 1 50.5 335 PHE A N 1
ATOM 2498 C CA . PHE A 1 335 ? 3.555 -6.027 -22.828 1 50.5 335 PHE A CA 1
ATOM 2499 C C . PHE A 1 335 ? 2.105 -6.047 -22.359 1 50.5 335 PHE A C 1
ATOM 2501 O O . PHE A 1 335 ? 1.585 -7.094 -21.969 1 50.5 335 PHE A O 1
ATOM 2508 N N . LEU A 1 336 ? 1.547 -4.781 -22.156 1 51.38 336 LEU A N 1
ATOM 2509 C CA . LEU A 1 336 ? 0.144 -4.695 -21.766 1 51.38 336 LEU A CA 1
ATOM 2510 C C . LEU A 1 336 ? -0.769 -4.977 -22.953 1 51.38 336 LEU A C 1
ATOM 2512 O O . LEU A 1 336 ? -0.502 -4.52 -24.078 1 51.38 336 LEU A O 1
ATOM 2516 N N . MET B 1 1 ? -6.262 36.875 18.719 1 37.69 1 MET B N 1
ATOM 2517 C CA . MET B 1 1 ? -5.094 36.781 17.844 1 37.69 1 MET B CA 1
ATOM 2518 C C . MET B 1 1 ? -3.904 37.5 18.453 1 37.69 1 MET B C 1
ATOM 2520 O O . MET B 1 1 ? -3.988 38.719 18.75 1 37.69 1 MET B O 1
ATOM 2524 N N . THR B 1 2 ? -3.094 36.688 19.203 1 44.53 2 THR B N 1
ATOM 2525 C CA . THR B 1 2 ? -1.976 37.469 19.766 1 44.53 2 THR B CA 1
ATOM 2526 C C . THR B 1 2 ? -1.193 38.156 18.656 1 44.53 2 THR B C 1
ATOM 2528 O O . THR B 1 2 ? -0.609 37.5 17.781 1 44.53 2 THR B O 1
ATOM 2531 N N . THR B 1 3 ? -1.697 39.281 18.266 1 45.91 3 THR B N 1
ATOM 2532 C CA . THR B 1 3 ? -1.012 40.094 17.25 1 45.91 3 THR B CA 1
ATOM 2533 C C . THR B 1 3 ? 0.366 40.5 17.75 1 45.91 3 THR B C 1
ATOM 2535 O O . THR B 1 3 ? 0.504 41 18.875 1 45.91 3 THR B O 1
ATOM 2538 N N . LEU B 1 4 ? 1.347 39.75 17.297 1 53.28 4 LEU B N 1
ATOM 2539 C CA . LEU B 1 4 ? 2.684 40.25 17.609 1 53.28 4 LEU B CA 1
ATOM 2540 C C . LEU B 1 4 ? 2.828 41.719 17.203 1 53.28 4 LEU B C 1
ATOM 2542 O O . LEU B 1 4 ? 2.236 42.156 16.219 1 53.28 4 LEU B O 1
ATOM 2546 N N . SER B 1 5 ? 3.221 42.406 18.172 1 51.81 5 SER B N 1
ATOM 2547 C CA . SER B 1 5 ? 3.598 43.781 17.797 1 51.81 5 SER B CA 1
ATOM 2548 C C . SER B 1 5 ? 4.617 43.75 16.656 1 51.81 5 SER B C 1
ATOM 2550 O O . SER B 1 5 ? 5.328 42.781 16.469 1 51.81 5 SER B O 1
ATOM 2552 N N . ASP B 1 6 ? 4.625 44.719 15.758 1 59.88 6 ASP B N 1
ATOM 2553 C CA . ASP B 1 6 ? 5.555 44.938 14.656 1 59.88 6 ASP B CA 1
ATOM 2554 C C . ASP B 1 6 ? 7 44.75 15.109 1 59.88 6 ASP B C 1
ATOM 2556 O O . ASP B 1 6 ? 7.434 45.344 16.094 1 59.88 6 ASP B O 1
ATOM 2560 N N . GLY B 1 7 ? 7.719 43.75 14.617 1 65.94 7 GLY B N 1
ATOM 2561 C CA . GLY B 1 7 ? 9.164 43.625 14.773 1 65.94 7 GLY B CA 1
ATOM 2562 C C . GLY B 1 7 ? 9.57 42.688 15.898 1 65.94 7 GLY B C 1
ATOM 2563 O O . GLY B 1 7 ? 10.75 42.625 16.25 1 65.94 7 GLY B O 1
ATOM 2564 N N . GLU B 1 8 ? 8.625 42.062 16.578 1 79.62 8 GLU B N 1
ATOM 2565 C CA . GLU B 1 8 ? 9.055 41.281 17.734 1 79.62 8 GLU B CA 1
ATOM 2566 C C . GLU B 1 8 ? 9.391 39.844 17.344 1 79.62 8 GLU B C 1
ATOM 2568 O O . GLU B 1 8 ? 8.742 39.25 16.469 1 79.62 8 GLU B O 1
ATOM 2573 N N . ALA B 1 9 ? 10.445 39.406 17.953 1 88.44 9 ALA B N 1
ATOM 2574 C CA . ALA B 1 9 ? 10.836 38 17.766 1 88.44 9 ALA B CA 1
ATOM 2575 C C . ALA B 1 9 ? 9.836 37.062 18.438 1 88.44 9 ALA B C 1
ATOM 2577 O O . ALA B 1 9 ? 9.211 37.406 19.438 1 88.44 9 ALA B O 1
ATOM 2578 N N . VAL B 1 10 ? 9.578 36 17.75 1 90.94 10 VAL B N 1
ATOM 2579 C CA . VAL B 1 10 ? 8.75 34.969 18.359 1 90.94 10 VAL B CA 1
ATOM 2580 C C . VAL B 1 10 ? 9.633 33.906 19.016 1 90.94 10 VAL B C 1
ATOM 2582 O O . VAL B 1 10 ? 10.664 33.5 18.453 1 90.94 10 VAL B O 1
ATOM 2585 N N . ARG B 1 11 ? 9.32 33.594 20.219 1 91.44 11 ARG B N 1
ATOM 2586 C CA . ARG B 1 11 ? 10.086 32.594 20.953 1 91.44 11 ARG B CA 1
ATOM 2587 C C . ARG B 1 11 ? 9.375 31.25 20.922 1 91.44 11 ARG B C 1
ATOM 2589 O O . ARG B 1 11 ? 8.234 31.141 21.375 1 91.44 11 ARG B O 1
ATOM 2596 N N . ILE B 1 12 ? 10 30.219 20.359 1 91 12 ILE B N 1
ATOM 2597 C CA . ILE B 1 12 ? 9.477 28.859 20.297 1 91 12 ILE B CA 1
ATOM 2598 C C . ILE B 1 12 ? 10.578 27.859 20.641 1 91 12 ILE B C 1
ATOM 2600 O O . ILE B 1 12 ? 11.695 27.953 20.109 1 91 12 ILE B O 1
ATOM 2604 N N . GLY B 1 13 ? 10.289 26.859 21.531 1 88.56 13 GLY B N 1
ATOM 2605 C CA . GLY B 1 13 ? 11.266 25.844 21.906 1 88.56 13 GLY B CA 1
ATOM 2606 C C . GLY B 1 13 ? 12.555 26.438 22.438 1 88.56 13 GLY B C 1
ATOM 2607 O O . GLY B 1 13 ? 13.641 25.938 22.141 1 88.56 13 GLY B O 1
ATOM 2608 N N . GLY B 1 14 ? 12.539 27.578 22.969 1 87.38 14 GLY B N 1
ATOM 2609 C CA . GLY B 1 14 ? 13.711 28.234 23.531 1 87.38 14 GLY B CA 1
ATOM 2610 C C . GLY B 1 14 ? 14.484 29.031 22.5 1 87.38 14 GLY B C 1
ATOM 2611 O O . GLY B 1 14 ? 15.492 29.656 22.828 1 87.38 14 GLY B O 1
ATOM 2612 N N . ALA B 1 15 ? 14.031 29.062 21.297 1 92.31 15 ALA B N 1
ATOM 2613 C CA . ALA B 1 15 ? 14.719 29.797 20.234 1 92.31 15 ALA B CA 1
ATOM 2614 C C . ALA B 1 15 ? 13.945 31.062 19.859 1 92.31 15 ALA B C 1
ATOM 2616 O O . ALA B 1 15 ? 12.719 31.047 19.812 1 92.31 15 ALA B O 1
ATOM 2617 N N . ASP B 1 16 ? 14.695 32.125 19.656 1 94.31 16 ASP B N 1
ATOM 2618 C CA . ASP B 1 16 ? 14.102 33.344 19.141 1 94.31 16 ASP B CA 1
ATOM 2619 C C . ASP B 1 16 ? 14.156 33.406 17.625 1 94.31 16 ASP B C 1
ATOM 2621 O O . ASP B 1 16 ? 15.219 33.188 17.031 1 94.31 16 ASP B O 1
ATOM 2625 N N . VAL B 1 17 ? 13.039 33.719 17.031 1 96.19 17 VAL B N 1
ATOM 2626 C CA . VAL B 1 17 ? 12.961 33.844 15.578 1 96.19 17 VAL B CA 1
ATOM 2627 C C . VAL B 1 17 ? 12.578 35.281 15.227 1 96.19 17 VAL B C 1
ATOM 2629 O O . VAL B 1 17 ? 11.406 35.656 15.297 1 96.19 17 VAL B O 1
ATOM 2632 N N . PRO B 1 18 ? 13.531 36.062 14.812 1 95.06 18 PRO B N 1
ATOM 2633 C CA . PRO B 1 18 ? 13.227 37.438 14.492 1 95.06 18 PRO B CA 1
ATOM 2634 C C . PRO B 1 18 ? 12.375 37.594 13.234 1 95.06 18 PRO B C 1
ATOM 2636 O O . PRO B 1 18 ? 12.281 36.656 12.438 1 95.06 18 PRO B O 1
ATOM 2639 N N . PRO B 1 19 ? 11.75 38.812 13.125 1 95 19 PRO B N 1
ATOM 2640 C CA . PRO B 1 19 ? 11 39.062 11.891 1 95 19 PRO B CA 1
ATOM 2641 C C . PRO B 1 19 ? 11.859 38.906 10.641 1 95 19 PRO B C 1
ATOM 2643 O O . PRO B 1 19 ? 13.031 39.312 10.641 1 95 19 PRO B O 1
ATOM 2646 N N . GLY B 1 20 ? 11.281 38.219 9.602 1 96 20 GLY B N 1
ATOM 2647 C CA . GLY B 1 20 ? 11.984 38.062 8.336 1 96 20 GLY B CA 1
ATOM 2648 C C . GLY B 1 20 ? 12.93 36.875 8.336 1 96 20 GLY B C 1
ATOM 2649 O O . GLY B 1 20 ? 13.742 36.719 7.43 1 96 20 GLY B O 1
ATOM 2650 N N . ALA B 1 21 ? 12.789 36.031 9.344 1 96.38 21 ALA B N 1
ATOM 2651 C CA . ALA B 1 21 ? 13.734 34.938 9.453 1 96.38 21 ALA B CA 1
ATOM 2652 C C . ALA B 1 21 ? 13.016 33.594 9.414 1 96.38 21 ALA B C 1
ATOM 2654 O O . ALA B 1 21 ? 11.812 33.5 9.672 1 96.38 21 ALA B O 1
ATOM 2655 N N . ARG B 1 22 ? 13.719 32.625 9.008 1 95.56 22 ARG B N 1
ATOM 2656 C CA . ARG B 1 22 ? 13.367 31.203 9.094 1 95.56 22 ARG B CA 1
ATOM 2657 C C . ARG B 1 22 ? 14.352 30.453 9.977 1 95.56 22 ARG B C 1
ATOM 2659 O O . ARG B 1 22 ? 15.57 30.609 9.828 1 95.56 22 ARG B O 1
ATOM 2666 N N . VAL B 1 23 ? 13.867 29.625 10.922 1 96.19 23 VAL B N 1
ATOM 2667 C CA . VAL B 1 23 ? 14.742 28.891 11.812 1 96.19 23 VAL B CA 1
ATOM 2668 C C . VAL B 1 23 ? 14.242 27.453 11.961 1 96.19 23 VAL B C 1
ATOM 2670 O O . VAL B 1 23 ? 13.039 27.219 12.156 1 96.19 23 VAL B O 1
ATOM 2673 N N . ASP B 1 24 ? 15.148 26.484 11.75 1 95.19 24 ASP B N 1
ATOM 2674 C CA . ASP B 1 24 ? 14.875 25.078 12.055 1 95.19 24 ASP B CA 1
ATOM 2675 C C . ASP B 1 24 ? 15.203 24.766 13.516 1 95.19 24 ASP B C 1
ATOM 2677 O O . ASP B 1 24 ? 16.297 25.078 13.992 1 95.19 24 ASP B O 1
ATOM 2681 N N . ILE B 1 25 ? 14.203 24.234 14.203 1 95.25 25 ILE B N 1
ATOM 2682 C CA . ILE B 1 25 ? 14.328 23.984 15.633 1 95.25 25 ILE B CA 1
ATOM 2683 C C . ILE B 1 25 ? 14.055 22.516 15.922 1 95.25 25 ILE B C 1
ATOM 2685 O O . ILE B 1 25 ? 13.211 21.891 15.281 1 95.25 25 ILE B O 1
ATOM 2689 N N . ARG B 1 26 ? 14.773 21.906 16.875 1 94.12 26 ARG B N 1
ATOM 2690 C CA . ARG B 1 26 ? 14.484 20.578 17.438 1 94.12 26 ARG B CA 1
ATOM 2691 C C . ARG B 1 26 ? 13.914 20.703 18.844 1 94.12 26 ARG B C 1
ATOM 2693 O O . ARG B 1 26 ? 14.656 20.953 19.797 1 94.12 26 ARG B O 1
ATOM 2700 N N . LEU B 1 27 ? 12.609 20.484 18.922 1 94.5 27 LEU B N 1
ATOM 2701 C CA . LEU B 1 27 ? 11.953 20.578 20.219 1 94.5 27 LEU B CA 1
ATOM 2702 C C . LEU B 1 27 ? 12.266 19.359 21.078 1 94.5 27 LEU B C 1
ATOM 2704 O O . LEU B 1 27 ? 11.93 18.234 20.719 1 94.5 27 LEU B O 1
ATOM 2708 N N . SER B 1 28 ? 12.789 19.641 22.219 1 91.25 28 SER B N 1
ATOM 2709 C CA . SER B 1 28 ? 13.117 18.547 23.125 1 91.25 28 SER B CA 1
ATOM 2710 C C . SER B 1 28 ? 11.859 17.984 23.781 1 91.25 28 SER B C 1
ATOM 2712 O O . SER B 1 28 ? 11.023 18.734 24.281 1 91.25 28 SER B O 1
ATOM 2714 N N . VAL B 1 29 ? 11.68 16.734 23.75 1 88.69 29 VAL B N 1
ATOM 2715 C CA . VAL B 1 29 ? 10.508 16.094 24.344 1 88.69 29 VAL B CA 1
ATOM 2716 C C . VAL B 1 29 ? 10.922 15.289 25.578 1 88.69 29 VAL B C 1
ATOM 2718 O O . VAL B 1 29 ? 10.375 15.484 26.672 1 88.69 29 VAL B O 1
ATOM 2721 N N . SER B 1 30 ? 11.695 14.234 25.344 1 82.25 30 SER B N 1
ATOM 2722 C CA . SER B 1 30 ? 12.109 13.312 26.391 1 82.25 30 SER B CA 1
ATOM 2723 C C . SER B 1 30 ? 13.367 12.555 26 1 82.25 30 SER B C 1
ATOM 2725 O O . SER B 1 30 ? 14.109 12.984 25.094 1 82.25 30 SER B O 1
ATOM 2727 N N . GLU B 1 31 ? 13.742 11.734 26.953 1 77 31 GLU B N 1
ATOM 2728 C CA . GLU B 1 31 ? 14.828 10.797 26.672 1 77 31 GLU B CA 1
ATOM 2729 C C . GLU B 1 31 ? 14.297 9.391 26.438 1 77 31 GLU B C 1
ATOM 2731 O O . GLU B 1 31 ? 13.305 8.984 27.031 1 77 31 GLU B O 1
ATOM 2736 N N . SER B 1 32 ? 14.898 8.82 25.375 1 68.94 32 SER B N 1
ATOM 2737 C CA . SER B 1 32 ? 14.523 7.43 25.125 1 68.94 32 SER B CA 1
ATOM 2738 C C . SER B 1 32 ? 15.062 6.512 26.219 1 68.94 32 SER B C 1
ATOM 2740 O O . SER B 1 32 ? 15.773 6.961 27.125 1 68.94 32 SER B O 1
ATOM 2742 N N . TYR B 1 33 ? 14.641 5.219 26.062 1 62.03 33 TYR B N 1
ATOM 2743 C CA . TYR B 1 33 ? 15.125 4.211 27 1 62.03 33 TYR B CA 1
ATOM 2744 C C . TYR B 1 33 ? 16.641 4.047 26.906 1 62.03 33 TYR B C 1
ATOM 2746 O O . TYR B 1 33 ? 17.297 3.648 27.859 1 62.03 33 TYR B O 1
ATOM 2754 N N . THR B 1 34 ? 17.109 4.375 25.719 1 69.88 34 THR B N 1
ATOM 2755 C CA . THR B 1 34 ? 18.547 4.227 25.516 1 69.88 34 THR B CA 1
ATOM 2756 C C . THR B 1 34 ? 19.281 5.52 25.844 1 69.88 34 THR B C 1
ATOM 2758 O O . THR B 1 34 ? 20.484 5.633 25.641 1 69.88 34 THR B O 1
ATOM 2761 N N . GLY B 1 35 ? 18.516 6.43 26.328 1 71.69 35 GLY B N 1
ATOM 2762 C CA . GLY B 1 35 ? 19.125 7.676 26.766 1 71.69 35 GLY B CA 1
ATOM 2763 C C . GLY B 1 35 ? 19.219 8.711 25.656 1 71.69 35 GLY B C 1
ATOM 2764 O O . GLY B 1 35 ? 19.766 9.797 25.859 1 71.69 35 GLY B O 1
ATOM 2765 N N . ASP B 1 36 ? 18.75 8.312 24.516 1 77 36 ASP B N 1
ATOM 2766 C CA . ASP B 1 36 ? 18.812 9.242 23.391 1 77 36 ASP B CA 1
ATOM 2767 C C . ASP B 1 36 ? 17.75 10.344 23.531 1 77 36 ASP B C 1
ATOM 2769 O O . ASP B 1 36 ? 16.641 10.086 24.016 1 77 36 ASP B O 1
ATOM 2773 N N . ARG B 1 37 ? 18.219 11.484 23.203 1 83.12 37 ARG B N 1
ATOM 2774 C CA . ARG B 1 37 ? 17.281 12.609 23.266 1 83.12 37 ARG B CA 1
ATOM 2775 C C . ARG B 1 37 ? 16.281 12.539 22.109 1 83.12 37 ARG B C 1
ATOM 2777 O O . ARG B 1 37 ? 16.656 12.328 20.969 1 83.12 37 ARG B O 1
ATOM 2784 N N . LEU B 1 38 ? 15.102 12.594 22.5 1 88.56 38 LEU B N 1
ATOM 2785 C CA . LEU B 1 38 ? 14.016 12.617 21.531 1 88.56 38 LEU B CA 1
ATOM 2786 C C . LEU B 1 38 ? 13.57 14.047 21.234 1 88.56 38 LEU B C 1
ATOM 2788 O O . LEU B 1 38 ? 13.344 14.828 22.172 1 88.56 38 LEU B O 1
ATOM 2792 N N . SER B 1 39 ? 13.547 14.414 19.984 1 93.31 39 SER B N 1
ATOM 2793 C CA . SER B 1 39 ? 13.148 15.766 19.625 1 93.31 39 SER B CA 1
ATOM 2794 C C . SER B 1 39 ? 12.219 15.766 18.422 1 93.31 39 SER B C 1
ATOM 2796 O O . SER B 1 39 ? 12.25 14.844 17.594 1 93.31 39 SER B O 1
ATOM 2798 N N . ILE B 1 40 ? 11.398 16.734 18.375 1 95.69 40 ILE B N 1
ATOM 2799 C CA . ILE B 1 40 ? 10.5 16.969 17.25 1 95.69 40 ILE B CA 1
ATOM 2800 C C . ILE B 1 40 ? 11.055 18.078 16.375 1 95.69 40 ILE B C 1
ATOM 2802 O O . ILE B 1 40 ? 11.25 19.203 16.844 1 95.69 40 ILE B O 1
ATOM 2806 N N . PRO B 1 41 ? 11.289 17.781 15.102 1 96 41 PRO B N 1
ATOM 2807 C CA . PRO B 1 41 ? 11.766 18.844 14.211 1 96 41 PRO B CA 1
ATOM 2808 C C . PRO B 1 41 ? 10.664 19.828 13.812 1 96 41 PRO B C 1
ATOM 2810 O O . PRO B 1 41 ? 9.578 19.406 13.398 1 96 41 PRO B O 1
ATOM 2813 N N . ILE B 1 42 ? 10.914 21.125 13.922 1 97.06 42 ILE B N 1
ATOM 2814 C CA . ILE B 1 42 ? 9.969 22.125 13.445 1 97.06 42 ILE B CA 1
ATOM 2815 C C . ILE B 1 42 ? 10.711 23.234 12.703 1 97.06 42 ILE B C 1
ATOM 2817 O O . ILE B 1 42 ? 11.891 23.484 12.961 1 97.06 42 ILE B O 1
ATOM 2821 N N . THR B 1 43 ? 10.086 23.766 11.727 1 97.06 43 THR B N 1
ATOM 2822 C CA . THR B 1 43 ? 10.547 24.984 11.055 1 97.06 43 THR B CA 1
ATOM 2823 C C . THR B 1 43 ? 9.625 26.156 11.375 1 97.06 43 THR B C 1
ATOM 2825 O O . THR B 1 43 ? 8.406 26.047 11.266 1 97.06 43 THR B O 1
ATOM 2828 N N . VAL B 1 44 ? 10.227 27.25 11.828 1 97.44 44 VAL B N 1
ATOM 2829 C CA . VAL B 1 44 ? 9.477 28.469 12.094 1 97.44 44 VAL B CA 1
ATOM 2830 C C . VAL B 1 44 ? 9.836 29.547 11.062 1 97.44 44 VAL B C 1
ATOM 2832 O O . VAL B 1 44 ? 11.008 29.859 10.883 1 97.44 44 VAL B O 1
ATOM 2835 N N . ILE B 1 45 ? 8.82 30.016 10.391 1 96.81 45 ILE B N 1
ATOM 2836 C CA . ILE B 1 45 ? 8.977 31.141 9.469 1 96.81 45 ILE B CA 1
ATOM 2837 C C . ILE B 1 45 ? 8.258 32.375 10.031 1 96.81 45 ILE B C 1
ATOM 2839 O O . ILE B 1 45 ? 7.031 32.375 10.141 1 96.81 45 ILE B O 1
ATOM 2843 N N . ASN B 1 46 ? 9.055 33.344 10.484 1 96.88 46 ASN B N 1
ATOM 2844 C CA . ASN B 1 46 ? 8.523 34.625 10.953 1 96.88 46 ASN B CA 1
ATOM 2845 C C . ASN B 1 46 ? 8.555 35.688 9.852 1 96.88 46 ASN B C 1
ATOM 2847 O O . ASN B 1 46 ? 9.625 36.188 9.484 1 96.88 46 ASN B O 1
ATOM 2851 N N . GLY B 1 47 ? 7.348 36 9.352 1 95.44 47 GLY B N 1
ATOM 2852 C CA . GLY B 1 47 ? 7.254 36.969 8.281 1 95.44 47 GLY B CA 1
ATOM 2853 C C . GLY B 1 47 ? 7.781 38.344 8.672 1 95.44 47 GLY B C 1
ATOM 2854 O O . GLY B 1 47 ? 8.047 38.594 9.852 1 95.44 47 GLY B O 1
ATOM 2855 N N . GLU B 1 48 ? 7.926 39.188 7.648 1 91.88 48 GLU B N 1
ATOM 2856 C CA . GLU B 1 48 ? 8.484 40.531 7.867 1 91.88 48 GLU B CA 1
ATOM 2857 C C . GLU B 1 48 ? 7.477 41.438 8.562 1 91.88 48 GLU B C 1
ATOM 2859 O O . GLU B 1 48 ? 7.863 42.344 9.289 1 91.88 48 GLU B O 1
ATOM 2864 N N . HIS B 1 49 ? 6.262 41.156 8.383 1 92 49 HIS B N 1
ATOM 2865 C CA . HIS B 1 49 ? 5.191 41.969 8.945 1 92 49 HIS B CA 1
ATOM 2866 C C . HIS B 1 49 ? 4.332 41.156 9.906 1 92 49 HIS B C 1
ATOM 2868 O O . HIS B 1 49 ? 4.27 39.938 9.812 1 92 49 HIS B O 1
ATOM 2874 N N . PRO B 1 50 ? 3.652 41.844 10.828 1 93.12 50 PRO B N 1
ATOM 2875 C CA . PRO B 1 50 ? 2.783 41.156 11.773 1 93.12 50 PRO B CA 1
ATOM 2876 C C . PRO B 1 50 ? 1.599 40.469 11.086 1 93.12 50 PRO B C 1
ATOM 2878 O O . PRO B 1 50 ? 1.199 40.875 9.992 1 93.12 50 PRO B O 1
ATOM 2881 N N . GLY B 1 51 ? 1.093 39.469 11.703 1 94.62 51 GLY B N 1
ATOM 2882 C CA . GLY B 1 51 ? -0.05 38.719 11.219 1 94.62 51 GLY B CA 1
ATOM 2883 C C . GLY B 1 51 ? -0.371 37.5 12.086 1 94.62 51 GLY B C 1
ATOM 2884 O O . GLY B 1 51 ? 0.195 37.344 13.172 1 94.62 51 GLY B O 1
ATOM 2885 N N . PRO B 1 52 ? -1.253 36.719 11.648 1 96.44 52 PRO B N 1
ATOM 2886 C CA . PRO B 1 52 ? -1.657 35.562 12.414 1 96.44 52 PRO B CA 1
ATOM 2887 C C . PRO B 1 52 ? -0.545 34.5 12.523 1 96.44 52 PRO B C 1
ATOM 2889 O O . PRO B 1 52 ? 0.44 34.562 11.781 1 96.44 52 PRO B O 1
ATOM 2892 N N . ARG B 1 53 ? -0.697 33.656 13.508 1 97.62 53 ARG B N 1
ATOM 2893 C CA . ARG B 1 53 ? 0.195 32.5 13.68 1 97.62 53 ARG B CA 1
ATOM 2894 C C . ARG B 1 53 ? -0.519 31.203 13.352 1 97.62 53 ARG B C 1
ATOM 2896 O O . ARG B 1 53 ? -1.572 30.906 13.922 1 97.62 53 ARG B O 1
ATOM 2903 N N . MET B 1 54 ? 0.06 30.516 12.414 1 98.25 54 MET B N 1
ATOM 2904 C CA . MET B 1 54 ? -0.533 29.25 11.953 1 98.25 54 MET B CA 1
ATOM 2905 C C . MET B 1 54 ? 0.465 28.109 12.062 1 98.25 54 MET B C 1
ATOM 2907 O O . MET B 1 54 ? 1.661 28.297 11.836 1 98.25 54 MET B O 1
ATOM 2911 N N . PHE B 1 55 ? -0.034 26.938 12.422 1 98.69 55 PHE B N 1
ATOM 2912 C CA . PHE B 1 55 ? 0.838 25.766 12.367 1 98.69 55 PHE B CA 1
ATOM 2913 C C . PHE B 1 55 ? 0.271 24.703 11.422 1 98.69 55 PHE B C 1
ATOM 2915 O O . PHE B 1 55 ? -0.936 24.672 11.172 1 98.69 55 PHE B O 1
ATOM 2922 N N . VAL B 1 56 ? 1.094 23.922 10.844 1 98.88 56 VAL B N 1
ATOM 2923 C CA . VAL B 1 56 ? 0.775 22.75 10.039 1 98.88 56 VAL B CA 1
ATOM 2924 C C . VAL B 1 56 ? 1.529 21.531 10.57 1 98.88 56 VAL B C 1
ATOM 2926 O O . VAL B 1 56 ? 2.76 21.547 10.664 1 98.88 56 VAL B O 1
ATOM 2929 N N . THR B 1 57 ? 0.796 20.516 10.953 1 98.75 57 THR B N 1
ATOM 2930 C CA . THR B 1 57 ? 1.417 19.312 11.508 1 98.75 57 THR B CA 1
ATOM 2931 C C . THR B 1 57 ? 1.17 18.109 10.602 1 98.75 57 THR B C 1
ATOM 2933 O O . THR B 1 57 ? 0.121 18.016 9.961 1 98.75 57 THR B O 1
ATOM 2936 N N . ALA B 1 58 ? 2.102 17.25 10.594 1 98.44 58 ALA B N 1
ATOM 2937 C CA . ALA B 1 58 ? 1.995 15.984 9.875 1 98.44 58 ALA B CA 1
ATOM 2938 C C . ALA B 1 58 ? 2.508 14.82 10.719 1 98.44 58 ALA B C 1
ATOM 2940 O O . ALA B 1 58 ? 3.252 15.031 11.688 1 98.44 58 ALA B O 1
ATOM 2941 N N . ALA B 1 59 ? 2.043 13.664 10.398 1 97.81 59 ALA B N 1
ATOM 2942 C CA . ALA B 1 59 ? 2.52 12.406 10.961 1 97.81 59 ALA B CA 1
ATOM 2943 C C . ALA B 1 59 ? 2.277 12.352 12.469 1 97.81 59 ALA B C 1
ATOM 2945 O O . ALA B 1 59 ? 3.16 11.945 13.227 1 97.81 59 ALA B O 1
ATOM 2946 N N . VAL B 1 60 ? 1.095 12.906 12.812 1 98.12 60 VAL B N 1
ATOM 2947 C CA . VAL B 1 60 ? 0.646 12.57 14.164 1 98.12 60 VAL B CA 1
ATOM 2948 C C . VAL B 1 60 ? 0.52 11.055 14.305 1 98.12 60 VAL B C 1
ATOM 2950 O O . VAL B 1 60 ? 0.844 10.5 15.359 1 98.12 60 VAL B O 1
ATOM 2953 N N . HIS B 1 61 ? -0.056 10.508 13.297 1 96.62 61 HIS B N 1
ATOM 2954 C CA . HIS B 1 61 ? 0.13 9.078 13.078 1 96.62 61 HIS B CA 1
ATOM 2955 C C . HIS B 1 61 ? 1.353 8.812 12.211 1 96.62 61 HIS B C 1
ATOM 2957 O O . HIS B 1 61 ? 1.45 9.32 11.094 1 96.62 61 HIS B O 1
ATOM 2963 N N . GLY B 1 62 ? 2.221 7.977 12.703 1 95.94 62 GLY B N 1
ATOM 2964 C CA . GLY B 1 62 ? 3.551 7.836 12.133 1 95.94 62 GLY B CA 1
ATOM 2965 C C . GLY B 1 62 ? 3.539 7.238 10.742 1 95.94 62 GLY B C 1
ATOM 2966 O O . GLY B 1 62 ? 4.512 7.367 9.992 1 95.94 62 GLY B O 1
ATOM 2967 N N . ASP B 1 63 ? 2.465 6.555 10.375 1 96.06 63 ASP B N 1
ATOM 2968 C CA . ASP B 1 63 ? 2.41 5.906 9.07 1 96.06 63 ASP B CA 1
ATOM 2969 C C . ASP B 1 63 ? 1.685 6.785 8.047 1 96.06 63 ASP B C 1
ATOM 2971 O O . ASP B 1 63 ? 1.513 6.391 6.895 1 96.06 63 ASP B O 1
ATOM 2975 N N . GLU B 1 64 ? 1.257 7.965 8.367 1 97.12 64 GLU B N 1
ATOM 2976 C CA . GLU B 1 64 ? 0.529 8.852 7.465 1 97.12 64 GLU B CA 1
ATOM 2977 C C . GLU B 1 64 ? 1.454 9.906 6.863 1 97.12 64 GLU B C 1
ATOM 2979 O O . GLU B 1 64 ? 1.585 11.008 7.402 1 97.12 64 GLU B O 1
ATOM 2984 N N . LEU B 1 65 ? 1.938 9.609 5.648 1 97.25 65 LEU B N 1
ATOM 2985 C CA . LEU B 1 65 ? 3.145 10.273 5.168 1 97.25 65 LEU B CA 1
ATOM 2986 C C . LEU B 1 65 ? 2.793 11.391 4.191 1 97.25 65 LEU B C 1
ATOM 2988 O O . LEU B 1 65 ? 3.615 12.273 3.932 1 97.25 65 LEU B O 1
ATOM 2992 N N . ASN B 1 66 ? 1.628 11.406 3.545 1 98 66 ASN B N 1
ATOM 2993 C CA . ASN B 1 66 ? 1.276 12.461 2.6 1 98 66 ASN B CA 1
ATOM 2994 C C . ASN B 1 66 ? 1.428 13.844 3.225 1 98 66 ASN B C 1
ATOM 2996 O O . ASN B 1 66 ? 1.851 14.789 2.557 1 98 66 ASN B O 1
ATOM 3000 N N . GLY B 1 67 ? 1.1 13.914 4.477 1 98.25 67 GLY B N 1
ATOM 3001 C CA . GLY B 1 67 ? 1.229 15.18 5.176 1 98.25 67 GLY B CA 1
ATOM 3002 C C . GLY B 1 67 ? 2.658 15.688 5.234 1 98.25 67 GLY B C 1
ATOM 3003 O O . GLY B 1 67 ? 2.896 16.891 5.168 1 98.25 67 GLY B O 1
ATOM 3004 N N . ILE B 1 68 ? 3.584 14.75 5.375 1 97.44 68 ILE B N 1
ATOM 3005 C CA . ILE B 1 68 ? 4.996 15.117 5.367 1 97.44 68 ILE B CA 1
ATOM 3006 C C . ILE B 1 68 ? 5.352 15.773 4.035 1 97.44 68 ILE B C 1
ATOM 3008 O O . ILE B 1 68 ? 6.062 16.781 4.004 1 97.44 68 ILE B O 1
ATOM 3012 N N . GLY B 1 69 ? 4.828 15.188 2.971 1 96.62 69 GLY B N 1
ATOM 3013 C CA . GLY B 1 69 ? 5.043 15.789 1.664 1 96.62 69 GLY B CA 1
ATOM 3014 C C . GLY B 1 69 ? 4.516 17.203 1.566 1 96.62 69 GLY B C 1
ATOM 3015 O O . GLY B 1 69 ? 5.176 18.078 1.002 1 96.62 69 GLY B O 1
ATOM 3016 N N . VAL B 1 70 ? 3.383 17.484 2.113 1 97.94 70 VAL B N 1
ATOM 3017 C CA . VAL B 1 70 ? 2.775 18.812 2.105 1 97.94 70 VAL B CA 1
ATOM 3018 C C . VAL B 1 70 ? 3.668 19.797 2.863 1 97.94 70 VAL B C 1
ATOM 3020 O O . VAL B 1 70 ? 4.016 20.859 2.342 1 97.94 70 VAL B O 1
ATOM 3023 N N . VAL B 1 71 ? 4.055 19.422 4.074 1 98.12 71 VAL B N 1
ATOM 3024 C CA . VAL B 1 71 ? 4.848 20.297 4.93 1 98.12 71 VAL B CA 1
ATOM 3025 C C . VAL B 1 71 ? 6.188 20.594 4.266 1 98.12 71 VAL B C 1
ATOM 3027 O O . VAL B 1 71 ? 6.648 21.734 4.262 1 98.12 71 VAL B O 1
ATOM 3030 N N . ARG B 1 72 ? 6.75 19.594 3.713 1 94.94 72 ARG B N 1
ATOM 3031 C CA . ARG B 1 72 ? 8.039 19.766 3.057 1 94.94 72 ARG B CA 1
ATOM 3032 C C . ARG B 1 72 ? 7.938 20.734 1.885 1 94.94 72 ARG B C 1
ATOM 3034 O O . ARG B 1 72 ? 8.828 21.547 1.676 1 94.94 72 ARG B O 1
ATOM 3041 N N . GLU B 1 73 ? 6.926 20.562 1.117 1 95.38 73 GLU B N 1
ATOM 3042 C CA . GLU B 1 73 ? 6.73 21.484 -0.004 1 95.38 73 GLU B CA 1
ATOM 3043 C C . GLU B 1 73 ? 6.562 22.922 0.48 1 95.38 73 GLU B C 1
ATOM 3045 O O . GLU B 1 73 ? 7.141 23.844 -0.094 1 95.38 73 GLU B O 1
ATOM 3050 N N . LEU B 1 74 ? 5.824 23.125 1.476 1 96.5 74 LEU B N 1
ATOM 3051 C CA . LEU B 1 74 ? 5.652 24.453 2.045 1 96.5 74 LEU B CA 1
ATOM 3052 C C . LEU B 1 74 ? 6.984 25.016 2.537 1 96.5 74 LEU B C 1
ATOM 3054 O O . LEU B 1 74 ? 7.293 26.188 2.311 1 96.5 74 LEU B O 1
ATOM 3058 N N . MET B 1 75 ? 7.738 24.141 3.195 1 94.44 75 MET B N 1
ATOM 3059 C CA . MET B 1 75 ? 9.039 24.531 3.736 1 94.44 75 MET B CA 1
ATOM 3060 C C . MET B 1 75 ? 9.977 25 2.627 1 94.44 75 MET B C 1
ATOM 3062 O O . MET B 1 75 ? 10.781 25.906 2.828 1 94.44 75 MET B O 1
ATOM 3066 N N . THR B 1 76 ? 9.867 24.391 1.548 1 91.38 76 THR B N 1
ATOM 3067 C CA . THR B 1 76 ? 10.836 24.656 0.49 1 91.38 76 THR B CA 1
ATOM 3068 C C . THR B 1 76 ? 10.367 25.797 -0.403 1 91.38 76 THR B C 1
ATOM 3070 O O . THR B 1 76 ? 11.18 26.422 -1.092 1 91.38 76 THR B O 1
ATOM 3073 N N . THR B 1 77 ? 9.102 26.156 -0.366 1 93.19 77 THR B N 1
ATOM 3074 C CA . THR B 1 77 ? 8.594 27.094 -1.354 1 93.19 77 THR B CA 1
ATOM 3075 C C . THR B 1 77 ? 8.258 28.438 -0.7 1 93.19 77 THR B C 1
ATOM 3077 O O . THR B 1 77 ? 8.195 29.469 -1.377 1 93.19 77 THR B O 1
ATOM 3080 N N . LEU B 1 78 ? 8.047 28.469 0.6 1 94.81 78 LEU B N 1
ATOM 3081 C CA . LEU B 1 78 ? 7.656 29.719 1.264 1 94.81 78 LEU B CA 1
ATOM 3082 C C . LEU B 1 78 ? 8.867 30.391 1.903 1 94.81 78 LEU B C 1
ATOM 3084 O O . LEU B 1 78 ? 9.648 29.75 2.605 1 94.81 78 LEU B O 1
ATOM 3088 N N . GLU B 1 79 ? 8.93 31.703 1.674 1 95.5 79 GLU B N 1
ATOM 3089 C CA . GLU B 1 79 ? 9.984 32.531 2.248 1 95.5 79 GLU B CA 1
ATOM 3090 C C . GLU B 1 79 ? 9.414 33.594 3.189 1 95.5 79 GLU B C 1
ATOM 3092 O O . GLU B 1 79 ? 8.266 34 3.037 1 95.5 79 GLU B O 1
ATOM 3097 N N . PRO B 1 80 ? 10.266 34.062 4.121 1 95.94 80 PRO B N 1
ATOM 3098 C CA . PRO B 1 80 ? 9.773 35.031 5.109 1 95.94 80 PRO B CA 1
ATOM 3099 C C . PRO B 1 80 ? 9.211 36.281 4.469 1 95.94 80 PRO B C 1
ATOM 3101 O O . PRO B 1 80 ? 8.25 36.875 4.984 1 95.94 80 PRO B O 1
ATOM 3104 N N . ASN B 1 81 ? 9.781 36.656 3.371 1 95.19 81 ASN B N 1
ATOM 3105 C CA . ASN B 1 81 ? 9.336 37.906 2.75 1 95.19 81 ASN B CA 1
ATOM 3106 C C . ASN B 1 81 ? 7.984 37.719 2.066 1 95.19 81 ASN B C 1
ATOM 3108 O O . ASN B 1 81 ? 7.359 38.719 1.673 1 95.19 81 ASN B O 1
ATOM 3112 N N . GLU B 1 82 ? 7.473 36.5 2.021 1 95.38 82 GLU B N 1
ATOM 3113 C CA . GLU B 1 82 ? 6.195 36.219 1.371 1 95.38 82 GLU B CA 1
ATOM 3114 C C . GLU B 1 82 ? 5.082 36.031 2.398 1 95.38 82 GLU B C 1
ATOM 3116 O O . GLU B 1 82 ? 3.918 35.844 2.035 1 95.38 82 GLU B O 1
ATOM 3121 N N . ILE B 1 83 ? 5.445 36.156 3.656 1 95.12 83 ILE B N 1
ATOM 3122 C CA . ILE B 1 83 ? 4.516 35.781 4.711 1 95.12 83 ILE B CA 1
ATOM 3123 C C . ILE B 1 83 ? 4.297 36.938 5.664 1 95.12 83 ILE B C 1
ATOM 3125 O O . ILE B 1 83 ? 5.242 37.656 6 1 95.12 83 ILE B O 1
ATOM 3129 N N . ASN B 1 84 ? 3.068 37.156 6.008 1 95.38 84 ASN B N 1
ATOM 3130 C CA . ASN B 1 84 ? 2.693 38 7.156 1 95.38 84 ASN B CA 1
ATOM 3131 C C . ASN B 1 84 ? 2.338 37.125 8.367 1 95.38 84 ASN B C 1
ATOM 3133 O O . ASN B 1 84 ? 1.506 36.219 8.266 1 95.38 84 ASN B O 1
ATOM 3137 N N . GLY B 1 85 ? 2.975 37.406 9.477 1 96.56 85 GLY B N 1
ATOM 3138 C CA . GLY B 1 85 ? 2.742 36.594 10.648 1 96.56 85 GLY B CA 1
ATOM 3139 C C . GLY B 1 85 ? 3.746 35.469 10.789 1 96.56 85 GLY B C 1
ATOM 3140 O O . GLY B 1 85 ? 4.918 35.625 10.438 1 96.56 85 GLY B O 1
ATOM 3141 N N . VAL B 1 86 ? 3.342 34.375 11.477 1 97.31 86 VAL B N 1
ATOM 3142 C CA . VAL B 1 86 ? 4.273 33.281 11.797 1 97.31 86 VAL B CA 1
ATOM 3143 C C . VAL B 1 86 ? 3.699 31.953 11.32 1 97.31 86 VAL B C 1
ATOM 3145 O O . VAL B 1 86 ? 2.52 31.672 11.531 1 97.31 86 VAL B O 1
ATOM 3148 N N . LEU B 1 87 ? 4.48 31.25 10.586 1 98 87 LEU B N 1
ATOM 3149 C CA . LEU B 1 87 ? 4.137 29.891 10.156 1 98 87 LEU B CA 1
ATOM 3150 C C . LEU B 1 87 ? 5.035 28.875 10.828 1 98 87 LEU B C 1
ATOM 3152 O O . LEU B 1 87 ? 6.262 28.969 10.75 1 98 87 LEU B O 1
ATOM 3156 N N . ILE B 1 88 ? 4.422 27.953 11.578 1 98.25 88 ILE B N 1
ATOM 3157 C CA . ILE B 1 88 ? 5.148 26.859 12.219 1 98.25 88 ILE B CA 1
ATOM 3158 C C . ILE B 1 88 ? 4.848 25.547 11.492 1 98.25 88 ILE B C 1
ATOM 3160 O O . ILE B 1 88 ? 3.695 25.109 11.43 1 98.25 88 ILE B O 1
ATOM 3164 N N . LEU B 1 89 ? 5.883 24.922 10.938 1 98.38 89 LEU B N 1
ATOM 3165 C CA . LEU B 1 89 ? 5.77 23.688 10.172 1 98.38 89 LEU B CA 1
ATOM 3166 C C . LEU B 1 89 ? 6.379 22.516 10.93 1 98.38 89 LEU B C 1
ATOM 3168 O O . LEU B 1 89 ? 7.555 22.547 11.297 1 98.38 89 LEU B O 1
ATOM 3172 N N . VAL B 1 90 ? 5.562 21.484 11.164 1 98.25 90 VAL B N 1
ATOM 3173 C CA . VAL B 1 90 ? 5.992 20.297 11.891 1 98.25 90 VAL B CA 1
ATOM 3174 C C . VAL B 1 90 ? 5.852 19.062 10.992 1 98.25 90 VAL B C 1
ATOM 3176 O O . VAL B 1 90 ? 4.805 18.406 10.977 1 98.25 90 VAL B O 1
ATOM 3179 N N . PRO B 1 91 ? 6.891 18.641 10.383 1 97.56 91 PRO B N 1
ATOM 3180 C CA . PRO B 1 91 ? 6.789 17.562 9.383 1 97.56 91 PRO B CA 1
ATOM 3181 C C . PRO B 1 91 ? 6.547 16.203 10.016 1 97.56 91 PRO B C 1
ATOM 3183 O O . PRO B 1 91 ? 5.969 15.312 9.383 1 97.56 91 PRO B O 1
ATOM 3186 N N . VAL B 1 92 ? 7.055 16.031 11.234 1 97.12 92 VAL B N 1
ATOM 3187 C CA . VAL B 1 92 ? 6.906 14.75 11.914 1 97.12 92 VAL B CA 1
ATOM 3188 C C . VAL B 1 92 ? 6.594 14.977 13.391 1 97.12 92 VAL B C 1
ATOM 3190 O O . VAL B 1 92 ? 7.48 15.328 14.172 1 97.12 92 VAL B O 1
ATOM 3193 N N . VAL B 1 93 ? 5.426 14.664 13.734 1 97.5 93 VAL B N 1
ATOM 3194 C CA . VAL B 1 93 ? 5.062 14.789 15.141 1 97.5 93 VAL B CA 1
ATOM 3195 C C . VAL B 1 93 ? 5.434 13.516 15.891 1 97.5 93 VAL B C 1
ATOM 3197 O O . VAL B 1 93 ? 6.098 13.562 16.922 1 97.5 93 VAL B O 1
ATOM 3200 N N . ASN B 1 94 ? 5.043 12.391 15.32 1 96.25 94 ASN B N 1
ATOM 3201 C CA . ASN B 1 94 ? 5.316 11.086 15.922 1 96.25 94 ASN B CA 1
ATOM 3202 C C . ASN B 1 94 ? 6.676 10.547 15.492 1 96.25 94 ASN B C 1
ATOM 3204 O O . ASN B 1 94 ? 6.75 9.57 14.734 1 96.25 94 ASN B O 1
ATOM 3208 N N . VAL B 1 95 ? 7.707 11.039 16.109 1 93.19 95 VAL B N 1
ATOM 3209 C CA . VAL B 1 95 ? 9.078 10.758 15.703 1 93.19 95 VAL B CA 1
ATOM 3210 C C . VAL B 1 95 ? 9.445 9.32 16.078 1 93.19 95 VAL B C 1
ATOM 3212 O O . VAL B 1 95 ? 10.422 8.773 15.57 1 93.19 95 VAL B O 1
ATOM 3215 N N . LEU B 1 96 ? 8.688 8.719 16.922 1 90.56 96 LEU B N 1
ATOM 3216 C CA . LEU B 1 96 ? 8.961 7.34 17.312 1 90.56 96 LEU B CA 1
ATOM 3217 C C . LEU B 1 96 ? 8.211 6.355 16.438 1 90.56 96 LEU B C 1
ATOM 3219 O O . LEU B 1 96 ? 8.711 5.27 16.141 1 90.56 96 LEU B O 1
ATOM 3223 N N . GLY B 1 97 ? 7.051 6.734 16.062 1 92.94 97 GLY B N 1
ATOM 3224 C CA . GLY B 1 97 ? 6.234 5.855 15.234 1 92.94 97 GLY B CA 1
ATOM 3225 C C . GLY B 1 97 ? 6.672 5.832 13.781 1 92.94 97 GLY B C 1
ATOM 3226 O O . GLY B 1 97 ? 6.496 4.824 13.094 1 92.94 97 GLY B O 1
ATOM 3227 N N . LEU B 1 98 ? 7.266 6.918 13.289 1 93.31 98 LEU B N 1
ATOM 3228 C CA . LEU B 1 98 ? 7.594 7.07 11.875 1 93.31 98 LEU B CA 1
ATOM 3229 C C . LEU B 1 98 ? 8.578 6 11.422 1 93.31 98 LEU B C 1
ATOM 3231 O O . LEU B 1 98 ? 8.312 5.27 10.469 1 93.31 98 LEU B O 1
ATOM 3235 N N . PRO B 1 99 ? 9.68 5.809 12.18 1 88.69 99 PRO B N 1
ATOM 3236 C CA . PRO B 1 99 ? 10.648 4.812 11.711 1 88.69 99 PRO B CA 1
ATOM 3237 C C . PRO B 1 99 ? 10.094 3.391 11.75 1 88.69 99 PRO B C 1
ATOM 3239 O O . PRO B 1 99 ? 10.633 2.498 11.086 1 88.69 99 PRO B O 1
ATOM 3242 N N . LEU B 1 100 ? 9.078 3.223 12.477 1 88.44 100 LEU B N 1
ATOM 3243 C CA . LEU B 1 100 ? 8.469 1.903 12.617 1 88.44 100 LEU B CA 1
ATOM 3244 C C . LEU B 1 100 ? 7.328 1.724 11.617 1 88.44 100 LEU B C 1
ATOM 3246 O O . LEU B 1 100 ? 6.676 0.677 11.602 1 88.44 100 LEU B O 1
ATOM 3250 N N . HIS B 1 101 ? 7.133 2.752 10.828 1 92.19 101 HIS B N 1
ATOM 3251 C CA . HIS B 1 101 ? 6.004 2.752 9.906 1 92.19 101 HIS B CA 1
ATOM 3252 C C . HIS B 1 101 ? 4.699 2.441 10.625 1 92.19 101 HIS B C 1
ATOM 3254 O O . HIS B 1 101 ? 3.848 1.718 10.102 1 92.19 101 HIS B O 1
ATOM 3260 N N . SER B 1 102 ? 4.582 3.004 11.805 1 92.69 102 SER B N 1
ATOM 3261 C CA . SER B 1 102 ? 3.451 2.639 12.648 1 92.69 102 SER B CA 1
ATOM 3262 C C . SER B 1 102 ? 2.564 3.844 12.938 1 92.69 102 SER B C 1
ATOM 3264 O O . SER B 1 102 ? 3.062 4.945 13.18 1 92.69 102 SER B O 1
ATOM 3266 N N . ARG B 1 103 ? 1.291 3.543 12.898 1 91.75 103 ARG B N 1
ATOM 3267 C CA . ARG B 1 103 ? 0.306 4.523 13.336 1 91.75 103 ARG B CA 1
ATOM 3268 C C . ARG B 1 103 ? 0.533 4.914 14.797 1 91.75 103 ARG B C 1
ATOM 3270 O O . ARG B 1 103 ? 0.39 6.082 15.164 1 91.75 103 ARG B O 1
ATOM 3277 N N . TYR B 1 104 ? 0.984 4.023 15.578 1 89.06 104 TYR B N 1
ATOM 3278 C CA . TYR B 1 104 ? 1.062 4.145 17.031 1 89.06 104 TYR B CA 1
ATOM 3279 C C . TYR B 1 104 ? 2.496 4.391 17.484 1 89.06 104 TYR B C 1
ATOM 3281 O O . TYR B 1 104 ? 3.428 4.312 16.688 1 89.06 104 TYR B O 1
ATOM 3289 N N . LEU B 1 105 ? 2.613 4.758 18.75 1 89.44 105 LEU B N 1
ATOM 3290 C CA . LEU B 1 105 ? 3.912 4.789 19.406 1 89.44 105 LEU B CA 1
ATOM 3291 C C . LEU B 1 105 ? 4.344 3.385 19.828 1 89.44 105 LEU B C 1
ATOM 3293 O O . LEU B 1 105 ? 3.539 2.451 19.797 1 89.44 105 LEU B O 1
ATOM 3297 N N . PRO B 1 106 ? 5.598 3.26 20.203 1 82.88 106 PRO B N 1
ATOM 3298 C CA . PRO B 1 106 ? 6.09 1.926 20.547 1 82.88 106 PRO B CA 1
ATOM 3299 C C . PRO B 1 106 ? 5.312 1.289 21.688 1 82.88 106 PRO B C 1
ATOM 3301 O O . PRO B 1 106 ? 5.215 0.061 21.781 1 82.88 106 PRO B O 1
ATOM 3304 N N . ASP B 1 107 ? 4.766 2.057 22.531 1 82 107 ASP B N 1
ATOM 3305 C CA . ASP B 1 107 ? 3.973 1.516 23.625 1 82 107 ASP B CA 1
ATOM 3306 C C . ASP B 1 107 ? 2.518 1.308 23.219 1 82 107 ASP B C 1
ATOM 3308 O O . ASP B 1 107 ? 1.641 1.135 24.062 1 82 107 ASP B O 1
ATOM 3312 N N . ARG B 1 108 ? 2.219 1.408 21.891 1 85.75 108 ARG B N 1
ATOM 3313 C CA . ARG B 1 108 ? 0.969 1.061 21.234 1 85.75 108 ARG B CA 1
ATOM 3314 C C . ARG B 1 108 ? -0.086 2.141 21.438 1 85.75 108 ARG B C 1
ATOM 3316 O O . ARG B 1 108 ? -1.255 1.951 21.094 1 85.75 108 ARG B O 1
ATOM 3323 N N . ARG B 1 109 ? 0.314 3.225 22 1 85.12 109 ARG B N 1
ATOM 3324 C CA . ARG B 1 109 ? -0.64 4.301 22.25 1 85.12 109 ARG B CA 1
ATOM 3325 C C . ARG B 1 109 ? -0.84 5.148 21 1 85.12 109 ARG B C 1
ATOM 3327 O O . ARG B 1 109 ? 0.101 5.363 20.219 1 85.12 109 ARG B O 1
ATOM 3334 N N . ASP B 1 110 ? -2.057 5.609 20.906 1 93.25 110 ASP B N 1
ATOM 3335 C CA . ASP B 1 110 ? -2.42 6.547 19.844 1 93.25 110 ASP B CA 1
ATOM 3336 C C . ASP B 1 110 ? -2.154 7.988 20.281 1 93.25 110 ASP B C 1
ATOM 3338 O O . ASP B 1 110 ? -2.801 8.5 21.188 1 93.25 110 ASP B O 1
ATOM 3342 N N . LEU B 1 111 ? -1.291 8.648 19.562 1 95.31 111 LEU B N 1
ATOM 3343 C CA . LEU B 1 111 ? -0.926 10.016 19.922 1 95.31 111 LEU B CA 1
ATOM 3344 C C . LEU B 1 111 ? -2.135 10.938 19.844 1 95.31 111 LEU B C 1
ATOM 3346 O O . LEU B 1 111 ? -2.281 11.852 20.656 1 95.31 111 LEU B O 1
ATOM 3350 N N . ASN B 1 112 ? -3.01 10.688 18.891 1 96 112 ASN B N 1
ATOM 3351 C CA . ASN B 1 112 ? -4.18 11.539 18.703 1 96 112 ASN B CA 1
ATOM 3352 C C . ASN B 1 112 ? -5.285 11.195 19.688 1 96 112 ASN B C 1
ATOM 3354 O O . ASN B 1 112 ? -6.461 11.477 19.438 1 96 112 ASN B O 1
ATOM 3358 N N . ARG B 1 113 ? -4.922 10.609 20.766 1 94.31 113 ARG B N 1
ATOM 3359 C CA . ARG B 1 113 ? -5.797 10.391 21.922 1 94.31 113 ARG B CA 1
ATOM 3360 C C . ARG B 1 113 ? -5.133 10.859 23.203 1 94.31 113 ARG B C 1
ATOM 3362 O O . ARG B 1 113 ? -5.633 10.594 24.312 1 94.31 113 ARG B O 1
ATOM 3369 N N . ALA B 1 114 ? -4.051 11.562 23.062 1 95.62 114 ALA B N 1
ATOM 3370 C CA . ALA B 1 114 ? -3.236 11.898 24.219 1 95.62 114 ALA B CA 1
ATOM 3371 C C . ALA B 1 114 ? -3.215 13.406 24.469 1 95.62 114 ALA B C 1
ATOM 3373 O O . ALA B 1 114 ? -2.629 13.875 25.438 1 95.62 114 ALA B O 1
ATOM 3374 N N . PHE B 1 115 ? -3.703 14.203 23.609 1 96.94 115 PHE B N 1
ATOM 3375 C CA . PHE B 1 115 ? -3.678 15.656 23.75 1 96.94 115 PHE B CA 1
ATOM 3376 C C . PHE B 1 115 ? -4.609 16.109 24.859 1 96.94 115 PHE B C 1
ATOM 3378 O O . PHE B 1 115 ? -5.691 15.539 25.047 1 96.94 115 PHE B O 1
ATOM 3385 N N . PRO B 1 116 ? -4.32 17.062 25.656 1 97 116 PRO B N 1
ATOM 3386 C CA . PRO B 1 116 ? -3.195 17.984 25.484 1 97 116 PRO B CA 1
ATOM 3387 C C . PRO B 1 116 ? -1.891 17.438 26.062 1 97 116 PRO B C 1
ATOM 3389 O O . PRO B 1 116 ? -0.828 18.031 25.875 1 97 116 PRO B O 1
ATOM 3392 N N . GLY B 1 117 ? -1.969 16.406 26.781 1 96.31 117 GLY B N 1
ATOM 3393 C CA . GLY B 1 117 ? -0.805 15.719 27.312 1 96.31 117 GLY B CA 1
ATOM 3394 C C . GLY B 1 117 ? -0.278 16.328 28.594 1 96.31 117 GLY B C 1
ATOM 3395 O O . GLY B 1 117 ? -0.917 17.219 29.172 1 96.31 117 GLY B O 1
ATOM 3396 N N . SER B 1 118 ? 0.833 15.711 29.078 1 94.31 118 SER B N 1
ATOM 3397 C CA . SER B 1 118 ? 1.491 16.141 30.297 1 94.31 118 SER B CA 1
ATOM 3398 C C . SER B 1 118 ? 2.969 15.766 30.297 1 94.31 118 SER B C 1
ATOM 3400 O O . SER B 1 118 ? 3.377 14.828 29.609 1 94.31 118 SER B O 1
ATOM 3402 N N . THR B 1 119 ? 3.711 16.516 31.125 1 90.81 119 THR B N 1
ATOM 3403 C CA . THR B 1 119 ? 5.145 16.25 31.203 1 90.81 119 THR B CA 1
ATOM 3404 C C . THR B 1 119 ? 5.414 15 32.031 1 90.81 119 THR B C 1
ATOM 3406 O O . THR B 1 119 ? 6.516 14.453 31.984 1 90.81 119 THR B O 1
ATOM 3409 N N . GLU B 1 120 ? 4.449 14.555 32.719 1 89.44 120 GLU B N 1
ATOM 3410 C CA . GLU B 1 120 ? 4.633 13.43 33.656 1 89.44 120 GLU B CA 1
ATOM 3411 C C . GLU B 1 120 ? 3.957 12.172 33.125 1 89.44 120 GLU B C 1
ATOM 3413 O O . GLU B 1 120 ? 3.916 11.148 33.812 1 89.44 120 GLU B O 1
ATOM 3418 N N . GLY B 1 121 ? 3.475 12.242 31.969 1 87.75 121 GLY B N 1
ATOM 3419 C CA . GLY B 1 121 ? 2.707 11.125 31.438 1 87.75 121 GLY B CA 1
ATOM 3420 C C . GLY B 1 121 ? 3.531 10.203 30.562 1 87.75 121 GLY B C 1
ATOM 3421 O O . GLY B 1 121 ? 4.758 10.18 30.656 1 87.75 121 GLY B O 1
ATOM 3422 N N . SER B 1 122 ? 2.816 9.344 29.906 1 89.44 122 SER B N 1
ATOM 3423 C CA . SER B 1 122 ? 3.432 8.422 28.969 1 89.44 122 SER B CA 1
ATOM 3424 C C . SER B 1 122 ? 4.199 9.172 27.875 1 89.44 122 SER B C 1
ATOM 3426 O O . SER B 1 122 ? 4.121 10.398 27.797 1 89.44 122 SER B O 1
ATOM 3428 N N . MET B 1 123 ? 4.93 8.484 27.125 1 88.69 123 MET B N 1
ATOM 3429 C CA . MET B 1 123 ? 5.664 9.109 26.031 1 88.69 123 MET B CA 1
ATOM 3430 C C . MET B 1 123 ? 4.711 9.82 25.078 1 88.69 123 MET B C 1
ATOM 3432 O O . MET B 1 123 ? 4.996 10.93 24.625 1 88.69 123 MET B O 1
ATOM 3436 N N . ALA B 1 124 ? 3.59 9.195 24.797 1 92.25 124 ALA B N 1
ATOM 3437 C CA . ALA B 1 124 ? 2.574 9.836 23.969 1 92.25 124 ALA B CA 1
ATOM 3438 C C . ALA B 1 124 ? 2.102 11.141 24.594 1 92.25 124 ALA B C 1
ATOM 3440 O O . ALA B 1 124 ? 1.97 12.156 23.891 1 92.25 124 ALA B O 1
ATOM 3441 N N . SER B 1 125 ? 1.886 11.055 25.828 1 93.62 125 SER B N 1
ATOM 3442 C CA . SER B 1 125 ? 1.426 12.234 26.562 1 93.62 125 SER B CA 1
ATOM 3443 C C . SER B 1 125 ? 2.475 13.336 26.547 1 93.62 125 SER B C 1
ATOM 3445 O O . SER B 1 125 ? 2.137 14.516 26.406 1 93.62 125 SER B O 1
ATOM 3447 N N . ARG B 1 126 ? 3.695 12.961 26.688 1 92.94 126 ARG B N 1
ATOM 3448 C CA . ARG B 1 126 ? 4.777 13.945 26.688 1 92.94 126 ARG B CA 1
ATOM 3449 C C . ARG B 1 126 ? 4.918 14.594 25.312 1 92.94 126 ARG B C 1
ATOM 3451 O O . ARG B 1 126 ? 5.129 15.805 25.219 1 92.94 126 ARG B O 1
ATOM 3458 N N . LEU B 1 127 ? 4.852 13.828 24.281 1 94.62 127 LEU B N 1
ATOM 3459 C CA . LEU B 1 127 ? 4.867 14.367 22.938 1 94.62 127 LEU B CA 1
ATOM 3460 C C . LEU B 1 127 ? 3.707 15.336 22.719 1 94.62 127 LEU B C 1
ATOM 3462 O O . LEU B 1 127 ? 3.898 16.438 22.203 1 94.62 127 LEU B O 1
ATOM 3466 N N . ALA B 1 128 ? 2.523 14.875 23.125 1 96.94 128 ALA B N 1
ATOM 3467 C CA . ALA B 1 128 ? 1.329 15.703 23.016 1 96.94 128 ALA B CA 1
ATOM 3468 C C . ALA B 1 128 ? 1.5 17.031 23.75 1 96.94 128 ALA B C 1
ATOM 3470 O O . ALA B 1 128 ? 1.129 18.094 23.25 1 96.94 128 ALA B O 1
ATOM 3471 N N . ASN B 1 129 ? 2.068 16.938 24.922 1 96.44 129 ASN B N 1
ATOM 3472 C CA . ASN B 1 129 ? 2.281 18.125 25.719 1 96.44 129 ASN B CA 1
ATOM 3473 C C . ASN B 1 129 ? 3.221 19.109 25.031 1 96.44 129 ASN B C 1
ATOM 3475 O O . ASN B 1 129 ? 2.996 20.328 25.062 1 96.44 129 ASN B O 1
ATOM 3479 N N . THR B 1 130 ? 4.238 18.578 24.469 1 96.12 130 THR B N 1
ATOM 3480 C CA . THR B 1 130 ? 5.195 19.422 23.75 1 96.12 130 THR B CA 1
ATOM 3481 C C . THR B 1 130 ? 4.512 20.156 22.594 1 96.12 130 THR B C 1
ATOM 3483 O O . THR B 1 130 ? 4.668 21.359 22.438 1 96.12 130 THR B O 1
ATOM 3486 N N . ILE B 1 131 ? 3.764 19.453 21.812 1 97.62 131 ILE B N 1
ATOM 3487 C CA . ILE B 1 131 ? 3.047 20.047 20.688 1 97.62 131 ILE B CA 1
ATOM 3488 C C . ILE B 1 131 ? 2.031 21.062 21.203 1 97.62 131 ILE B C 1
ATOM 3490 O O . ILE B 1 131 ? 1.884 22.156 20.641 1 97.62 131 ILE B O 1
ATOM 3494 N N . THR B 1 132 ? 1.363 20.75 22.266 1 98 132 THR B N 1
ATOM 3495 C CA . THR B 1 132 ? 0.356 21.625 22.844 1 98 132 THR B CA 1
ATOM 3496 C C . THR B 1 132 ? 0.988 22.938 23.297 1 98 132 THR B C 1
ATOM 3498 O O . THR B 1 132 ? 0.555 24.016 22.891 1 98 132 THR B O 1
ATOM 3501 N N . THR B 1 133 ? 2.068 22.844 24.031 1 96.56 133 THR B N 1
ATOM 3502 C CA . THR B 1 133 ? 2.615 24.016 24.703 1 96.56 133 THR B CA 1
ATOM 3503 C C . THR B 1 133 ? 3.48 24.844 23.766 1 96.56 133 THR B C 1
ATOM 3505 O O . THR B 1 133 ? 3.514 26.078 23.844 1 96.56 133 THR B O 1
ATOM 3508 N N . GLN B 1 134 ? 4.102 24.156 22.828 1 96.19 134 GLN B N 1
ATOM 3509 C CA . GLN B 1 134 ? 5.086 24.859 22.016 1 96.19 134 GLN B CA 1
ATOM 3510 C C . GLN B 1 134 ? 4.504 25.25 20.656 1 96.19 134 GLN B C 1
ATOM 3512 O O . GLN B 1 134 ? 5.055 26.109 19.969 1 96.19 134 GLN B O 1
ATOM 3517 N N . VAL B 1 135 ? 3.414 24.688 20.297 1 97.06 135 VAL B N 1
ATOM 3518 C CA . VAL B 1 135 ? 2.889 24.922 18.953 1 97.06 135 VAL B CA 1
ATOM 3519 C C . VAL B 1 135 ? 1.437 25.391 19.047 1 97.06 135 VAL B C 1
ATOM 3521 O O . VAL B 1 135 ? 1.134 26.562 18.766 1 97.06 135 VAL B O 1
ATOM 3524 N N . LEU B 1 136 ? 0.629 24.547 19.609 1 97.81 136 LEU B N 1
ATOM 3525 C CA . LEU B 1 136 ? -0.804 24.812 19.641 1 97.81 136 LEU B CA 1
ATOM 3526 C C . LEU B 1 136 ? -1.099 26.094 20.422 1 97.81 136 LEU B C 1
ATOM 3528 O O . LEU B 1 136 ? -1.822 26.969 19.938 1 97.81 136 LEU B O 1
ATOM 3532 N N . ASP B 1 137 ? -0.509 26.328 21.547 1 97.12 137 ASP B N 1
ATOM 3533 C CA . ASP B 1 137 ? -0.828 27.406 22.469 1 97.12 137 ASP B CA 1
ATOM 3534 C C . ASP B 1 137 ? -0.322 28.75 21.938 1 97.12 137 ASP B C 1
ATOM 3536 O O . ASP B 1 137 ? -0.742 29.797 22.406 1 97.12 137 ASP B O 1
ATOM 3540 N N . VAL B 1 138 ? 0.533 28.734 21 1 95.5 138 VAL B N 1
ATOM 3541 C CA . VAL B 1 138 ? 1.116 30 20.547 1 95.5 138 VAL B CA 1
ATOM 3542 C C . VAL B 1 138 ? 0.594 30.344 19.156 1 95.5 138 VAL B C 1
ATOM 3544 O O . VAL B 1 138 ? 1.124 31.234 18.5 1 95.5 138 VAL B O 1
ATOM 3547 N N . CYS B 1 139 ? -0.399 29.625 18.656 1 97.12 139 CYS B N 1
ATOM 3548 C CA . CYS B 1 139 ? -0.928 29.844 17.312 1 97.12 139 CYS B CA 1
ATOM 3549 C C . CYS B 1 139 ? -2.404 30.219 17.359 1 97.12 139 CYS B C 1
ATOM 3551 O O . CYS B 1 139 ? -3.061 30.031 18.391 1 97.12 139 CYS B O 1
ATOM 3553 N N . ASP B 1 140 ? -2.871 30.766 16.234 1 96.88 140 ASP B N 1
ATOM 3554 C CA . ASP B 1 140 ? -4.262 31.188 16.094 1 96.88 140 ASP B CA 1
ATOM 3555 C C . ASP B 1 140 ? -5.082 30.141 15.352 1 96.88 140 ASP B C 1
ATOM 3557 O O . ASP B 1 140 ? -6.309 30.094 15.484 1 96.88 140 ASP B O 1
ATOM 3561 N N . VAL B 1 141 ? -4.457 29.344 14.562 1 97.62 141 VAL B N 1
ATOM 3562 C CA . VAL B 1 141 ? -5.117 28.359 13.727 1 97.62 141 VAL B CA 1
ATOM 3563 C C . VAL B 1 141 ? -4.133 27.25 13.367 1 97.62 141 VAL B C 1
ATOM 3565 O O . VAL B 1 141 ? -2.918 27.453 13.383 1 97.62 141 VAL B O 1
ATOM 3568 N N . GLY B 1 142 ? -4.672 26.062 13.125 1 98.38 142 GLY B N 1
ATOM 3569 C CA . GLY B 1 142 ? -3.812 24.969 12.727 1 98.38 142 GLY B CA 1
ATOM 3570 C C . GLY B 1 142 ? -4.441 24.078 11.672 1 98.38 142 GLY B C 1
ATOM 3571 O O . GLY B 1 142 ? -5.664 24.078 11.5 1 98.38 142 GLY B O 1
ATOM 3572 N N . VAL B 1 143 ? -3.625 23.375 10.906 1 98.81 143 VAL B N 1
ATOM 3573 C CA . VAL B 1 143 ? -4.008 22.312 9.984 1 98.81 143 VAL B CA 1
ATOM 3574 C C . VAL B 1 143 ? -3.232 21.047 10.312 1 98.81 143 VAL B C 1
ATOM 3576 O O . VAL B 1 143 ? -2.002 21.062 10.375 1 98.81 143 VAL B O 1
ATOM 3579 N N . ASP B 1 144 ? -3.949 20.016 10.586 1 98.75 144 ASP B N 1
ATOM 3580 C CA . ASP B 1 144 ? -3.361 18.703 10.875 1 98.75 144 ASP B CA 1
ATOM 3581 C C . ASP B 1 144 ? -3.578 17.734 9.711 1 98.75 144 ASP B C 1
ATOM 3583 O O . ASP B 1 144 ? -4.719 17.453 9.336 1 98.75 144 ASP B O 1
ATOM 3587 N N . LEU B 1 145 ? -2.5 17.25 9.18 1 98.75 145 LEU B N 1
ATOM 3588 C CA . LEU B 1 145 ? -2.553 16.5 7.93 1 98.75 145 LEU B CA 1
ATOM 3589 C C . LEU B 1 145 ? -2.527 15 8.188 1 98.75 145 LEU B C 1
ATOM 3591 O O . LEU B 1 145 ? -1.592 14.492 8.812 1 98.75 145 LEU B O 1
ATOM 3595 N N . HIS B 1 146 ? -3.533 14.305 7.734 1 98.12 146 HIS B N 1
ATOM 3596 C CA . HIS B 1 146 ? -3.688 12.867 7.914 1 98.12 146 HIS B CA 1
ATOM 3597 C C . HIS B 1 146 ? -3.965 12.164 6.586 1 98.12 146 HIS B C 1
ATOM 3599 O O . HIS B 1 146 ? -4.094 12.828 5.551 1 98.12 146 HIS B O 1
ATOM 3605 N N . THR B 1 147 ? -3.885 10.875 6.57 1 97.5 147 THR B N 1
ATOM 3606 C CA . THR B 1 147 ? -4.363 9.992 5.512 1 97.5 147 THR B CA 1
ATOM 3607 C C . THR B 1 147 ? -5.359 8.977 6.062 1 97.5 147 THR B C 1
ATOM 3609 O O . THR B 1 147 ? -5.75 9.055 7.23 1 97.5 147 THR B O 1
ATOM 3612 N N . ALA B 1 148 ? -5.793 8.109 5.207 1 95.19 148 ALA B N 1
ATOM 3613 C CA . ALA B 1 148 ? -6.559 6.965 5.688 1 95.19 148 ALA B CA 1
ATOM 3614 C C . ALA B 1 148 ? -5.668 5.988 6.453 1 95.19 148 ALA B C 1
ATOM 3616 O O . ALA B 1 148 ? -4.441 6.09 6.402 1 95.19 148 ALA B O 1
ATOM 3617 N N . ALA B 1 149 ? -6.34 5.105 7.152 1 88.31 149 ALA B N 1
ATOM 3618 C CA . ALA B 1 149 ? -5.625 3.992 7.773 1 88.31 149 ALA B CA 1
ATOM 3619 C C . ALA B 1 149 ? -5.098 3.021 6.723 1 88.31 149 ALA B C 1
ATOM 3621 O O . ALA B 1 149 ? -5.469 3.105 5.551 1 88.31 149 ALA B O 1
ATOM 3622 N N . SER B 1 150 ? -4.176 2.197 7.195 1 88.62 150 SER B N 1
ATOM 3623 C CA . SER B 1 150 ? -3.635 1.186 6.293 1 88.62 150 SER B CA 1
ATOM 3624 C C . SER B 1 150 ? -4.75 0.352 5.668 1 88.62 150 SER B C 1
ATOM 3626 O O . SER B 1 150 ? -5.695 -0.043 6.352 1 88.62 150 SER B O 1
ATOM 3628 N N . GLY B 1 151 ? -4.566 0.139 4.336 1 91.25 151 GLY B N 1
ATOM 3629 C CA . GLY B 1 151 ? -5.539 -0.679 3.625 1 91.25 151 GLY B CA 1
ATOM 3630 C C . GLY B 1 151 ? -6.734 0.11 3.133 1 91.25 151 GLY B C 1
ATOM 3631 O O . GLY B 1 151 ? -7.719 -0.47 2.664 1 91.25 151 GLY B O 1
ATOM 3632 N N . ARG B 1 152 ? -6.699 1.419 3.322 1 94.44 152 ARG B N 1
ATOM 3633 C CA . ARG B 1 152 ? -7.754 2.301 2.836 1 94.44 152 ARG B CA 1
ATOM 3634 C C . ARG B 1 152 ? -7.168 3.57 2.227 1 94.44 152 ARG B C 1
ATOM 3636 O O . ARG B 1 152 ? -6.012 3.914 2.486 1 94.44 152 ARG B O 1
ATOM 3643 N N . ALA B 1 153 ? -7.93 4.188 1.409 1 97.12 153 ALA B N 1
ATOM 3644 C CA . ALA B 1 153 ? -7.59 5.504 0.871 1 97.12 153 ALA B CA 1
ATOM 3645 C C . ALA B 1 153 ? -8.742 6.488 1.056 1 97.12 153 ALA B C 1
ATOM 3647 O O . ALA B 1 153 ? -9.906 6.113 0.939 1 97.12 153 ALA B O 1
ATOM 3648 N N . ASN B 1 154 ? -8.398 7.699 1.32 1 97.56 154 ASN B N 1
ATOM 3649 C CA . ASN B 1 154 ? -9.383 8.766 1.469 1 97.56 154 ASN B CA 1
ATOM 3650 C C . ASN B 1 154 ? -9.305 9.766 0.315 1 97.56 154 ASN B C 1
ATOM 3652 O O . ASN B 1 154 ? -8.219 10.117 -0.135 1 97.56 154 ASN B O 1
ATOM 3656 N N . LEU B 1 155 ? -10.461 10.117 -0.147 1 97.38 155 LEU B N 1
ATOM 3657 C CA . LEU B 1 155 ? -10.531 11.32 -0.969 1 97.38 155 LEU B CA 1
ATOM 3658 C C . LEU B 1 155 ? -10.07 12.547 -0.18 1 97.38 155 LEU B C 1
ATOM 3660 O O . LEU B 1 155 ? -10.422 12.695 0.991 1 97.38 155 LEU B O 1
ATOM 3664 N N . PRO B 1 156 ? -9.297 13.414 -0.84 1 97.81 156 PRO B N 1
ATOM 3665 C CA . PRO B 1 156 ? -8.93 14.633 -0.105 1 97.81 156 PRO B CA 1
ATOM 3666 C C . PRO B 1 156 ? -10.141 15.359 0.475 1 97.81 156 PRO B C 1
ATOM 3668 O O . PRO B 1 156 ? -11.094 15.648 -0.25 1 97.81 156 PRO B O 1
ATOM 3671 N N . GLN B 1 157 ? -10.078 15.641 1.74 1 97.62 157 GLN B N 1
ATOM 3672 C CA . GLN B 1 157 ? -11.203 16.25 2.447 1 97.62 157 GLN B CA 1
ATOM 3673 C C . GLN B 1 157 ? -10.742 16.969 3.709 1 97.62 157 GLN B C 1
ATOM 3675 O O . GLN B 1 157 ? -9.648 16.703 4.219 1 97.62 157 GLN B O 1
ATOM 3680 N N . ILE B 1 158 ? -11.539 17.922 4.129 1 98 158 ILE B N 1
ATOM 3681 C CA . ILE B 1 158 ? -11.344 18.547 5.426 1 98 158 ILE B CA 1
ATOM 3682 C C . ILE B 1 158 ? -12.461 18.141 6.383 1 98 158 ILE B C 1
ATOM 3684 O O . ILE B 1 158 ? -13.641 18.188 6.027 1 98 158 ILE B O 1
ATOM 3688 N N . ARG B 1 159 ? -12.039 17.656 7.48 1 96.69 159 ARG B N 1
ATOM 3689 C CA . ARG B 1 159 ? -12.953 17.406 8.594 1 96.69 159 ARG B CA 1
ATOM 3690 C C . ARG B 1 159 ? -12.891 18.547 9.609 1 96.69 159 ARG B C 1
ATOM 3692 O O . ARG B 1 159 ? -11.805 18.906 10.086 1 96.69 159 ARG B O 1
ATOM 3699 N N . ALA B 1 160 ? -14.008 19.109 9.914 1 95.69 160 ALA B N 1
ATOM 3700 C CA . ALA B 1 160 ? -14.117 20.219 10.852 1 95.69 160 ALA B CA 1
ATOM 3701 C C . ALA B 1 160 ? -15.477 20.234 11.539 1 95.69 160 ALA B C 1
ATOM 3703 O O . ALA B 1 160 ? -16.438 19.625 11.047 1 95.69 160 ALA B O 1
ATOM 3704 N N . ASN B 1 161 ? -15.508 20.828 12.703 1 93 161 ASN B N 1
ATOM 3705 C CA . ASN B 1 161 ? -16.781 21.016 13.383 1 93 161 ASN B CA 1
ATOM 3706 C C . ASN B 1 161 ? -17.547 22.203 12.812 1 93 161 ASN B C 1
ATOM 3708 O O . ASN B 1 161 ? -17.188 23.359 13.047 1 93 161 ASN B O 1
ATOM 3712 N N . PHE B 1 162 ? -18.656 21.891 12.172 1 92.19 162 PHE B N 1
ATOM 3713 C CA . PHE B 1 162 ? -19.406 22.922 11.469 1 92.19 162 PHE B CA 1
ATOM 3714 C C . PHE B 1 162 ? -20.141 23.828 12.453 1 92.19 162 PHE B C 1
ATOM 3716 O O . PHE B 1 162 ? -20.562 24.938 12.086 1 92.19 162 PHE B O 1
ATOM 3723 N N . ASP B 1 163 ? -20.297 23.422 13.703 1 91.94 163 ASP B N 1
ATOM 3724 C CA . ASP B 1 163 ? -20.969 24.234 14.719 1 91.94 163 ASP B CA 1
ATOM 3725 C C . ASP B 1 163 ? -20.078 25.391 15.18 1 91.94 163 ASP B C 1
ATOM 3727 O O . ASP B 1 163 ? -20.547 26.312 15.828 1 91.94 163 ASP B O 1
ATOM 3731 N N . ILE B 1 164 ? -18.844 25.312 14.914 1 92.94 164 ILE B N 1
ATOM 3732 C CA . ILE B 1 164 ? -17.906 26.375 15.211 1 92.94 164 ILE B CA 1
ATOM 3733 C C . ILE B 1 164 ? -17.703 27.25 13.977 1 92.94 164 ILE B C 1
ATOM 3735 O O . ILE B 1 164 ? -17.016 26.844 13.031 1 92.94 164 ILE B O 1
ATOM 3739 N N . PRO B 1 165 ? -18.219 28.406 13.938 1 94.56 165 PRO B N 1
ATOM 3740 C CA . PRO B 1 165 ? -18.234 29.25 12.734 1 94.56 165 PRO B CA 1
ATOM 3741 C C . PRO B 1 165 ? -16.844 29.469 12.148 1 94.56 165 PRO B C 1
ATOM 3743 O O . PRO B 1 165 ? -16.656 29.359 10.93 1 94.56 165 PRO B O 1
ATOM 3746 N N . LYS B 1 166 ? -15.836 29.688 12.945 1 95.19 166 LYS B N 1
ATOM 3747 C CA . LYS B 1 166 ? -14.484 29.906 12.453 1 95.19 166 LYS B CA 1
ATOM 3748 C C . LYS B 1 166 ? -13.938 28.672 11.766 1 95.19 166 LYS B C 1
ATOM 3750 O O . LYS B 1 166 ? -13.234 28.766 10.758 1 95.19 166 LYS B O 1
ATOM 3755 N N . SER B 1 167 ? -14.258 27.531 12.312 1 95.62 167 SER B N 1
ATOM 3756 C CA . SER B 1 167 ? -13.797 26.281 11.719 1 95.62 167 SER B CA 1
ATOM 3757 C C . SER B 1 167 ? -14.391 26.078 10.32 1 95.62 167 SER B C 1
ATOM 3759 O O . SER B 1 167 ? -13.68 25.688 9.391 1 95.62 167 SER B O 1
ATOM 3761 N N . LEU B 1 168 ? -15.664 26.344 10.227 1 95.56 168 LEU B N 1
ATOM 3762 C CA . LEU B 1 168 ? -16.312 26.203 8.938 1 95.56 168 LEU B CA 1
ATOM 3763 C C . LEU B 1 168 ? -15.773 27.219 7.938 1 95.56 168 LEU B C 1
ATOM 3765 O O . LEU B 1 168 ? -15.523 26.891 6.777 1 95.56 168 LEU B O 1
ATOM 3769 N N . GLU B 1 169 ? -15.609 28.422 8.391 1 96.75 169 GLU B N 1
ATOM 3770 C CA . GLU B 1 169 ? -15.039 29.469 7.555 1 96.75 169 GLU B CA 1
ATOM 3771 C C . GLU B 1 169 ? -13.672 29.062 7.023 1 96.75 169 GLU B C 1
ATOM 3773 O O . GLU B 1 169 ? -13.406 29.172 5.824 1 96.75 169 GLU B O 1
ATOM 3778 N N . TYR B 1 170 ? -12.805 28.578 7.902 1 97.5 170 TYR B N 1
ATOM 3779 C CA . TYR B 1 170 ? -11.453 28.188 7.512 1 97.5 170 TYR B CA 1
ATOM 3780 C C . TYR B 1 170 ? -11.477 26.969 6.605 1 97.5 170 TYR B C 1
ATOM 3782 O O . TYR B 1 170 ? -10.68 26.859 5.668 1 97.5 170 TYR B O 1
ATOM 3790 N N . ALA B 1 171 ? -12.383 26.031 6.871 1 97.44 171 ALA B N 1
ATOM 3791 C CA . ALA B 1 171 ? -12.516 24.844 6.023 1 97.44 171 ALA B CA 1
ATOM 3792 C C . ALA B 1 171 ? -12.914 25.234 4.602 1 97.44 171 ALA B C 1
ATOM 3794 O O . ALA B 1 171 ? -12.383 24.688 3.629 1 97.44 171 ALA B O 1
ATOM 3795 N N . ARG B 1 172 ? -13.805 26.141 4.484 1 95.69 172 ARG B N 1
ATOM 3796 C CA . ARG B 1 172 ? -14.242 26.625 3.178 1 95.69 172 ARG B CA 1
ATOM 3797 C C . ARG B 1 172 ? -13.102 27.344 2.457 1 95.69 172 ARG B C 1
ATOM 3799 O O . ARG B 1 172 ? -12.945 27.203 1.24 1 95.69 172 ARG B O 1
ATOM 3806 N N . ALA B 1 173 ? -12.336 28.062 3.236 1 95.56 173 ALA B N 1
ATOM 3807 C CA . ALA B 1 173 ? -11.188 28.75 2.652 1 95.56 173 ALA B CA 1
ATOM 3808 C C . ALA B 1 173 ? -10.164 27.75 2.113 1 95.56 173 ALA B C 1
ATOM 3810 O O . ALA B 1 173 ? -9.555 27.984 1.066 1 95.56 173 ALA B O 1
ATOM 3811 N N . PHE B 1 174 ? -9.953 26.703 2.84 1 96.44 174 PHE B N 1
ATOM 3812 C CA . PHE B 1 174 ? -9.055 25.641 2.385 1 96.44 174 PHE B CA 1
ATOM 3813 C C . PHE B 1 174 ? -9.508 25.094 1.04 1 96.44 174 PHE B C 1
ATOM 3815 O O . PHE B 1 174 ? -8.688 24.734 0.197 1 96.44 174 PHE B O 1
ATOM 3822 N N . ALA B 1 175 ? -10.766 24.922 0.843 1 95.19 175 ALA B N 1
ATOM 3823 C CA . ALA B 1 175 ? -11.453 24.578 -0.4 1 95.19 175 ALA B CA 1
ATOM 3824 C C . ALA B 1 175 ? -11.031 23.203 -0.896 1 95.19 175 ALA B C 1
ATOM 3826 O O . ALA B 1 175 ? -10.633 23.047 -2.051 1 95.19 175 ALA B O 1
ATOM 3827 N N . PRO B 1 176 ? -11.242 22.156 -0.053 1 95.44 176 PRO B N 1
ATOM 3828 C CA . PRO B 1 176 ? -11.039 20.797 -0.542 1 95.44 176 PRO B CA 1
ATOM 3829 C C . PRO B 1 176 ? -12.18 20.312 -1.43 1 95.44 176 PRO B C 1
ATOM 3831 O O . PRO B 1 176 ? -13.203 20.984 -1.549 1 95.44 176 PRO B O 1
ATOM 3834 N N . PRO B 1 177 ? -12.031 19.188 -2.074 1 93.69 177 PRO B N 1
ATOM 3835 C CA . PRO B 1 177 ? -13.164 18.641 -2.82 1 93.69 177 PRO B CA 1
ATOM 3836 C C . PRO B 1 177 ? -14.383 18.391 -1.94 1 93.69 177 PRO B C 1
ATOM 3838 O O . PRO B 1 177 ? -15.523 18.609 -2.375 1 93.69 177 PRO B O 1
ATOM 3841 N N . ILE B 1 178 ? -14.109 17.969 -0.692 1 95.19 178 ILE B N 1
ATOM 3842 C CA . ILE B 1 178 ? -15.227 17.656 0.19 1 95.19 178 ILE B CA 1
ATOM 3843 C C . ILE B 1 178 ? -14.953 18.203 1.588 1 95.19 178 ILE B C 1
ATOM 3845 O O . ILE B 1 178 ? -13.828 18.109 2.09 1 95.19 178 ILE B O 1
ATOM 3849 N N . LEU B 1 179 ? -15.984 18.812 2.174 1 96.38 179 LEU B N 1
ATOM 3850 C CA . LEU B 1 179 ? -16.016 19.172 3.588 1 96.38 179 LEU B CA 1
ATOM 3851 C C . LEU B 1 179 ? -16.906 18.219 4.375 1 96.38 179 LEU B C 1
ATOM 3853 O O . LEU B 1 179 ? -18.047 17.953 3.975 1 96.38 179 LEU B O 1
ATOM 3857 N N . VAL B 1 180 ? -16.375 17.672 5.422 1 95.19 180 VAL B N 1
ATOM 3858 C CA . VAL B 1 180 ? -17.141 16.719 6.227 1 95.19 180 VAL B CA 1
ATOM 3859 C C . VAL B 1 180 ? -17.312 17.266 7.645 1 95.19 180 VAL B C 1
ATOM 3861 O O . VAL B 1 180 ? -16.344 17.625 8.305 1 95.19 180 VAL B O 1
ATOM 3864 N N . ASP B 1 181 ? -18.562 17.344 8.062 1 94.5 181 ASP B N 1
ATOM 3865 C CA . ASP B 1 181 ? -18.812 17.703 9.453 1 94.5 181 ASP B CA 1
ATOM 3866 C C . ASP B 1 181 ? -18.375 16.594 10.406 1 94.5 181 ASP B C 1
ATOM 3868 O O . ASP B 1 181 ? -18.828 15.453 10.289 1 94.5 181 ASP B O 1
ATOM 3872 N N . ALA B 1 182 ? -17.531 16.969 11.281 1 92.44 182 ALA B N 1
ATOM 3873 C CA . ALA B 1 182 ? -16.984 15.977 12.211 1 92.44 182 ALA B CA 1
ATOM 3874 C C . ALA B 1 182 ? -16.906 16.547 13.625 1 92.44 182 ALA B C 1
ATOM 3876 O O . ALA B 1 182 ? -16.156 17.5 13.867 1 92.44 182 ALA B O 1
ATOM 3877 N N . PRO B 1 183 ? -17.625 15.867 14.516 1 88.62 183 PRO B N 1
ATOM 3878 C CA . PRO B 1 183 ? -17.484 16.281 15.914 1 88.62 183 PRO B CA 1
ATOM 3879 C C . PRO B 1 183 ? -16.094 16 16.469 1 88.62 183 PRO B C 1
ATOM 3881 O O . PRO B 1 183 ? -15.352 15.172 15.922 1 88.62 183 PRO B O 1
ATOM 3884 N N . HIS B 1 184 ? -15.836 16.766 17.531 1 88.88 184 HIS B N 1
ATOM 3885 C CA . HIS B 1 184 ? -14.523 16.578 18.141 1 88.88 184 HIS B CA 1
ATOM 3886 C C . HIS B 1 184 ? -14.461 15.266 18.922 1 88.88 184 HIS B C 1
ATOM 3888 O O . HIS B 1 184 ? -15.469 14.82 19.484 1 88.88 184 HIS B O 1
ATOM 3894 N N . ARG B 1 185 ? -13.359 14.727 18.969 1 86.94 185 ARG B N 1
ATOM 3895 C CA . ARG B 1 185 ? -13.07 13.562 19.812 1 86.94 185 ARG B CA 1
ATOM 3896 C C . ARG B 1 185 ? -12.117 13.93 20.938 1 86.94 185 ARG B C 1
ATOM 3898 O O . ARG B 1 185 ? -11.023 14.445 20.703 1 86.94 185 ARG B O 1
ATOM 3905 N N . VAL B 1 186 ? -12.469 13.539 22.047 1 90.81 186 VAL B N 1
ATOM 3906 C CA . VAL B 1 186 ? -11.656 13.852 23.219 1 90.81 186 VAL B CA 1
ATOM 3907 C C . VAL B 1 186 ? -10.266 13.234 23.062 1 90.81 186 VAL B C 1
ATOM 3909 O O . VAL B 1 186 ? -10.133 12.086 22.641 1 90.81 186 VAL B O 1
ATOM 3912 N N . GLY B 1 187 ? -9.258 14.078 23.406 1 94.69 187 GLY B N 1
ATOM 3913 C CA . GLY B 1 187 ? -7.895 13.586 23.375 1 94.69 187 GLY B CA 1
ATOM 3914 C C . GLY B 1 187 ? -7.215 13.812 22.031 1 94.69 187 GLY B C 1
ATOM 3915 O O . GLY B 1 187 ? -6.012 13.578 21.891 1 94.69 187 GLY B O 1
ATOM 3916 N N . SER B 1 188 ? -8 14.266 21.078 1 95.88 188 SER B N 1
ATOM 3917 C CA . SER B 1 188 ? -7.418 14.562 19.781 1 95.88 188 SER B CA 1
ATOM 3918 C C . SER B 1 188 ? -6.809 15.953 19.75 1 95.88 188 SER B C 1
ATOM 3920 O O . SER B 1 188 ? -7.109 16.797 20.594 1 95.88 188 SER B O 1
ATOM 3922 N N . LEU B 1 189 ? -5.906 16.172 18.781 1 97.38 189 LEU B N 1
ATOM 3923 C CA . LEU B 1 189 ? -5.328 17.5 18.578 1 97.38 189 LEU B CA 1
ATOM 3924 C C . LEU B 1 189 ? -6.414 18.516 18.281 1 97.38 189 LEU B C 1
ATOM 3926 O O . LEU B 1 189 ? -6.379 19.641 18.797 1 97.38 189 LEU B O 1
ATOM 3930 N N . ARG B 1 190 ? -7.383 18.188 17.453 1 96.19 190 ARG B N 1
ATOM 3931 C CA . ARG B 1 190 ? -8.484 19.078 17.125 1 96.19 190 ARG B CA 1
ATOM 3932 C C . ARG B 1 190 ? -9.281 19.453 18.359 1 96.19 190 ARG B C 1
ATOM 3934 O O . ARG B 1 190 ? -9.648 20.609 18.547 1 96.19 190 ARG B O 1
ATOM 3941 N N . TRP B 1 191 ? -9.539 18.469 19.172 1 95.31 191 TRP B N 1
ATOM 3942 C CA . TRP B 1 191 ? -10.258 18.703 20.422 1 95.31 191 TRP B CA 1
ATOM 3943 C C . TRP B 1 191 ? -9.484 19.656 21.328 1 95.31 191 TRP B C 1
ATOM 3945 O O . TRP B 1 191 ? -10.055 20.594 21.875 1 95.31 191 TRP B O 1
ATOM 3955 N N . ALA B 1 192 ? -8.203 19.391 21.5 1 97.56 192 ALA B N 1
ATOM 3956 C CA . ALA B 1 192 ? -7.359 20.234 22.328 1 97.56 192 ALA B CA 1
ATOM 3957 C C . ALA B 1 192 ? -7.359 21.672 21.812 1 97.56 192 ALA B C 1
ATOM 3959 O O . ALA B 1 192 ? -7.348 22.625 22.594 1 97.56 192 ALA B O 1
ATOM 3960 N N . GLY B 1 193 ? -7.324 21.812 20.469 1 97.31 193 GLY B N 1
ATOM 3961 C CA . GLY B 1 193 ? -7.414 23.125 19.875 1 97.31 193 GLY B CA 1
ATOM 3962 C C . GLY B 1 193 ? -8.719 23.828 20.172 1 97.31 193 GLY B C 1
ATOM 3963 O O . GLY B 1 193 ? -8.727 25.016 20.531 1 97.31 193 GLY B O 1
ATOM 3964 N N . ALA B 1 194 ? -9.781 23.156 20.062 1 94.75 194 ALA B N 1
ATOM 3965 C CA . ALA B 1 194 ? -11.102 23.734 20.328 1 94.75 194 ALA B CA 1
ATOM 3966 C C . ALA B 1 194 ? -11.195 24.219 21.766 1 94.75 194 ALA B C 1
ATOM 3968 O O . ALA B 1 194 ? -11.758 25.281 22.031 1 94.75 194 ALA B O 1
ATOM 3969 N N . GLU B 1 195 ? -10.648 23.5 22.672 1 95.69 195 GLU B N 1
ATOM 3970 C CA . GLU B 1 195 ? -10.656 23.859 24.078 1 95.69 195 GLU B CA 1
ATOM 3971 C C . GLU B 1 195 ? -9.852 25.125 24.344 1 95.69 195 GLU B C 1
ATOM 3973 O O . GLU B 1 195 ? -9.977 25.75 25.391 1 95.69 195 GLU B O 1
ATOM 3978 N N . ARG B 1 196 ? -9.055 25.469 23.438 1 95.94 196 ARG B N 1
ATOM 3979 C CA . ARG B 1 196 ? -8.172 26.625 23.562 1 95.94 196 ARG B CA 1
ATOM 3980 C C . ARG B 1 196 ? -8.594 27.734 22.625 1 95.94 196 ARG B C 1
ATOM 3982 O O . ARG B 1 196 ? -7.867 28.719 22.438 1 95.94 196 ARG B O 1
ATOM 3989 N N . ASP B 1 197 ? -9.742 27.562 21.953 1 95.62 197 ASP B N 1
ATOM 3990 C CA . ASP B 1 197 ? -10.266 28.5 20.969 1 95.62 197 ASP B CA 1
ATOM 3991 C C . ASP B 1 197 ? -9.297 28.656 19.797 1 95.62 197 ASP B C 1
ATOM 3993 O O . ASP B 1 197 ? -9.094 29.781 19.297 1 95.62 197 ASP B O 1
ATOM 3997 N N . VAL B 1 198 ? -8.562 27.641 19.484 1 96.69 198 VAL B N 1
ATOM 3998 C CA . VAL B 1 198 ? -7.719 27.562 18.297 1 96.69 198 VAL B CA 1
ATOM 3999 C C . VAL B 1 198 ? -8.297 26.531 17.328 1 96.69 198 VAL B C 1
ATOM 4001 O O . VAL B 1 198 ? -8.125 25.328 17.516 1 96.69 198 VAL B O 1
ATOM 4004 N N . PRO B 1 199 ? -8.969 26.984 16.266 1 97 199 PRO B N 1
ATOM 4005 C CA . PRO B 1 199 ? -9.508 26.031 15.297 1 97 199 PRO B CA 1
ATOM 4006 C C . PRO B 1 199 ? -8.422 25.203 14.609 1 97 199 PRO B C 1
ATOM 4008 O O . PRO B 1 199 ? -7.426 25.766 14.148 1 97 199 PRO B O 1
ATOM 4011 N N . VAL B 1 200 ? -8.625 23.922 14.617 1 97.75 200 VAL B N 1
ATOM 4012 C CA . VAL B 1 200 ? -7.73 23 13.914 1 97.75 200 VAL B CA 1
ATOM 4013 C C . VAL B 1 200 ? -8.516 22.219 12.852 1 97.75 200 VAL B C 1
ATOM 4015 O O . VAL B 1 200 ? -9.508 21.562 13.164 1 97.75 200 VAL B O 1
ATOM 4018 N N . LEU B 1 201 ? -8.094 22.359 11.609 1 98.19 201 LEU B N 1
ATOM 4019 C CA . LEU B 1 201 ? -8.656 21.578 10.516 1 98.19 201 LEU B CA 1
ATOM 4020 C C . LEU B 1 201 ? -7.922 20.25 10.359 1 98.19 201 LEU B C 1
ATOM 4022 O O . LEU B 1 201 ? -6.695 20.203 10.484 1 98.19 201 LEU B O 1
ATOM 4026 N N . THR B 1 202 ? -8.672 19.219 10.102 1 98.25 202 THR B N 1
ATOM 4027 C CA . THR B 1 202 ? -8.055 17.938 9.789 1 98.25 202 THR B CA 1
ATOM 4028 C C . THR B 1 202 ? -8.172 17.625 8.297 1 98.25 202 THR B C 1
ATOM 4030 O O . THR B 1 202 ? -9.281 17.531 7.766 1 98.25 202 THR B O 1
ATOM 4033 N N . TYR B 1 203 ? -7.078 17.578 7.699 1 98.5 203 TYR B N 1
ATOM 4034 C CA . TYR B 1 203 ? -7.012 17.188 6.297 1 98.5 203 TYR B CA 1
ATOM 4035 C C . TYR B 1 203 ? -6.805 15.68 6.172 1 98.5 203 TYR B C 1
ATOM 4037 O O . TYR B 1 203 ? -5.883 15.117 6.77 1 98.5 203 TYR B O 1
ATOM 4045 N N . GLU B 1 204 ? -7.656 14.984 5.453 1 97.62 204 GLU B N 1
ATOM 4046 C CA . GLU B 1 204 ? -7.543 13.562 5.133 1 97.62 204 GLU B CA 1
ATOM 4047 C C . GLU B 1 204 ? -7.363 13.344 3.635 1 97.62 204 GLU B C 1
ATOM 4049 O O . GLU B 1 204 ? -8.203 13.766 2.834 1 97.62 204 GLU B O 1
ATOM 4054 N N . ALA B 1 205 ? -6.238 12.664 3.266 1 98.25 205 ALA B N 1
ATOM 4055 C CA . ALA B 1 205 ? -6.062 12.43 1.836 1 98.25 205 ALA B CA 1
ATOM 4056 C C . ALA B 1 205 ? -5.098 11.273 1.584 1 98.25 205 ALA B C 1
ATOM 4058 O O . ALA B 1 205 ? -3.975 11.281 2.09 1 98.25 205 ALA B O 1
ATOM 4059 N N . GLY B 1 206 ? -5.629 10.312 0.782 1 97.75 206 GLY B N 1
ATOM 4060 C CA . GLY B 1 206 ? -4.762 9.25 0.295 1 97.75 206 GLY B CA 1
ATOM 4061 C C . GLY B 1 206 ? -4.617 8.109 1.278 1 97.75 206 GLY B C 1
ATOM 4062 O O . GLY B 1 206 ? -5.473 7.91 2.143 1 97.75 206 GLY B O 1
ATOM 4063 N N . GLU B 1 207 ? -3.543 7.312 0.998 1 96.62 207 GLU B N 1
ATOM 4064 C CA . GLU B 1 207 ? -3.283 6.074 1.731 1 96.62 207 GLU B CA 1
ATOM 4065 C C . GLU B 1 207 ? -2.049 6.211 2.617 1 96.62 207 GLU B C 1
ATOM 4067 O O . GLU B 1 207 ? -1.188 7.055 2.367 1 96.62 207 GLU B O 1
ATOM 4072 N N . ALA B 1 208 ? -1.996 5.449 3.684 1 95.38 208 ALA B N 1
ATOM 4073 C CA . ALA B 1 208 ? -0.83 5.406 4.562 1 95.38 208 ALA B CA 1
ATOM 4074 C C . ALA B 1 208 ? 0.388 4.852 3.83 1 95.38 208 ALA B C 1
ATOM 4076 O O . ALA B 1 208 ? 0.249 4.113 2.852 1 95.38 208 ALA B O 1
ATOM 4077 N N . LEU B 1 209 ? 1.535 5.328 4.219 1 95.12 209 LEU B N 1
ATOM 4078 C CA . LEU B 1 209 ? 2.854 4.836 3.834 1 95.12 209 LEU B CA 1
ATOM 4079 C C . LEU B 1 209 ? 3.115 5.09 2.354 1 95.12 209 LEU B C 1
ATOM 4081 O O . LEU B 1 209 ? 3.756 4.277 1.684 1 95.12 209 LEU B O 1
ATOM 4085 N N . ARG B 1 210 ? 2.51 6.195 1.879 1 94.69 210 ARG B N 1
ATOM 4086 C CA . ARG B 1 210 ? 2.701 6.605 0.491 1 94.69 210 ARG B CA 1
ATOM 4087 C C . ARG B 1 210 ? 2.855 8.117 0.383 1 94.69 210 ARG B C 1
ATOM 4089 O O . ARG B 1 210 ? 2.402 8.859 1.259 1 94.69 210 ARG B O 1
ATOM 4096 N N . PHE B 1 211 ? 3.602 8.492 -0.719 1 95.31 211 PHE B N 1
ATOM 4097 C CA . PHE B 1 211 ? 3.451 9.836 -1.267 1 95.31 211 PHE B CA 1
ATOM 4098 C C . PHE B 1 211 ? 2.582 9.812 -2.52 1 95.31 211 PHE B C 1
ATOM 4100 O O . PHE B 1 211 ? 2.887 9.102 -3.48 1 95.31 211 PHE B O 1
ATOM 4107 N N . GLU B 1 212 ? 1.525 10.422 -2.432 1 96.5 212 GLU B N 1
ATOM 4108 C CA . GLU B 1 212 ? 0.648 10.594 -3.584 1 96.5 212 GLU B CA 1
ATOM 4109 C C . GLU B 1 212 ? 0.6 12.055 -4.027 1 96.5 212 GLU B C 1
ATOM 4111 O O . GLU B 1 212 ? 0.078 12.906 -3.307 1 96.5 212 GLU B O 1
ATOM 4116 N N . GLU B 1 213 ? 1.031 12.297 -5.203 1 95.44 213 GLU B N 1
ATOM 4117 C CA . GLU B 1 213 ? 1.217 13.656 -5.699 1 95.44 213 GLU B CA 1
ATOM 4118 C C . GLU B 1 213 ? -0.091 14.438 -5.66 1 95.44 213 GLU B C 1
ATOM 4120 O O . GLU B 1 213 ? -0.102 15.625 -5.309 1 95.44 213 GLU B O 1
ATOM 4125 N N . SER B 1 214 ? -1.144 13.781 -6 1 95.25 214 SER B N 1
ATOM 4126 C CA . SER B 1 214 ? -2.428 14.477 -6.016 1 95.25 214 SER B CA 1
ATOM 4127 C C . SER B 1 214 ? -2.85 14.891 -4.613 1 95.25 214 SER B C 1
ATOM 4129 O O . SER B 1 214 ? -3.271 16.031 -4.398 1 95.25 214 SER B O 1
ATOM 4131 N N . ALA B 1 215 ? -2.744 13.992 -3.682 1 97.12 215 ALA B N 1
ATOM 4132 C CA . ALA B 1 215 ? -3.084 14.289 -2.293 1 97.12 215 ALA B CA 1
ATOM 4133 C C . ALA B 1 215 ? -2.215 15.414 -1.742 1 97.12 215 ALA B C 1
ATOM 4135 O O . ALA B 1 215 ? -2.715 16.328 -1.08 1 97.12 215 ALA B O 1
ATOM 4136 N N . ILE B 1 216 ? -0.947 15.367 -2.064 1 97.69 216 ILE B N 1
ATOM 4137 C CA . ILE B 1 216 ? 0.011 16.359 -1.581 1 97.69 216 ILE B CA 1
ATOM 4138 C C . ILE B 1 216 ? -0.279 17.703 -2.221 1 97.69 216 ILE B C 1
ATOM 4140 O O . ILE B 1 216 ? -0.324 18.734 -1.531 1 97.69 216 ILE B O 1
ATOM 4144 N N . GLY B 1 217 ? -0.509 17.688 -3.506 1 96.69 217 GLY B N 1
ATOM 4145 C CA . GLY B 1 217 ? -0.786 18.922 -4.211 1 96.69 217 GLY B CA 1
ATOM 4146 C C . GLY B 1 217 ? -2.012 19.656 -3.686 1 96.69 217 GLY B C 1
ATOM 4147 O O . GLY B 1 217 ? -1.976 20.859 -3.469 1 96.69 217 GLY B O 1
ATOM 4148 N N . ILE B 1 218 ? -3.047 18.953 -3.469 1 96.19 218 ILE B N 1
ATOM 4149 C CA . ILE B 1 218 ? -4.285 19.531 -2.959 1 96.19 218 ILE B CA 1
ATOM 4150 C C . ILE B 1 218 ? -4.062 20.078 -1.551 1 96.19 218 ILE B C 1
ATOM 4152 O O . ILE B 1 218 ? -4.566 21.141 -1.206 1 96.19 218 ILE B O 1
ATOM 4156 N N . GLY B 1 219 ? -3.283 19.328 -0.783 1 97.75 219 GLY B N 1
ATOM 4157 C CA . GLY B 1 219 ? -2.953 19.797 0.555 1 97.75 219 GLY B CA 1
ATOM 4158 C C . GLY B 1 219 ? -2.18 21.094 0.559 1 97.75 219 GLY B C 1
ATOM 4159 O O . GLY B 1 219 ? -2.504 22.016 1.315 1 97.75 219 GLY B O 1
ATOM 4160 N N . VAL B 1 220 ? -1.187 21.172 -0.288 1 97.5 220 VAL B N 1
ATOM 4161 C CA . VAL B 1 220 ? -0.368 22.375 -0.383 1 97.5 220 VAL B CA 1
ATOM 4162 C C . VAL B 1 220 ? -1.235 23.562 -0.81 1 97.5 220 VAL B C 1
ATOM 4164 O O . VAL B 1 220 ? -1.206 24.625 -0.179 1 97.5 220 VAL B O 1
ATOM 4167 N N . ALA B 1 221 ? -1.996 23.344 -1.817 1 95.88 221 ALA B N 1
ATOM 4168 C CA . ALA B 1 221 ? -2.859 24.406 -2.324 1 95.88 221 ALA B CA 1
ATOM 4169 C C . ALA B 1 221 ? -3.859 24.859 -1.264 1 95.88 221 ALA B C 1
ATOM 4171 O O . ALA B 1 221 ? -4.121 26.047 -1.114 1 95.88 221 ALA B O 1
ATOM 4172 N N . GLY B 1 222 ? -4.383 23.891 -0.563 1 96.62 222 GLY B N 1
ATOM 4173 C CA . GLY B 1 222 ? -5.352 24.219 0.473 1 96.62 222 GLY B CA 1
ATOM 4174 C C . GLY B 1 222 ? -4.766 25.047 1.603 1 96.62 222 GLY B C 1
ATOM 4175 O O . GLY B 1 222 ? -5.375 26.016 2.043 1 96.62 222 GLY B O 1
ATOM 4176 N N . VAL B 1 223 ? -3.594 24.672 2.066 1 97.88 223 VAL B N 1
ATOM 4177 C CA . VAL B 1 223 ? -2.936 25.422 3.127 1 97.88 223 VAL B CA 1
ATOM 4178 C C . VAL B 1 223 ? -2.646 26.844 2.65 1 97.88 223 VAL B C 1
ATOM 4180 O O . VAL B 1 223 ? -2.873 27.812 3.383 1 97.88 223 VAL B O 1
ATOM 4183 N N . ARG B 1 224 ? -2.199 26.938 1.465 1 97.06 224 ARG B N 1
ATOM 4184 C CA . ARG B 1 224 ? -1.889 28.266 0.912 1 97.06 224 ARG B CA 1
ATOM 4185 C C . ARG B 1 224 ? -3.145 29.109 0.794 1 97.06 224 ARG B C 1
ATOM 4187 O O . ARG B 1 224 ? -3.115 30.312 1.081 1 97.06 224 ARG B O 1
ATOM 4194 N N . ARG B 1 225 ? -4.227 28.547 0.379 1 96.38 225 ARG B N 1
ATOM 4195 C CA . ARG B 1 225 ? -5.48 29.281 0.289 1 96.38 225 ARG B CA 1
ATOM 4196 C C . ARG B 1 225 ? -5.934 29.766 1.663 1 96.38 225 ARG B C 1
ATOM 4198 O O . ARG B 1 225 ? -6.426 30.891 1.803 1 96.38 225 ARG B O 1
ATOM 4205 N N . LEU B 1 226 ? -5.812 28.891 2.611 1 97 226 LEU B N 1
ATOM 4206 C CA . LEU B 1 226 ? -6.16 29.281 3.971 1 97 226 LEU B CA 1
ATOM 4207 C C . LEU B 1 226 ? -5.277 30.438 4.445 1 97 226 LEU B C 1
ATOM 4209 O O . LEU B 1 226 ? -5.77 31.406 5.031 1 97 226 LEU B O 1
ATOM 4213 N N . MET B 1 227 ? -4 30.359 4.168 1 97.56 227 MET B N 1
ATOM 4214 C CA . MET B 1 227 ? -3.078 31.422 4.527 1 97.56 227 MET B CA 1
ATOM 4215 C C . MET B 1 227 ? -3.488 32.75 3.867 1 97.56 227 MET B C 1
ATOM 4217 O O . MET B 1 227 ? -3.477 33.781 4.508 1 97.56 227 MET B O 1
ATOM 4221 N N . ALA B 1 228 ? -3.854 32.656 2.621 1 96.62 228 ALA B N 1
ATOM 4222 C CA . ALA B 1 228 ? -4.297 33.844 1.897 1 96.62 228 ALA B CA 1
ATOM 4223 C C . ALA B 1 228 ? -5.555 34.438 2.529 1 96.62 228 ALA B C 1
ATOM 4225 O O . ALA B 1 228 ? -5.656 35.656 2.707 1 96.62 228 ALA B O 1
ATOM 4226 N N . HIS B 1 229 ? -6.453 33.594 2.824 1 95.56 229 HIS B N 1
ATOM 4227 C CA . HIS B 1 229 ? -7.703 34 3.455 1 95.56 229 HIS B CA 1
ATOM 4228 C C . HIS B 1 229 ? -7.441 34.75 4.762 1 95.56 229 HIS B C 1
ATOM 4230 O O . HIS B 1 229 ? -8.156 35.688 5.098 1 95.56 229 HIS B O 1
ATOM 4236 N N . LEU B 1 230 ? -6.391 34.344 5.457 1 96.44 230 LEU B N 1
ATOM 4237 C CA . LEU B 1 230 ? -6.051 34.906 6.758 1 96.44 230 LEU B CA 1
ATOM 4238 C C . LEU B 1 230 ? -5.172 36.156 6.602 1 96.44 230 LEU B C 1
ATOM 4240 O O . LEU B 1 230 ? -4.758 36.75 7.598 1 96.44 230 LEU B O 1
ATOM 4244 N N . GLY B 1 231 ? -4.805 36.469 5.363 1 95.69 231 GLY B N 1
ATOM 4245 C CA . GLY B 1 231 ? -3.953 37.625 5.105 1 95.69 231 GLY B CA 1
ATOM 4246 C C . GLY B 1 231 ? -2.484 37.344 5.367 1 95.69 231 GLY B C 1
ATOM 4247 O O . GLY B 1 231 ? -1.711 38.25 5.621 1 95.69 231 GLY B O 1
ATOM 4248 N N . MET B 1 232 ? -2.137 36.094 5.32 1 96.75 232 MET B N 1
ATOM 4249 C CA . MET B 1 232 ? -0.769 35.719 5.672 1 96.75 232 MET B CA 1
ATOM 4250 C C . MET B 1 232 ? 0.136 35.75 4.445 1 96.75 232 MET B C 1
ATOM 4252 O O . MET B 1 232 ? 1.357 35.656 4.566 1 96.75 232 MET B O 1
ATOM 4256 N N . LEU B 1 233 ? -0.42 35.781 3.303 1 95.56 233 LEU B N 1
ATOM 4257 C CA . LEU B 1 233 ? 0.399 35.812 2.096 1 95.56 233 LEU B CA 1
ATOM 4258 C C . LEU B 1 233 ? 0.404 37.188 1.472 1 95.56 233 LEU B C 1
ATOM 4260 O O . LEU B 1 233 ? -0.628 37.875 1.437 1 95.56 233 LEU B O 1
ATOM 4264 N N . THR B 1 234 ? 1.534 37.562 0.947 1 86.25 234 THR B N 1
ATOM 4265 C CA . THR B 1 234 ? 1.675 38.875 0.367 1 86.25 234 THR B CA 1
ATOM 4266 C C . THR B 1 234 ? 1.104 38.906 -1.048 1 86.25 234 THR B C 1
ATOM 4268 O O . THR B 1 234 ? 0.66 39.969 -1.517 1 86.25 234 THR B O 1
ATOM 4271 N N . GLU B 1 235 ? 1.226 37.781 -1.696 1 81.88 235 GLU B N 1
ATOM 4272 C CA . GLU B 1 235 ? 0.715 37.688 -3.062 1 81.88 235 GLU B CA 1
ATOM 4273 C C . GLU B 1 235 ? -0.642 37 -3.105 1 81.88 235 GLU B C 1
ATOM 4275 O O . GLU B 1 235 ? -0.98 36.219 -2.203 1 81.88 235 GLU B O 1
ATOM 4280 N N . ASP B 1 236 ? -1.317 37.344 -4.164 1 75.19 236 ASP B N 1
ATOM 4281 C CA . ASP B 1 236 ? -2.635 36.75 -4.359 1 75.19 236 ASP B CA 1
ATOM 4282 C C . ASP B 1 236 ? -2.518 35.25 -4.68 1 75.19 236 ASP B C 1
ATOM 4284 O O . ASP B 1 236 ? -1.575 34.812 -5.352 1 75.19 236 ASP B O 1
ATOM 4288 N N . GLU B 1 237 ? -3.309 34.594 -3.969 1 76 237 GLU B N 1
ATOM 4289 C CA . GLU B 1 237 ? -3.43 33.156 -4.25 1 76 237 GLU B CA 1
ATOM 4290 C C . GLU B 1 237 ? -4.617 32.875 -5.16 1 76 237 GLU B C 1
ATOM 4292 O O . GLU B 1 237 ? -5.656 33.531 -5.059 1 76 237 GLU B O 1
ATOM 4297 N N . ALA B 1 238 ? -4.281 31.984 -6.121 1 70.94 238 ALA B N 1
ATOM 4298 C CA . ALA B 1 238 ? -5.348 31.609 -7.043 1 70.94 238 ALA B CA 1
ATOM 4299 C C . ALA B 1 238 ? -6.535 31.016 -6.297 1 70.94 238 ALA B C 1
ATOM 4301 O O . ALA B 1 238 ? -6.355 30.297 -5.309 1 70.94 238 ALA B O 1
ATOM 4302 N N . ASP B 1 239 ? -7.738 31.422 -6.785 1 73.69 239 ASP B N 1
ATOM 4303 C CA . ASP B 1 239 ? -8.961 30.828 -6.246 1 73.69 239 ASP B CA 1
ATOM 4304 C C . ASP B 1 239 ? -9.062 29.359 -6.609 1 73.69 239 ASP B C 1
ATOM 4306 O O . ASP B 1 239 ? -8.398 28.891 -7.543 1 73.69 239 ASP B O 1
ATOM 4310 N N . SER B 1 240 ? -9.727 28.656 -5.719 1 71.62 240 SER B N 1
ATOM 4311 C CA . SER B 1 240 ? -9.984 27.25 -6.016 1 71.62 240 SER B CA 1
ATOM 4312 C C . SER B 1 240 ? -10.891 27.109 -7.238 1 71.62 240 SER B C 1
ATOM 4314 O O . SER B 1 240 ? -11.711 27.984 -7.516 1 71.62 240 SER B O 1
ATOM 4316 N N . ASP B 1 241 ? -10.586 26.062 -8.008 1 67.44 241 ASP B N 1
ATOM 4317 C CA . ASP B 1 241 ? -11.367 25.812 -9.211 1 67.44 241 ASP B CA 1
ATOM 4318 C C . ASP B 1 241 ? -12.75 25.25 -8.875 1 67.44 241 ASP B C 1
ATOM 4320 O O . ASP B 1 241 ? -13.633 25.203 -9.734 1 67.44 241 ASP B O 1
ATOM 4324 N N . GLY B 1 242 ? -12.992 24.938 -7.637 1 73.62 242 GLY B N 1
ATOM 4325 C CA . GLY B 1 242 ? -14.281 24.328 -7.34 1 73.62 242 GLY B CA 1
ATOM 4326 C C . GLY B 1 242 ? -14.781 24.641 -5.941 1 73.62 242 GLY B C 1
ATOM 4327 O O . GLY B 1 242 ? -14.047 25.203 -5.129 1 73.62 242 GLY B O 1
ATOM 4328 N N . THR B 1 243 ? -16.219 24.547 -5.848 1 83.12 243 THR B N 1
ATOM 4329 C CA . THR B 1 243 ? -16.844 24.641 -4.535 1 83.12 243 THR B CA 1
ATOM 4330 C C . THR B 1 243 ? -16.891 23.281 -3.842 1 83.12 243 THR B C 1
ATOM 4332 O O . THR B 1 243 ? -17.359 22.312 -4.422 1 83.12 243 THR B O 1
ATOM 4335 N N . PRO B 1 244 ? -16.406 23.297 -2.648 1 89.88 244 PRO B N 1
ATOM 4336 C CA . PRO B 1 244 ? -16.422 22.016 -1.938 1 89.88 244 PRO B CA 1
ATOM 4337 C C . PRO B 1 244 ? -17.844 21.484 -1.716 1 89.88 244 PRO B C 1
ATOM 4339 O O . PRO B 1 244 ? -18.766 22.266 -1.484 1 89.88 244 PRO B O 1
ATOM 4342 N N . LEU B 1 245 ? -17.969 20.219 -1.884 1 90.25 245 LEU B N 1
ATOM 4343 C CA . LEU B 1 245 ? -19.188 19.562 -1.401 1 90.25 245 LEU B CA 1
ATOM 4344 C C . LEU B 1 245 ? -19.188 19.469 0.121 1 90.25 245 LEU B C 1
ATOM 4346 O O . LEU B 1 245 ? -18.203 19.047 0.719 1 90.25 245 LEU B O 1
ATOM 4350 N N . GLU B 1 246 ? -20.266 19.938 0.73 1 92.88 246 GLU B N 1
ATOM 4351 C CA . GLU B 1 246 ? -20.375 19.875 2.186 1 92.88 246 GLU B CA 1
ATOM 4352 C C . GLU B 1 246 ? -21.266 18.719 2.623 1 92.88 246 GLU B C 1
ATOM 4354 O O . GLU B 1 246 ? -22.422 18.625 2.201 1 92.88 246 GLU B O 1
ATOM 4359 N N . ALA B 1 247 ? -20.719 17.828 3.381 1 92.62 247 ALA B N 1
ATOM 4360 C CA . ALA B 1 247 ? -21.469 16.672 3.869 1 92.62 247 ALA B CA 1
ATOM 4361 C C . ALA B 1 247 ? -21.609 16.719 5.391 1 92.62 247 ALA B C 1
ATOM 4363 O O . ALA B 1 247 ? -20.609 16.844 6.109 1 92.62 247 ALA B O 1
ATOM 4364 N N . ASP B 1 248 ? -22.844 16.547 5.848 1 88.75 248 ASP B N 1
ATOM 4365 C CA . ASP B 1 248 ? -23.094 16.547 7.285 1 88.75 248 ASP B CA 1
ATOM 4366 C C . ASP B 1 248 ? -23.172 15.133 7.836 1 88.75 248 ASP B C 1
ATOM 4368 O O . ASP B 1 248 ? -23.172 14.93 9.047 1 88.75 248 ASP B O 1
ATOM 4372 N N . GLU B 1 249 ? -23.234 14.203 6.848 1 89.94 249 GLU B N 1
ATOM 4373 C CA . GLU B 1 249 ? -23.344 12.805 7.254 1 89.94 249 GLU B CA 1
ATOM 4374 C C . GLU B 1 249 ? -22.484 11.906 6.363 1 89.94 249 GLU B C 1
ATOM 4376 O O . GLU B 1 249 ? -22.422 12.109 5.148 1 89.94 249 GLU B O 1
ATOM 4381 N N . THR B 1 250 ? -21.828 11.008 7.008 1 93.12 250 THR B N 1
ATOM 4382 C CA . THR B 1 250 ? -21.078 10 6.273 1 93.12 250 THR B CA 1
ATOM 4383 C C . THR B 1 250 ? -21.391 8.602 6.801 1 93.12 250 THR B C 1
ATOM 4385 O O . THR B 1 250 ? -21.734 8.438 7.973 1 93.12 250 THR B O 1
ATOM 4388 N N . HIS B 1 251 ? -21.266 7.617 5.891 1 93.81 251 HIS B N 1
ATOM 4389 C CA . HIS B 1 251 ? -21.578 6.242 6.266 1 93.81 251 HIS B CA 1
ATOM 4390 C C . HIS B 1 251 ? -20.578 5.262 5.656 1 93.81 251 HIS B C 1
ATOM 4392 O O . HIS B 1 251 ? -20.234 5.375 4.48 1 93.81 251 HIS B O 1
ATOM 4398 N N . TRP B 1 252 ? -20.219 4.344 6.473 1 94 252 TRP B N 1
ATOM 4399 C CA . TRP B 1 252 ? -19.469 3.199 5.949 1 94 252 TRP B CA 1
ATOM 4400 C C . TRP B 1 252 ? -20.422 2.105 5.477 1 94 252 TRP B C 1
ATOM 4402 O O . TRP B 1 252 ? -21.359 1.737 6.188 1 94 252 TRP B O 1
ATOM 4412 N N . VAL B 1 253 ? -20.156 1.727 4.301 1 96.5 253 VAL B N 1
ATOM 4413 C CA . VAL B 1 253 ? -20.781 0.5 3.832 1 96.5 253 VAL B CA 1
ATOM 4414 C C . VAL B 1 253 ? -19.891 -0.698 4.145 1 96.5 253 VAL B C 1
ATOM 4416 O O . VAL B 1 253 ? -18.719 -0.727 3.758 1 96.5 253 VAL B O 1
ATOM 4419 N N . ARG B 1 254 ? -20.469 -1.66 4.828 1 95.12 254 ARG B N 1
ATOM 4420 C CA . ARG B 1 254 ? -19.688 -2.777 5.352 1 95.12 254 ARG B CA 1
ATOM 4421 C C . ARG B 1 254 ? -20.016 -4.07 4.609 1 95.12 254 ARG B C 1
ATOM 4423 O O . ARG B 1 254 ? -21.141 -4.258 4.145 1 95.12 254 ARG B O 1
ATOM 4430 N N . ALA B 1 255 ? -19.062 -4.938 4.516 1 93.75 255 ALA B N 1
ATOM 4431 C CA . ALA B 1 255 ? -19.234 -6.219 3.834 1 93.75 255 ALA B CA 1
ATOM 4432 C C . ALA B 1 255 ? -20.141 -7.152 4.637 1 93.75 255 ALA B C 1
ATOM 4434 O O . ALA B 1 255 ? -20 -7.262 5.855 1 93.75 255 ALA B O 1
ATOM 4435 N N . ASP B 1 256 ? -21.016 -7.812 3.932 1 91.38 256 ASP B N 1
ATOM 4436 C CA . ASP B 1 256 ? -21.859 -8.797 4.586 1 91.38 256 ASP B CA 1
ATOM 4437 C C . ASP B 1 256 ? -21.328 -10.211 4.379 1 91.38 256 ASP B C 1
ATOM 4439 O O . ASP B 1 256 ? -21.734 -11.148 5.07 1 91.38 256 ASP B O 1
ATOM 4443 N N . ARG B 1 257 ? -20.438 -10.367 3.428 1 90.25 257 ARG B N 1
ATOM 4444 C CA . ARG B 1 257 ? -19.797 -11.648 3.121 1 90.25 257 ARG B CA 1
ATOM 4445 C C . ARG B 1 257 ? -18.281 -11.492 2.994 1 90.25 257 ARG B C 1
ATOM 4447 O O . ARG B 1 257 ? -17.797 -10.422 2.621 1 90.25 257 ARG B O 1
ATOM 4454 N N . GLY B 1 258 ? -17.672 -12.578 3.307 1 90.06 258 GLY B N 1
ATOM 4455 C CA . GLY B 1 258 ? -16.219 -12.594 3.141 1 90.06 258 GLY B CA 1
ATOM 4456 C C . GLY B 1 258 ? -15.781 -13.156 1.803 1 90.06 258 GLY B C 1
ATOM 4457 O O . GLY B 1 258 ? -16.516 -13.914 1.167 1 90.06 258 GLY B O 1
ATOM 4458 N N . GLY B 1 259 ? -14.547 -12.711 1.35 1 93.31 259 GLY B N 1
ATOM 4459 C CA . GLY B 1 259 ? -13.992 -13.242 0.113 1 93.31 259 GLY B CA 1
ATOM 4460 C C . GLY B 1 259 ? -13.047 -12.281 -0.578 1 93.31 259 GLY B C 1
ATOM 4461 O O . GLY B 1 259 ? -12.461 -11.406 0.067 1 93.31 259 GLY B O 1
ATOM 4462 N N . ILE B 1 260 ? -12.805 -12.594 -1.789 1 93.69 260 ILE B N 1
ATOM 4463 C CA . ILE B 1 260 ? -11.992 -11.75 -2.666 1 93.69 260 ILE B CA 1
ATOM 4464 C C . ILE B 1 260 ? -12.875 -10.695 -3.328 1 93.69 260 ILE B C 1
ATOM 4466 O O . ILE B 1 260 ? -13.906 -11.023 -3.924 1 93.69 260 ILE B O 1
ATOM 4470 N N . MET B 1 261 ? -12.438 -9.453 -3.186 1 93.5 261 MET B N 1
ATOM 4471 C CA . MET B 1 261 ? -13.344 -8.406 -3.633 1 93.5 261 MET B CA 1
ATOM 4472 C C . MET B 1 261 ? -12.727 -7.594 -4.77 1 93.5 261 MET B C 1
ATOM 4474 O O . MET B 1 261 ? -11.508 -7.52 -4.887 1 93.5 261 MET B O 1
ATOM 4478 N N . ASN B 1 262 ? -13.594 -7.043 -5.578 1 93.56 262 ASN B N 1
ATOM 4479 C CA . ASN B 1 262 ? -13.273 -6.066 -6.613 1 93.56 262 ASN B CA 1
ATOM 4480 C C . ASN B 1 262 ? -14.141 -4.82 -6.5 1 93.56 262 ASN B C 1
ATOM 4482 O O . ASN B 1 262 ? -15.367 -4.906 -6.586 1 93.56 262 ASN B O 1
ATOM 4486 N N . LEU B 1 263 ? -13.492 -3.721 -6.324 1 96 263 LEU B N 1
ATOM 4487 C CA . LEU B 1 263 ? -14.25 -2.473 -6.277 1 96 263 LEU B CA 1
ATOM 4488 C C . LEU B 1 263 ? -14.781 -2.105 -7.66 1 96 263 LEU B C 1
ATOM 4490 O O . LEU B 1 263 ? -14.086 -2.281 -8.664 1 96 263 LEU B O 1
ATOM 4494 N N . GLU B 1 264 ? -15.969 -1.558 -7.652 1 96.69 264 GLU B N 1
ATOM 4495 C CA . GLU B 1 264 ? -16.594 -1.089 -8.883 1 96.69 264 GLU B CA 1
ATOM 4496 C C . GLU B 1 264 ? -16.656 0.435 -8.93 1 96.69 264 GLU B C 1
ATOM 4498 O O . GLU B 1 264 ? -17.125 1.015 -9.914 1 96.69 264 GLU B O 1
ATOM 4503 N N . VAL B 1 265 ? -16.234 1.078 -7.895 1 97.12 265 VAL B N 1
ATOM 4504 C CA . VAL B 1 265 ? -16.266 2.533 -7.785 1 97.12 265 VAL B CA 1
ATOM 4505 C C . VAL B 1 265 ? -14.898 3.049 -7.34 1 97.12 265 VAL B C 1
ATOM 4507 O O . VAL B 1 265 ? -14.078 2.289 -6.816 1 97.12 265 VAL B O 1
ATOM 4510 N N . GLY B 1 266 ? -14.625 4.277 -7.586 1 96.56 266 GLY B N 1
ATOM 4511 C CA . GLY B 1 266 ? -13.422 4.957 -7.141 1 96.56 266 GLY B CA 1
ATOM 4512 C C . GLY B 1 266 ? -13.703 6.168 -6.27 1 96.56 266 GLY B C 1
ATOM 4513 O O . GLY B 1 266 ? -14.836 6.648 -6.219 1 96.56 266 GLY B O 1
ATOM 4514 N N . LEU B 1 267 ? -12.703 6.66 -5.613 1 96.62 267 LEU B N 1
ATOM 4515 C CA . LEU B 1 267 ? -12.836 7.867 -4.805 1 96.62 267 LEU B CA 1
ATOM 4516 C C . LEU B 1 267 ? -13.328 9.039 -5.648 1 96.62 267 LEU B C 1
ATOM 4518 O O . LEU B 1 267 ? -12.828 9.266 -6.754 1 96.62 267 LEU B O 1
ATOM 4522 N N . GLY B 1 268 ? -14.305 9.727 -5.137 1 95.31 268 GLY B N 1
ATOM 4523 C CA . GLY B 1 268 ? -14.844 10.891 -5.836 1 95.31 268 GLY B CA 1
ATOM 4524 C C . GLY B 1 268 ? -16.047 10.562 -6.688 1 95.31 268 GLY B C 1
ATOM 4525 O O . GLY B 1 268 ? -16.766 11.461 -7.125 1 95.31 268 GLY B O 1
ATOM 4526 N N . ASP B 1 269 ? -16.297 9.266 -6.922 1 96.06 269 ASP B N 1
ATOM 4527 C CA . ASP B 1 269 ? -17.453 8.867 -7.719 1 96.06 269 ASP B CA 1
ATOM 4528 C C . ASP B 1 269 ? -18.766 9.195 -6.992 1 96.06 269 ASP B C 1
ATOM 4530 O O . ASP B 1 269 ? -18.875 8.992 -5.781 1 96.06 269 ASP B O 1
ATOM 4534 N N . SER B 1 270 ? -19.688 9.695 -7.766 1 95.81 270 SER B N 1
ATOM 4535 C CA . SER B 1 270 ? -21.062 9.734 -7.281 1 95.81 270 SER B CA 1
ATOM 4536 C C . SER B 1 270 ? -21.734 8.367 -7.379 1 95.81 270 SER B C 1
ATOM 4538 O O . SER B 1 270 ? -21.547 7.652 -8.367 1 95.81 270 SER B O 1
ATOM 4540 N N . VAL B 1 271 ? -22.484 8.047 -6.316 1 96.94 271 VAL B N 1
ATOM 4541 C CA . VAL B 1 271 ? -23.172 6.754 -6.328 1 96.94 271 VAL B CA 1
ATOM 4542 C C . VAL B 1 271 ? -24.641 6.949 -5.992 1 96.94 271 VAL B C 1
ATOM 4544 O O . VAL B 1 271 ? -25.016 7.891 -5.285 1 96.94 271 VAL B O 1
ATOM 4547 N N . SER B 1 272 ? -25.5 6.055 -6.551 1 97.12 272 SER B N 1
ATOM 4548 C CA . SER B 1 272 ? -26.938 6.035 -6.281 1 97.12 272 SER B CA 1
ATOM 4549 C C . SER B 1 272 ? -27.328 4.801 -5.48 1 97.12 272 SER B C 1
ATOM 4551 O O . SER B 1 272 ? -26.594 3.807 -5.465 1 97.12 272 SER B O 1
ATOM 4553 N N . VAL B 1 273 ? -28.531 4.953 -4.887 1 96.75 273 VAL B N 1
ATOM 4554 C CA . VAL B 1 273 ? -29.062 3.795 -4.18 1 96.75 273 VAL B CA 1
ATOM 4555 C C . VAL B 1 273 ? -29.25 2.631 -5.152 1 96.75 273 VAL B C 1
ATOM 4557 O O . VAL B 1 273 ? -29.812 2.805 -6.238 1 96.75 273 VAL B O 1
ATOM 4560 N N . GLY B 1 274 ? -28.688 1.439 -4.762 1 97.56 274 GLY B N 1
ATOM 4561 C CA . GLY B 1 274 ? -28.828 0.247 -5.586 1 97.56 274 GLY B CA 1
ATOM 4562 C C . GLY B 1 274 ? -27.656 0.042 -6.535 1 97.56 274 GLY B C 1
ATOM 4563 O O . GLY B 1 274 ? -27.531 -1.021 -7.145 1 97.56 274 GLY B O 1
ATOM 4564 N N . GLN B 1 275 ? -26.828 1.013 -6.66 1 97.56 275 GLN B N 1
ATOM 4565 C CA . GLN B 1 275 ? -25.672 0.905 -7.535 1 97.56 275 GLN B CA 1
ATOM 4566 C C . GLN B 1 275 ? -24.625 -0.033 -6.941 1 97.56 275 GLN B C 1
ATOM 4568 O O . GLN B 1 275 ? -24.312 0.05 -5.75 1 97.56 275 GLN B O 1
ATOM 4573 N N . PRO B 1 276 ? -24.062 -0.944 -7.746 1 97.94 276 PRO B N 1
ATOM 4574 C CA . PRO B 1 276 ? -23.016 -1.818 -7.227 1 97.94 276 PRO B CA 1
ATOM 4575 C C . PRO B 1 276 ? -21.766 -1.051 -6.809 1 97.94 276 PRO B C 1
ATOM 4577 O O . PRO B 1 276 ? -21.25 -0.23 -7.578 1 97.94 276 PRO B O 1
ATOM 4580 N N . LEU B 1 277 ? -21.312 -1.281 -5.609 1 98.31 277 LEU B N 1
ATOM 4581 C CA . LEU B 1 277 ? -20.109 -0.648 -5.094 1 98.31 277 LEU B CA 1
ATOM 4582 C C . LEU B 1 277 ? -18.906 -1.561 -5.27 1 98.31 277 LEU B C 1
ATOM 4584 O O . LEU B 1 277 ? -17.812 -1.1 -5.641 1 98.31 277 LEU B O 1
ATOM 4588 N N . TRP B 1 278 ? -19.094 -2.85 -4.953 1 97.44 278 TRP B N 1
ATOM 4589 C CA . TRP B 1 278 ? -18.078 -3.873 -5.18 1 97.44 278 TRP B CA 1
ATOM 4590 C C . TRP B 1 278 ? -18.719 -5.242 -5.367 1 97.44 278 TRP B C 1
ATOM 4592 O O . TRP B 1 278 ? -19.922 -5.406 -5.168 1 97.44 278 TRP B O 1
ATOM 4602 N N . THR B 1 279 ? -17.891 -6.152 -5.887 1 95.69 279 THR B N 1
ATOM 4603 C CA . THR B 1 279 ? -18.281 -7.559 -5.945 1 95.69 279 THR B CA 1
ATOM 4604 C C . THR B 1 279 ? -17.375 -8.406 -5.055 1 95.69 279 THR B C 1
ATOM 4606 O O . THR B 1 279 ? -16.219 -8.055 -4.812 1 95.69 279 THR B O 1
ATOM 4609 N N . VAL B 1 280 ? -18 -9.445 -4.547 1 94.31 280 VAL B N 1
ATOM 4610 C CA . VAL B 1 280 ? -17.25 -10.383 -3.719 1 94.31 280 VAL B CA 1
ATOM 4611 C C . VAL B 1 280 ? -17.453 -11.805 -4.246 1 94.31 280 VAL B C 1
ATOM 4613 O O . VAL B 1 280 ? -18.547 -12.164 -4.684 1 94.31 280 VAL B O 1
ATOM 4616 N N . SER B 1 281 ? -16.328 -12.531 -4.188 1 92.56 281 SER B N 1
ATOM 4617 C CA . SER B 1 281 ? -16.391 -13.93 -4.617 1 92.56 281 SER B CA 1
ATOM 4618 C C . SER B 1 281 ? -15.562 -14.82 -3.697 1 92.56 281 SER B C 1
ATOM 4620 O O . SER B 1 281 ? -14.727 -14.328 -2.932 1 92.56 281 SER B O 1
ATOM 4622 N N . SER B 1 282 ? -15.961 -16.125 -3.785 1 89.56 282 SER B N 1
ATOM 4623 C CA . SER B 1 282 ? -15.109 -17.125 -3.156 1 89.56 282 SER B CA 1
ATOM 4624 C C . SER B 1 282 ? -13.789 -17.281 -3.912 1 89.56 282 SER B C 1
ATOM 4626 O O . SER B 1 282 ? -13.609 -16.703 -4.984 1 89.56 282 SER B O 1
ATOM 4628 N N . PRO B 1 283 ? -12.898 -18.016 -3.344 1 87.56 283 PRO B N 1
ATOM 4629 C CA . PRO B 1 283 ? -11.641 -18.25 -4.059 1 87.56 283 PRO B CA 1
ATOM 4630 C C . PRO B 1 283 ? -11.844 -18.938 -5.406 1 87.56 283 PRO B C 1
ATOM 4632 O O . PRO B 1 283 ? -10.953 -18.922 -6.254 1 87.56 283 PRO B O 1
ATOM 4635 N N . PHE B 1 284 ? -12.961 -19.516 -5.625 1 87.12 284 PHE B N 1
ATOM 4636 C CA . PHE B 1 284 ? -13.234 -20.203 -6.883 1 87.12 284 PHE B CA 1
ATOM 4637 C C . PHE B 1 284 ? -13.68 -19.219 -7.953 1 87.12 284 PHE B C 1
ATOM 4639 O O . PHE B 1 284 ? -13.625 -19.531 -9.148 1 87.12 284 PHE B O 1
ATOM 4646 N N . GLY B 1 285 ? -14.211 -18.078 -7.598 1 82.81 285 GLY B N 1
ATOM 4647 C CA . GLY B 1 285 ? -14.391 -16.953 -8.5 1 82.81 285 GLY B CA 1
ATOM 4648 C C . GLY B 1 285 ? -15.719 -16.969 -9.227 1 82.81 285 GLY B C 1
ATOM 4649 O O . GLY B 1 285 ? -16.125 -15.977 -9.828 1 82.81 285 GLY B O 1
ATOM 4650 N N . ARG B 1 286 ? -16.516 -18 -9.289 1 81.56 286 ARG B N 1
ATOM 4651 C CA . ARG B 1 286 ? -17.688 -18.109 -10.148 1 81.56 286 ARG B CA 1
ATOM 4652 C C . ARG B 1 286 ? -18.953 -17.656 -9.414 1 81.56 286 ARG B C 1
ATOM 4654 O O . ARG B 1 286 ? -20.016 -17.562 -10.008 1 81.56 286 ARG B O 1
ATOM 4661 N N . ASP B 1 287 ? -18.891 -17.281 -8.18 1 87.81 287 ASP B N 1
ATOM 4662 C CA . ASP B 1 287 ? -20.031 -16.875 -7.375 1 87.81 287 ASP B CA 1
ATOM 4663 C C . ASP B 1 287 ? -19.953 -15.391 -7.016 1 87.81 287 ASP B C 1
ATOM 4665 O O . ASP B 1 287 ? -20.219 -15.008 -5.875 1 87.81 287 ASP B O 1
ATOM 4669 N N . ARG B 1 288 ? -19.672 -14.625 -8.031 1 89.38 288 ARG B N 1
ATOM 4670 C CA . ARG B 1 288 ? -19.531 -13.195 -7.777 1 89.38 288 ARG B CA 1
ATOM 4671 C C . ARG B 1 288 ? -20.859 -12.555 -7.422 1 89.38 288 ARG B C 1
ATOM 4673 O O . ARG B 1 288 ? -21.844 -12.727 -8.148 1 89.38 288 ARG B O 1
ATOM 4680 N N . LYS B 1 289 ? -20.922 -11.891 -6.309 1 93.12 289 LYS B N 1
ATOM 4681 C CA . LYS B 1 289 ? -22.125 -11.211 -5.84 1 93.12 289 LYS B CA 1
ATOM 4682 C C . LYS B 1 289 ? -21.859 -9.727 -5.605 1 93.12 289 LYS B C 1
ATOM 4684 O O . LYS B 1 289 ? -20.859 -9.359 -4.992 1 93.12 289 LYS B O 1
ATOM 4689 N N . PRO B 1 290 ? -22.781 -8.914 -6.012 1 95.81 290 PRO B N 1
ATOM 4690 C CA . PRO B 1 290 ? -22.578 -7.477 -5.824 1 95.81 290 PRO B CA 1
ATOM 4691 C C . PRO B 1 290 ? -23.047 -6.988 -4.457 1 95.81 290 PRO B C 1
ATOM 4693 O O . PRO B 1 290 ? -24 -7.535 -3.895 1 95.81 290 PRO B O 1
ATOM 4696 N N . MET B 1 291 ? -22.359 -6.047 -3.92 1 96.38 291 MET B N 1
ATOM 4697 C CA . MET B 1 291 ? -22.828 -5.219 -2.814 1 96.38 291 MET B CA 1
ATOM 4698 C C . MET B 1 291 ? -23.297 -3.854 -3.312 1 96.38 291 MET B C 1
ATOM 4700 O O . MET B 1 291 ? -22.516 -3.119 -3.922 1 96.38 291 MET B O 1
ATOM 4704 N N . GLU B 1 292 ? -24.5 -3.539 -2.996 1 97.5 292 GLU B N 1
ATOM 4705 C CA . GLU B 1 292 ? -25.094 -2.328 -3.543 1 97.5 292 GLU B CA 1
ATOM 4706 C C . GLU B 1 292 ? -25.094 -1.196 -2.52 1 97.5 292 GLU B C 1
ATOM 4708 O O . GLU B 1 292 ? -25.125 -1.444 -1.312 1 97.5 292 GLU B O 1
ATOM 4713 N N . SER B 1 293 ? -25.141 0.01 -3.012 1 97.44 293 SER B N 1
ATOM 4714 C CA . SER B 1 293 ? -25.125 1.17 -2.127 1 97.44 293 SER B CA 1
ATOM 4715 C C . SER B 1 293 ? -26.469 1.373 -1.457 1 97.44 293 SER B C 1
ATOM 4717 O O . SER B 1 293 ? -27.5 1.402 -2.129 1 97.44 293 SER B O 1
ATOM 4719 N N . PRO B 1 294 ? -26.484 1.545 -0.174 1 95.88 294 PRO B N 1
ATOM 4720 C CA . PRO B 1 294 ? -27.719 1.91 0.524 1 95.88 294 PRO B CA 1
ATOM 4721 C C . PRO B 1 294 ? -27.984 3.414 0.503 1 95.88 294 PRO B C 1
ATOM 4723 O O . PRO B 1 294 ? -29.062 3.859 0.906 1 95.88 294 PRO B O 1
ATOM 4726 N N . TRP B 1 295 ? -27.062 4.219 0.036 1 93.94 295 TRP B N 1
ATOM 4727 C CA . TRP B 1 295 ? -27.172 5.676 0.078 1 93.94 295 TRP B CA 1
ATOM 4728 C C . TRP B 1 295 ? -26.844 6.285 -1.28 1 93.94 295 TRP B C 1
ATOM 4730 O O . TRP B 1 295 ? -26.156 5.66 -2.1 1 93.94 295 TRP B O 1
ATOM 4740 N N . GLU B 1 296 ? -27.406 7.418 -1.493 1 95.25 296 GLU B N 1
ATOM 4741 C CA . GLU B 1 296 ? -26.922 8.312 -2.541 1 95.25 296 GLU B CA 1
ATOM 4742 C C . GLU B 1 296 ? -25.891 9.297 -1.993 1 95.25 296 GLU B C 1
ATOM 4744 O O . GLU B 1 296 ? -26.078 9.852 -0.909 1 95.25 296 GLU B O 1
ATOM 4749 N N . GLY B 1 297 ? -24.75 9.438 -2.727 1 95.5 297 GLY B N 1
ATOM 4750 C CA . GLY B 1 297 ? -23.719 10.352 -2.246 1 95.5 297 GLY B CA 1
ATOM 4751 C C . GLY B 1 297 ? -22.422 10.234 -3.02 1 95.5 297 GLY B C 1
ATOM 4752 O O . GLY B 1 297 ? -22.438 9.961 -4.219 1 95.5 297 GLY B O 1
ATOM 4753 N N . VAL B 1 298 ? -21.312 10.594 -2.338 1 96.25 298 VAL B N 1
ATOM 4754 C CA . VAL B 1 298 ? -19.984 10.586 -2.963 1 96.25 298 VAL B CA 1
ATOM 4755 C C . VAL B 1 298 ? -19.047 9.664 -2.189 1 96.25 298 VAL B C 1
ATOM 4757 O O . VAL B 1 298 ? -19.031 9.688 -0.956 1 96.25 298 VAL B O 1
ATOM 4760 N N . VAL B 1 299 ? -18.281 8.828 -2.932 1 97.56 299 VAL B N 1
ATOM 4761 C CA . VAL B 1 299 ? -17.312 7.938 -2.307 1 97.56 299 VAL B CA 1
ATOM 4762 C C . VAL B 1 299 ? -16.125 8.75 -1.775 1 97.56 299 VAL B C 1
ATOM 4764 O O . VAL B 1 299 ? -15.391 9.359 -2.549 1 97.56 299 VAL B O 1
ATOM 4767 N N . ILE B 1 300 ? -15.891 8.688 -0.454 1 97.25 300 ILE B N 1
ATOM 4768 C CA . ILE B 1 300 ? -14.844 9.523 0.117 1 97.25 300 ILE B CA 1
ATOM 4769 C C . ILE B 1 300 ? -13.766 8.633 0.748 1 97.25 300 ILE B C 1
ATOM 4771 O O . ILE B 1 300 ? -12.734 9.133 1.198 1 97.25 300 ILE B O 1
ATOM 4775 N N . GLY B 1 301 ? -14.008 7.402 0.845 1 97.25 301 GLY B N 1
ATOM 4776 C CA . GLY B 1 301 ? -13.062 6.402 1.32 1 97.25 301 GLY B CA 1
ATOM 4777 C C . GLY B 1 301 ? -13.328 5.02 0.753 1 97.25 301 GLY B C 1
ATOM 4778 O O . GLY B 1 301 ? -14.469 4.676 0.443 1 97.25 301 GLY B O 1
ATOM 4779 N N . ALA B 1 302 ? -12.297 4.273 0.604 1 97.94 302 ALA B N 1
ATOM 4780 C CA . ALA B 1 302 ? -12.461 2.916 0.087 1 97.94 302 ALA B CA 1
ATOM 4781 C C . ALA B 1 302 ? -11.281 2.031 0.491 1 97.94 302 ALA B C 1
ATOM 4783 O O . ALA B 1 302 ? -10.148 2.506 0.591 1 97.94 302 ALA B O 1
ATOM 4784 N N . SER B 1 303 ? -11.586 0.776 0.636 1 95.75 303 SER B N 1
ATOM 4785 C CA . SER B 1 303 ? -10.539 -0.208 0.881 1 95.75 303 SER B CA 1
ATOM 4786 C C . SER B 1 303 ? -9.609 -0.344 -0.324 1 95.75 303 SER B C 1
ATOM 4788 O O . SER B 1 303 ? -10.062 -0.287 -1.47 1 95.75 303 SER B O 1
ATOM 4790 N N . THR B 1 304 ? -8.352 -0.524 0.009 1 95 304 THR B N 1
ATOM 4791 C CA . THR B 1 304 ? -7.391 -0.75 -1.067 1 95 304 THR B CA 1
ATOM 4792 C C . THR B 1 304 ? -6.949 -2.211 -1.101 1 95 304 THR B C 1
ATOM 4794 O O . THR B 1 304 ? -6.262 -2.637 -2.031 1 95 304 THR B O 1
ATOM 4797 N N . ILE B 1 305 ? -7.277 -2.977 -0.145 1 94.5 305 ILE B N 1
ATOM 4798 C CA . ILE B 1 305 ? -6.992 -4.406 -0.089 1 94.5 305 ILE B CA 1
ATOM 4799 C C . ILE B 1 305 ? -8.156 -5.191 -0.696 1 94.5 305 ILE B C 1
ATOM 4801 O O . ILE B 1 305 ? -9.305 -5.016 -0.293 1 94.5 305 ILE B O 1
ATOM 4805 N N . PRO B 1 306 ? -7.895 -6.012 -1.653 1 95.31 306 PRO B N 1
ATOM 4806 C CA . PRO B 1 306 ? -8.984 -6.703 -2.348 1 95.31 306 PRO B CA 1
ATOM 4807 C C . PRO B 1 306 ? -9.461 -7.945 -1.604 1 95.31 306 PRO B C 1
ATOM 4809 O O . PRO B 1 306 ? -9.695 -8.984 -2.221 1 95.31 306 PRO B O 1
ATOM 4812 N N . LEU B 1 307 ? -9.547 -7.879 -0.315 1 94.31 307 LEU B N 1
ATOM 4813 C CA . LEU B 1 307 ? -10.078 -8.898 0.581 1 94.31 307 LEU B CA 1
ATOM 4814 C C . LEU B 1 307 ? -11.023 -8.289 1.608 1 94.31 307 LEU B C 1
ATOM 4816 O O . LEU B 1 307 ? -10.836 -7.137 2.02 1 94.31 307 LEU B O 1
ATOM 4820 N N . CYS B 1 308 ? -12.055 -8.992 1.968 1 93.06 308 CYS B N 1
ATOM 4821 C CA . CYS B 1 308 ? -12.891 -8.5 3.055 1 93.06 308 CYS B CA 1
ATOM 4822 C C . CYS B 1 308 ? -13.461 -9.648 3.873 1 93.06 308 CYS B C 1
ATOM 4824 O O . CYS B 1 308 ? -13.656 -10.75 3.354 1 93.06 308 CYS B O 1
ATOM 4826 N N . ASN B 1 309 ? -13.578 -9.43 5.125 1 89.19 309 ASN B N 1
ATOM 4827 C CA . ASN B 1 309 ? -14.383 -10.242 6.027 1 89.19 309 ASN B CA 1
ATOM 4828 C C . ASN B 1 309 ? -15.75 -9.617 6.273 1 89.19 309 ASN B C 1
ATOM 4830 O O . ASN B 1 309 ? -15.922 -8.406 6.105 1 89.19 309 ASN B O 1
ATOM 4834 N N . PRO B 1 310 ? -16.688 -10.516 6.648 1 89 310 PRO B N 1
ATOM 4835 C CA . PRO B 1 310 ? -17.953 -9.891 7.066 1 89 310 PRO B CA 1
ATOM 4836 C C . PRO B 1 310 ? -17.75 -8.852 8.164 1 89 310 PRO B C 1
ATOM 4838 O O . PRO B 1 310 ? -16.984 -9.078 9.109 1 89 310 PRO B O 1
ATOM 4841 N N . GLY B 1 311 ? -18.391 -7.637 7.965 1 91.38 311 GLY B N 1
ATOM 4842 C CA . GLY B 1 311 ? -18.312 -6.582 8.961 1 91.38 311 GLY B CA 1
ATOM 4843 C C . GLY B 1 311 ? -17.266 -5.535 8.641 1 91.38 311 GLY B C 1
ATOM 4844 O O . GLY B 1 311 ? -17.281 -4.441 9.211 1 91.38 311 GLY B O 1
ATOM 4845 N N . ASP B 1 312 ? -16.375 -5.875 7.68 1 92.62 312 ASP B N 1
ATOM 4846 C CA . ASP B 1 312 ? -15.336 -4.918 7.324 1 92.62 312 ASP B CA 1
ATOM 4847 C C . ASP B 1 312 ? -15.93 -3.68 6.664 1 92.62 312 ASP B C 1
ATOM 4849 O O . ASP B 1 312 ? -16.844 -3.787 5.848 1 92.62 312 ASP B O 1
ATOM 4853 N N . ALA B 1 313 ? -15.398 -2.5 7.031 1 94.5 313 ALA B N 1
ATOM 4854 C CA . ALA B 1 313 ? -15.727 -1.264 6.328 1 94.5 313 ALA B CA 1
ATOM 4855 C C . ALA B 1 313 ? -15.016 -1.195 4.98 1 94.5 313 ALA B C 1
ATOM 4857 O O . ALA B 1 313 ? -13.789 -1.229 4.918 1 94.5 313 ALA B O 1
ATOM 4858 N N . VAL B 1 314 ? -15.82 -1.056 3.861 1 96.88 314 VAL B N 1
ATOM 4859 C CA . VAL B 1 314 ? -15.219 -1.182 2.541 1 96.88 314 VAL B CA 1
ATOM 4860 C C . VAL B 1 314 ? -15.305 0.152 1.803 1 96.88 314 VAL B C 1
ATOM 4862 O O . VAL B 1 314 ? -14.305 0.641 1.272 1 96.88 314 VAL B O 1
ATOM 4865 N N . VAL B 1 315 ? -16.484 0.723 1.753 1 97.88 315 VAL B N 1
ATOM 4866 C CA . VAL B 1 315 ? -16.672 1.993 1.061 1 97.88 315 VAL B CA 1
ATOM 4867 C C . VAL B 1 315 ? -17.297 3.014 2.012 1 97.88 315 VAL B C 1
ATOM 4869 O O . VAL B 1 315 ? -18.219 2.688 2.764 1 97.88 315 VAL B O 1
ATOM 4872 N N . HIS B 1 316 ? -16.734 4.203 2.062 1 97.06 316 HIS B N 1
ATOM 4873 C CA . HIS B 1 316 ? -17.234 5.316 2.867 1 97.06 316 HIS B CA 1
ATOM 4874 C C . HIS B 1 316 ? -17.938 6.348 2 1 97.06 316 HIS B C 1
ATOM 4876 O O . HIS B 1 316 ? -17.359 6.879 1.055 1 97.06 316 HIS B O 1
ATOM 4882 N N . ILE B 1 317 ? -19.188 6.652 2.332 1 96.62 317 ILE B N 1
ATOM 4883 C CA . ILE B 1 317 ? -20 7.52 1.486 1 96.62 317 ILE B CA 1
ATOM 4884 C C . ILE B 1 317 ? -20.391 8.781 2.258 1 96.62 317 ILE B C 1
ATOM 4886 O O . ILE B 1 317 ? -20.844 8.703 3.398 1 96.62 317 ILE B O 1
ATOM 4890 N N . ALA B 1 318 ? -20.062 9.938 1.727 1 96.12 318 ALA B N 1
ATOM 4891 C CA . ALA B 1 318 ? -20.562 11.219 2.23 1 96.12 318 ALA B CA 1
ATOM 4892 C C . ALA B 1 318 ? -21.922 11.555 1.628 1 96.12 318 ALA B C 1
ATOM 4894 O O . ALA B 1 318 ? -22.094 11.531 0.407 1 96.12 318 ALA B O 1
ATOM 4895 N N . VAL B 1 319 ? -22.875 11.781 2.447 1 91.94 319 VAL B N 1
ATOM 4896 C CA . VAL B 1 319 ? -24.234 12.125 2.02 1 91.94 319 VAL B CA 1
ATOM 4897 C C . VAL B 1 319 ? -24.438 13.633 2.111 1 91.94 319 VAL B C 1
ATOM 4899 O O . VAL B 1 319 ? -24.297 14.219 3.188 1 91.94 319 VAL B O 1
ATOM 4902 N N . PRO B 1 320 ? -24.609 14.203 0.972 1 82.19 320 PRO B N 1
ATOM 4903 C CA . PRO B 1 320 ? -24.797 15.656 1.007 1 82.19 320 PRO B CA 1
ATOM 4904 C C . PRO B 1 320 ? -25.984 16.078 1.852 1 82.19 320 PRO B C 1
ATOM 4906 O O . PRO B 1 320 ? -26.984 15.367 1.92 1 82.19 320 PRO B O 1
ATOM 4909 N N . GLY B 1 321 ? -25.906 16.891 2.783 1 70.25 321 GLY B N 1
ATOM 4910 C CA . GLY B 1 321 ? -27 17.406 3.576 1 70.25 321 GLY B CA 1
ATOM 4911 C C . GLY B 1 321 ? -28.203 17.812 2.738 1 70.25 321 GLY B C 1
ATOM 4912 O O . GLY B 1 321 ? -28.125 17.828 1.508 1 70.25 321 GLY B O 1
ATOM 4913 N N . GLY B 1 322 ? -29.344 18.422 3.193 1 52.22 322 GLY B N 1
ATOM 4914 C CA . GLY B 1 322 ? -30.656 18.844 2.719 1 52.22 322 GLY B CA 1
ATOM 4915 C C . GLY B 1 322 ? -30.641 19.312 1.277 1 52.22 322 GLY B C 1
ATOM 4916 O O . GLY B 1 322 ? -29.719 19.016 0.523 1 52.22 322 GLY B O 1
ATOM 4917 N N . GLU B 1 323 ? -31.203 20.672 1.075 1 43.72 323 GLU B N 1
ATOM 4918 C CA . GLU B 1 323 ? -31.766 21.281 -0.128 1 43.72 323 GLU B CA 1
ATOM 4919 C C . GLU B 1 323 ? -30.719 21.344 -1.244 1 43.72 323 GLU B C 1
ATOM 4921 O O . GLU B 1 323 ? -31 21.891 -2.32 1 43.72 323 GLU B O 1
ATOM 4926 N N . GLY B 1 324 ? -29.5 21.234 -1.103 1 39.69 324 GLY B N 1
ATOM 4927 C CA . GLY B 1 324 ? -28.656 21.594 -2.229 1 39.69 324 GLY B CA 1
ATOM 4928 C C . GLY B 1 324 ? -28.484 20.453 -3.225 1 39.69 324 GLY B C 1
ATOM 4929 O O . GLY B 1 324 ? -28.438 19.281 -2.842 1 39.69 324 GLY B O 1
ATOM 4930 N N . GLU B 1 325 ? -29.172 20.641 -4.348 1 38.69 325 GLU B N 1
ATOM 4931 C CA . GLU B 1 325 ? -29.094 19.844 -5.566 1 38.69 325 GLU B CA 1
ATOM 4932 C C . GLU B 1 325 ? -27.688 19.312 -5.793 1 38.69 325 GLU B C 1
ATOM 4934 O O . GLU B 1 325 ? -26.703 20.031 -5.617 1 38.69 325 GLU B O 1
ATOM 4939 N N . PHE B 1 326 ? -27.469 18.016 -5.645 1 41.12 326 PHE B N 1
ATOM 4940 C CA . PHE B 1 326 ? -26.266 17.359 -6.148 1 41.12 326 PHE B CA 1
ATOM 4941 C C . PHE B 1 326 ? -25.797 18.016 -7.449 1 41.12 326 PHE B C 1
ATOM 4943 O O . PHE B 1 326 ? -26.516 17.984 -8.453 1 41.12 326 PHE B O 1
ATOM 4950 N N . ASP B 1 327 ? -25.25 19.047 -7.449 1 37.16 327 ASP B N 1
ATOM 4951 C CA . ASP B 1 327 ? -24.703 19.328 -8.773 1 37.16 327 ASP B CA 1
ATOM 4952 C C . ASP B 1 327 ? -23.844 18.172 -9.266 1 37.16 327 ASP B C 1
ATOM 4954 O O . ASP B 1 327 ? -22.906 17.75 -8.578 1 37.16 327 ASP B O 1
ATOM 4958 N N . GLU B 1 328 ? -24.328 17.25 -9.922 1 40.5 328 GLU B N 1
ATOM 4959 C CA . GLU B 1 328 ? -23.719 16.156 -10.648 1 40.5 328 GLU B CA 1
ATOM 4960 C C . GLU B 1 328 ? -22.234 16.422 -10.906 1 40.5 328 GLU B C 1
ATOM 4962 O O . GLU B 1 328 ? -21.484 15.516 -11.289 1 40.5 328 GLU B O 1
ATOM 4967 N N . ASP B 1 329 ? -21.797 17.703 -10.883 1 37.5 329 ASP B N 1
ATOM 4968 C CA . ASP B 1 329 ? -20.516 18.109 -11.484 1 37.5 329 ASP B CA 1
ATOM 4969 C C . ASP B 1 329 ? -19.406 18.156 -10.445 1 37.5 329 ASP B C 1
ATOM 4971 O O . ASP B 1 329 ? -18.469 18.953 -10.578 1 37.5 329 ASP B O 1
ATOM 4975 N N . VAL B 1 330 ? -19.625 17.688 -9.203 1 41.78 330 VAL B N 1
ATOM 4976 C CA . VAL B 1 330 ? -18.391 17.828 -8.445 1 41.78 330 VAL B CA 1
ATOM 4977 C C . VAL B 1 330 ? -17.25 17.125 -9.195 1 41.78 330 VAL B C 1
ATOM 4979 O O . VAL B 1 330 ? -17.25 15.906 -9.336 1 41.78 330 VAL B O 1
ATOM 4982 N N . ASP B 1 331 ? -16.656 17.75 -10.133 1 45.59 331 ASP B N 1
ATOM 4983 C CA . ASP B 1 331 ? -15.492 17.328 -10.914 1 45.59 331 ASP B CA 1
ATOM 4984 C C . ASP B 1 331 ? -14.234 17.297 -10.062 1 45.59 331 ASP B C 1
ATOM 4986 O O . ASP B 1 331 ? -13.484 18.281 -10.016 1 45.59 331 ASP B O 1
ATOM 4990 N N . VAL B 1 332 ? -14.164 16.234 -9.227 1 47.78 332 VAL B N 1
ATOM 4991 C CA . VAL B 1 332 ? -12.93 16.047 -8.477 1 47.78 332 VAL B CA 1
ATOM 4992 C C . VAL B 1 332 ? -11.727 16.391 -9.352 1 47.78 332 VAL B C 1
ATOM 4994 O O . VAL B 1 332 ? -10.703 16.859 -8.859 1 47.78 332 VAL B O 1
ATOM 4997 N N . GLU B 1 333 ? -12.031 16.047 -10.656 1 46.78 333 GLU B N 1
ATOM 4998 C CA . GLU B 1 333 ? -10.969 16.359 -11.602 1 46.78 333 GLU B CA 1
ATOM 4999 C C . GLU B 1 333 ? -10.602 17.844 -11.555 1 46.78 333 GLU B C 1
ATOM 5001 O O . GLU B 1 333 ? -9.461 18.219 -11.852 1 46.78 333 GLU B O 1
ATOM 5006 N N . SER B 1 334 ? -11.547 18.609 -11.07 1 44.25 334 SER B N 1
ATOM 5007 C CA . SER B 1 334 ? -11.289 20.047 -11.07 1 44.25 334 SER B CA 1
ATOM 5008 C C . SER B 1 334 ? -10.367 20.453 -9.922 1 44.25 334 SER B C 1
ATOM 5010 O O . SER B 1 334 ? -9.781 21.531 -9.93 1 44.25 334 SER B O 1
ATOM 5012 N N . PHE B 1 335 ? -10.266 19.578 -9.039 1 42.12 335 PHE B N 1
ATOM 5013 C CA . PHE B 1 335 ? -9.414 19.875 -7.895 1 42.12 335 PHE B CA 1
ATOM 5014 C C . PHE B 1 335 ? -8 19.359 -8.109 1 42.12 335 PHE B C 1
ATOM 5016 O O . PHE B 1 335 ? -7.094 19.656 -7.336 1 42.12 335 PHE B O 1
ATOM 5023 N N . LEU B 1 336 ? -7.949 18.266 -9.055 1 43.69 336 LEU B N 1
ATOM 5024 C CA . LEU B 1 336 ? -6.648 17.688 -9.367 1 43.69 336 LEU B CA 1
ATOM 5025 C C . LEU B 1 336 ? -5.848 18.609 -10.281 1 43.69 336 LEU B C 1
ATOM 5027 O O . LEU B 1 336 ? -6.398 19.203 -11.211 1 43.69 336 LEU B O 1
#